Protein AF-A0A1Q9NP89-F1 (afdb_monomer)

Secondary structure (DSSP, 8-state):
-TTHHHHHHHHHHHHHHHHHHSSSS-----------------TT-EEE-SEEEEES-EEEE-S-EEE-TT-EEEEES-EEEE--SSTTSSEEEE-TT-EEEEESS-EEEESSS--BEEEE-TT-EEEEES-EE-SB---SSTTT--SEEE-STT-EEEEEEEE-----S-TTT---EEEEEES-BS-EEEEEEEE-SS--TT-EEEEEES-BS-EEES-EEES-SEEEEEES-BS-EEES-EEES-SEEEEEES-BS-EEES-EEES-SSEEEEEES-BS-EEES-EEE--SS-SEEEES--S-EEES-EEES-SSEEEEEES-BS-EEES-EEEEESSEEEEEESS-B--EEES-EEEEE---GGGSPPPEEEEEES--BSEEEES-EEE-SS-EEEEET--TTSEESS-SS---EETT-----TT-SSB-SS-EEEEE--SS-TTEEEEEESS-BS-STHHHHGGGS----EEEEEE-SSPPPTTS-EEEEEEEEESS---EEEEEEESSTTSSEEEEE------------------S---------EEEEEEEEE--SS--EEEEEEEEE-TT--EEEE------EE---------PPPP--------------------------------------------------

Sequence (653 aa):
MKNKNKIFFCISVIMIATSFMLSATGLINVKPSIRENILVGSADDWLIDNKTTIKDQTLLINKSIRVLSGGEFMIFNSTLIFDSGYDGEFYMLTESGGKLNITNNSLITSKLGFGYNITISQGGQFTFEDSSLNYAGFGKNSYISPGLIIVGDNAIIKNVSYIDISNSTDSLYSSGILIKLIGCEGVAINNIKISLPTHPSRWQSMVIEDANNITIQNSWFNNTSTGVEITNSNDIQLIGNLFTDSEFGAYFKGSTTTRLKDNVFADLGYGGVYYYQTNENFVENNTFLKARSSALYFESSDYNFVRNNSFILSLYDDLSFANSRTSLVFDNLFTQTGRGAINAVTSGQDFVITRNRFSEFRRTPENGFEPTNLLLISGVSNLLFYLNSIEVITNNFRIENFQSNFVIFNNGTHGNYWDSYTGTDDNNDGIGDSSYYGRVITPPDQNAIKKLDTRPLIDKNRVLDQIGLDEIRVAMAYIGLSTPKVGIPFTINAIIYGTSKITGAQLQYSEDNGNTWINKTMSQQTIEFNSSRPKVSITNSANLVQSWYTIAYVSEPMVIEYPLTIKIRIYINDSEGNTTLIPLMNIEVNISVLSSTGTQLPSTSTQSSRSTQDSKSTNNGSITTTTYNTETSIFALFLIAGVLSKIKNKRKS

Nearest PDB structures (foldseek):
  4ozz-assembly1_A  TM=6.008E-01  e=8.298E-06  Pseudomonas syringae pv. tomato str. DC3000
  4ozy-assembly1_A  TM=5.185E-01  e=7.916E-06  Pseudomonas syringae pv. tomato str. DC3000
  5lw3-assembly1_A  TM=5.220E-01  e=8.731E-05  Azotobacter vinelandii
  5zky-assembly1_A  TM=4.287E-01  e=4.753E-04  Pseudarthrobacter chlorophenolicus A6
  5i0f-assembly1_B  TM=6.128E-01  e=3.148E-01  Trueperella pyogenes

Radius of gyration: 31.31 Å; Cα contacts (8 Å, |Δi|>4): 1738; chains: 1; bounding box: 86×79×108 Å

Solvent-accessible surface area (backbone atoms only — not comparable to full-atom values): 34344 Å² total; per-residue (Å²): 123,86,65,60,64,57,52,55,53,52,54,54,53,52,56,54,52,57,58,62,67,69,72,74,69,94,69,80,89,67,79,76,77,76,72,71,81,73,76,76,76,62,99,67,51,47,74,32,64,42,82,44,79,45,62,77,41,78,45,83,35,85,50,28,38,36,25,32,57,66,5,30,42,36,37,33,40,20,35,42,30,35,60,44,93,46,66,60,71,34,41,38,39,26,31,47,52,4,32,42,36,38,24,60,62,16,35,42,34,36,70,75,40,36,12,27,33,37,38,31,33,58,61,11,42,46,38,42,31,42,22,37,40,38,19,24,10,40,59,59,54,27,87,77,33,28,14,33,35,36,30,18,47,57,28,40,37,31,47,25,75,39,42,33,58,28,75,64,83,64,81,84,57,57,14,40,24,38,35,34,39,39,64,20,39,52,33,40,38,34,37,36,32,38,53,53,95,61,89,35,92,48,24,31,46,27,39,37,34,55,23,33,46,32,39,41,27,52,26,37,32,31,31,23,22,27,29,36,37,38,31,53,27,33,46,36,36,42,34,46,27,40,25,32,57,11,32,21,29,32,40,38,31,58,22,36,48,33,36,41,31,50,26,38,31,33,54,16,65,39,28,22,33,38,33,34,47,29,32,47,31,40,41,32,48,28,38,34,33,36,10,51,25,34,25,33,33,34,28,52,21,35,47,32,40,40,29,49,26,38,36,34,47,12,54,26,26,32,34,35,34,30,49,20,33,48,29,42,38,29,52,26,41,36,28,36,27,20,40,11,36,38,31,43,31,46,62,18,34,47,32,39,41,30,47,29,39,39,39,54,69,40,90,58,69,88,78,74,58,75,50,23,58,42,29,38,40,39,55,54,34,54,33,38,39,23,37,27,34,40,52,48,99,68,66,38,37,36,37,37,62,74,64,89,84,20,69,36,32,37,76,89,79,48,10,27,21,45,71,84,64,79,66,55,46,93,84,68,81,49,41,21,79,44,60,38,68,41,45,34,32,22,84,88,53,63,67,44,75,39,83,58,22,74,30,22,30,72,43,64,65,48,55,60,56,60,53,76,45,71,59,61,75,46,65,53,72,47,68,52,99,59,83,68,44,71,73,38,71,40,43,47,41,35,49,38,47,26,64,42,62,73,71,45,47,34,43,29,38,10,76,61,78,67,79,48,77,47,79,43,77,52,73,88,57,84,80,82,79,86,74,89,69,83,87,77,88,80,84,86,76,96,75,88,85,84,85,75,72,51,72,50,64,41,75,52,82,44,69,40,90,61,72,36,40,42,39,57,42,48,32,36,25,40,82,87,64,53,73,46,72,49,90,53,72,79,48,75,46,79,36,79,79,81,75,77,78,76,80,78,76,83,82,85,80,88,80,89,82,81,88,82,86,88,83,90,84,89,83,91,79,88,80,83,88,83,89,82,87,86,84,88,85,90,88,86,90,85,89,85,88,85,89,87,86,91,82,88,82,92,85,89,134

pLDDT: mean 72.93, std 25.23, range [21.66, 98.69]

Mean predicted aligned error: 14.79 Å

Foldseek 3Di:
DVPPVVVVVVVVVVVVVVVVVVVPDDDDPDPPPPPPPPPPADPPEAEFQDEDEDECEEDEDAAAYEFDAHGEYEYENYEYEYADPAAARYEYEYDANGEYEHEHAYEYYYPVLHEYAYEYAANYEAEAELYEYGQAWDDLDAVPGARYEYAYEQHEAYQYEEQEHGPPVVPPRRAHEHYEYENYENYEAYNEEYEYDDQDLHYEPYEYYNYELYEHECYEAYREQEPYEYECYENYEYEHYEYYNYQEDYEYYNYEHYEYYNYEQEDHNHEDYEAANYEQYEAYLYEQYAAAEEPEEHAVYENYEAENYEQYNHQAEPEEYHVYEQYEHANYEYEQYHAEPYEYEYQYENYEHAHYEYAYHNPDPPPVHDHAHHAYYPNAAQYEAALYEYHDPQHAHEHEPDPPHGYAQYPVPGGYEDPPDDADDPVPPQWGCAFDWGFYCYPPCGGDTDRRGRTYGPDNCCSVVVLVPWDFADWDWDWPDDQADAQFWTKIWIWIKTQFDFPFKWKWKDFAPPPDIDIDTFDQDDDDPPPDDDDPDDDDDDDDPDDGIDTGTTIDIDHHNDFGFIFIWMWTQGPVRDTDIHPDDGPTRGHDDPPPPDDDDDDDDDDDDDDDDDDDDDDDDDDDDDDDDDDDDDDDDDDDDDDDDDDDDDDDD

Structure (mmCIF, N/CA/C/O backbone):
data_AF-A0A1Q9NP89-F1
#
_entry.id   AF-A0A1Q9NP89-F1
#
loop_
_atom_site.group_PDB
_atom_site.id
_atom_site.type_symbol
_atom_site.label_atom_id
_atom_site.label_alt_id
_atom_site.label_comp_id
_atom_site.label_asym_id
_atom_site.label_entity_id
_atom_site.label_seq_id
_atom_site.pdbx_PDB_ins_code
_atom_site.Cartn_x
_atom_site.Cartn_y
_atom_site.Cartn_z
_atom_site.occupancy
_atom_site.B_iso_or_equiv
_atom_site.auth_seq_id
_atom_site.auth_comp_id
_atom_site.auth_asym_id
_atom_site.auth_atom_id
_atom_site.pdbx_PDB_model_num
ATOM 1 N N . MET A 1 1 ? 0.203 35.350 -19.752 1.00 44.06 1 MET A N 1
ATOM 2 C CA . MET A 1 1 ? 0.431 33.917 -19.439 1.00 44.06 1 MET A CA 1
ATOM 3 C C . MET A 1 1 ? 1.893 33.537 -19.148 1.00 44.06 1 MET A C 1
ATOM 5 O O . MET A 1 1 ? 2.092 32.539 -18.478 1.00 44.06 1 MET A O 1
ATOM 9 N N . LYS A 1 2 ? 2.919 34.326 -19.520 1.00 36.81 2 LYS A N 1
ATOM 10 C CA . LYS A 1 2 ? 4.344 33.987 -19.271 1.00 36.81 2 LYS A CA 1
ATOM 11 C C . LYS A 1 2 ? 4.830 34.034 -17.801 1.00 36.81 2 LYS A C 1
ATOM 13 O O . LYS A 1 2 ? 5.917 33.542 -17.525 1.00 36.81 2 LYS A O 1
ATOM 18 N N . ASN A 1 3 ? 4.040 34.565 -16.860 1.00 42.47 3 ASN A N 1
ATOM 19 C CA . ASN A 1 3 ? 4.451 34.708 -15.450 1.00 42.47 3 ASN A CA 1
ATOM 20 C C . ASN A 1 3 ? 3.916 33.624 -14.495 1.00 42.47 3 ASN A C 1
ATOM 22 O O . ASN A 1 3 ? 4.444 33.502 -13.396 1.00 42.47 3 ASN A O 1
ATOM 26 N N . LYS A 1 4 ? 2.930 32.802 -14.890 1.00 41.59 4 LYS A N 1
ATOM 27 C CA . LYS A 1 4 ? 2.383 31.755 -13.999 1.00 41.59 4 LYS A CA 1
ATOM 28 C C . LYS A 1 4 ? 3.321 30.546 -13.844 1.00 41.59 4 LYS A C 1
ATOM 30 O O . LYS A 1 4 ? 3.440 30.017 -12.746 1.00 41.59 4 LYS A O 1
ATOM 35 N N . ASN A 1 5 ? 4.083 30.195 -14.883 1.00 43.53 5 ASN A N 1
ATOM 36 C CA . ASN A 1 5 ? 5.000 29.044 -14.834 1.00 43.53 5 ASN A CA 1
ATOM 37 C C . ASN A 1 5 ? 6.264 29.315 -13.999 1.00 43.53 5 ASN A C 1
ATOM 39 O O . ASN A 1 5 ? 6.825 28.391 -13.421 1.00 43.53 5 ASN A O 1
ATOM 43 N N . LYS A 1 6 ? 6.685 30.583 -13.866 1.00 40.59 6 LYS A N 1
ATOM 44 C CA . LYS A 1 6 ? 7.809 30.955 -12.988 1.00 40.59 6 LYS A CA 1
ATOM 45 C C . LYS A 1 6 ? 7.441 30.861 -11.505 1.00 40.59 6 LYS A C 1
ATOM 47 O O . LYS A 1 6 ? 8.278 30.478 -10.701 1.00 40.59 6 LYS A O 1
ATOM 52 N N . ILE A 1 7 ? 6.185 31.150 -11.157 1.00 50.31 7 ILE A N 1
ATOM 53 C CA . ILE A 1 7 ? 5.698 31.080 -9.772 1.00 50.31 7 ILE A CA 1
ATOM 54 C C . ILE A 1 7 ? 5.595 29.619 -9.307 1.00 50.31 7 ILE A C 1
ATOM 56 O O . ILE A 1 7 ? 6.023 29.312 -8.200 1.00 50.31 7 ILE A O 1
ATOM 60 N N . PHE A 1 8 ? 5.139 28.701 -10.168 1.00 47.03 8 PHE A N 1
ATOM 61 C CA . PHE A 1 8 ? 5.093 27.268 -9.840 1.00 47.03 8 PHE A CA 1
ATOM 62 C C . PHE A 1 8 ? 6.492 26.652 -9.669 1.00 47.03 8 PHE A C 1
ATOM 64 O O . PHE A 1 8 ? 6.724 25.891 -8.730 1.00 47.03 8 PHE A O 1
ATOM 71 N N . PHE A 1 9 ? 7.456 27.039 -10.513 1.00 52.03 9 PHE A N 1
ATOM 72 C CA . PHE A 1 9 ? 8.845 26.585 -10.383 1.00 52.03 9 PHE A CA 1
ATOM 73 C C . PHE A 1 9 ? 9.512 27.121 -9.103 1.00 52.03 9 PHE A C 1
ATOM 75 O O . PHE A 1 9 ? 10.173 26.369 -8.393 1.00 52.03 9 PHE A O 1
ATOM 82 N N . CYS A 1 10 ? 9.273 28.387 -8.736 1.00 42.16 10 CYS A N 1
ATOM 83 C CA . CYS A 1 10 ? 9.793 28.955 -7.487 1.00 42.16 10 CYS A CA 1
ATOM 84 C C . CYS A 1 10 ? 9.187 28.309 -6.229 1.00 42.16 10 CYS A C 1
ATOM 86 O O . CYS A 1 10 ? 9.919 28.084 -5.272 1.00 42.16 10 CYS A O 1
ATOM 88 N N . ILE A 1 11 ? 7.893 27.963 -6.224 1.00 48.16 11 ILE A N 1
ATOM 89 C CA . ILE A 1 11 ? 7.258 27.276 -5.082 1.00 48.16 11 ILE A CA 1
ATOM 90 C C . ILE A 1 11 ? 7.822 25.855 -4.913 1.00 48.16 11 ILE A C 1
ATOM 92 O O . ILE A 1 11 ? 8.094 25.434 -3.792 1.00 48.16 11 ILE A O 1
ATOM 96 N N . SER A 1 12 ? 8.096 25.159 -6.020 1.00 43.00 12 SER A N 1
ATOM 97 C CA . SER A 1 12 ? 8.700 23.817 -6.007 1.00 43.00 12 SER A CA 1
ATOM 98 C C . SER A 1 12 ? 10.125 23.840 -5.432 1.00 43.00 12 SER A C 1
ATOM 100 O O . SER A 1 12 ? 10.470 23.030 -4.578 1.00 43.00 12 SER A O 1
ATOM 102 N N . VAL A 1 13 ? 10.938 24.827 -5.826 1.00 50.03 13 VAL A N 1
ATOM 103 C CA . VAL A 1 13 ? 12.314 24.998 -5.324 1.00 50.03 13 VAL A CA 1
ATOM 104 C C . VAL A 1 13 ? 12.343 25.441 -3.852 1.00 50.03 13 VAL A C 1
ATOM 106 O O . VAL A 1 13 ? 13.220 25.013 -3.105 1.00 50.03 13 VAL A O 1
ATOM 109 N N . ILE A 1 14 ? 11.368 26.238 -3.397 1.00 47.31 14 ILE A N 1
ATOM 110 C CA . ILE A 1 14 ? 11.254 26.647 -1.985 1.00 47.31 14 ILE A CA 1
ATOM 111 C C . ILE A 1 14 ? 10.832 25.470 -1.089 1.00 47.31 14 ILE A C 1
ATOM 113 O O . ILE A 1 14 ? 11.352 25.359 0.023 1.00 47.31 14 ILE A O 1
ATOM 117 N N . MET A 1 15 ? 9.975 24.557 -1.566 1.00 46.62 15 MET A N 1
ATOM 118 C CA . MET A 1 15 ? 9.626 23.329 -0.829 1.00 46.62 15 MET A CA 1
ATOM 119 C C . MET A 1 15 ? 10.792 22.324 -0.758 1.00 46.62 15 MET A C 1
ATOM 121 O O . MET A 1 15 ? 10.999 21.685 0.273 1.00 46.62 15 MET A O 1
ATOM 125 N N . ILE A 1 16 ? 11.633 22.254 -1.796 1.00 48.31 16 ILE A N 1
ATOM 126 C CA . ILE A 1 16 ? 12.857 21.430 -1.789 1.00 48.31 16 ILE A CA 1
ATOM 127 C C . ILE A 1 16 ? 13.915 22.015 -0.832 1.00 48.31 16 ILE A C 1
ATOM 129 O O . ILE A 1 16 ? 14.546 21.281 -0.073 1.00 48.31 16 ILE A O 1
ATOM 133 N N . ALA A 1 17 ? 14.076 23.343 -0.793 1.00 36.75 17 ALA A N 1
ATOM 134 C CA . ALA A 1 17 ? 15.050 24.003 0.082 1.00 36.75 17 ALA A CA 1
ATOM 135 C C . ALA A 1 17 ? 14.656 23.985 1.573 1.00 36.75 17 ALA A C 1
ATOM 137 O O . ALA A 1 17 ? 15.526 23.892 2.438 1.00 36.75 17 ALA A O 1
ATOM 138 N N . THR A 1 18 ? 13.357 24.035 1.893 1.00 41.66 18 THR A N 1
ATOM 139 C CA . THR A 1 18 ? 12.876 23.895 3.284 1.00 41.66 18 THR A CA 1
ATOM 140 C C . THR A 1 18 ? 13.016 22.465 3.804 1.00 41.66 18 THR A C 1
ATOM 142 O O . THR A 1 18 ? 13.306 22.279 4.983 1.00 41.66 18 THR A O 1
ATOM 145 N N . SER A 1 19 ? 12.936 21.468 2.920 1.00 40.84 19 SER A N 1
ATOM 146 C CA . SER A 1 19 ? 13.187 20.060 3.257 1.00 40.84 19 SER A CA 1
ATOM 147 C C . SER A 1 19 ? 14.675 19.780 3.531 1.00 40.84 19 SER A C 1
ATOM 149 O O . SER A 1 19 ? 15.002 19.017 4.435 1.00 40.84 19 SER A O 1
ATOM 151 N N . PHE A 1 20 ? 15.586 20.470 2.832 1.00 35.97 20 PHE A N 1
ATOM 152 C CA . PHE A 1 20 ? 17.040 20.355 3.037 1.00 35.97 20 PHE A CA 1
ATOM 153 C C . PHE A 1 20 ? 17.565 21.062 4.300 1.00 35.97 20 PHE A C 1
ATOM 155 O O . PHE A 1 20 ? 18.623 20.706 4.814 1.00 35.97 20 PHE A O 1
ATOM 162 N N . MET A 1 21 ? 16.847 22.062 4.822 1.00 38.97 21 MET A N 1
ATOM 163 C CA . MET A 1 21 ? 17.246 22.786 6.040 1.00 38.97 21 MET A CA 1
ATOM 164 C C . MET A 1 21 ? 16.837 22.069 7.338 1.00 38.97 21 MET A C 1
ATOM 166 O O . MET A 1 21 ? 17.404 22.368 8.387 1.00 38.97 21 MET A O 1
ATOM 170 N N . LEU A 1 22 ? 15.912 21.100 7.290 1.00 36.91 22 LEU A N 1
ATOM 171 C CA . LEU A 1 22 ? 15.531 20.302 8.466 1.00 36.91 22 LEU A CA 1
ATOM 172 C C . LEU A 1 22 ? 16.400 19.051 8.692 1.00 36.91 22 LEU A C 1
ATOM 174 O O . LEU A 1 22 ? 16.319 18.455 9.762 1.00 36.91 22 LEU A O 1
ATOM 178 N N . SER A 1 23 ? 17.255 18.655 7.745 1.00 39.97 23 SER A N 1
ATOM 179 C CA . SER A 1 23 ? 18.065 17.430 7.854 1.00 39.97 23 SER A CA 1
ATOM 180 C C . SER A 1 23 ? 19.487 17.645 8.395 1.00 39.97 23 SER A C 1
ATOM 182 O O . SER A 1 23 ? 20.276 16.704 8.419 1.00 39.97 23 SER A O 1
ATOM 184 N N . ALA A 1 24 ? 19.841 18.862 8.826 1.00 34.94 24 ALA A N 1
ATOM 185 C CA . ALA A 1 24 ? 21.211 19.221 9.216 1.00 34.94 24 ALA A CA 1
ATOM 186 C C . ALA A 1 24 ? 21.462 19.323 10.734 1.00 34.94 24 ALA A C 1
ATOM 188 O O . ALA A 1 24 ? 22.544 19.740 11.146 1.00 34.94 24 ALA A O 1
ATOM 189 N N . THR A 1 25 ? 20.523 18.913 11.589 1.00 34.41 25 THR A N 1
ATOM 190 C CA . THR A 1 25 ? 20.783 18.780 13.031 1.00 34.41 25 THR A CA 1
ATOM 191 C C . THR A 1 25 ? 20.718 17.318 13.434 1.00 34.41 25 THR A C 1
ATOM 193 O O . THR A 1 25 ? 19.641 16.756 13.607 1.00 34.41 25 THR A O 1
ATOM 196 N N . GLY A 1 26 ? 21.895 16.702 13.584 1.00 42.47 26 GLY A N 1
ATOM 197 C CA . GLY A 1 26 ? 22.040 15.388 14.198 1.00 42.47 26 GLY A CA 1
ATOM 198 C C . GLY A 1 26 ? 21.403 15.393 15.584 1.00 42.47 26 GLY A C 1
ATOM 199 O O . GLY A 1 26 ? 21.950 15.967 16.524 1.00 42.47 26 GLY A O 1
ATOM 200 N N . LEU A 1 27 ? 20.232 14.772 15.690 1.00 30.67 27 LEU A N 1
ATOM 201 C CA . LEU A 1 27 ? 19.556 14.515 16.948 1.00 30.67 27 LEU A CA 1
ATOM 202 C C . LEU A 1 27 ? 19.687 13.033 17.268 1.00 30.67 27 LEU A C 1
ATOM 204 O O . LEU A 1 27 ? 19.344 12.149 16.488 1.00 30.67 27 LEU A O 1
ATOM 208 N N . ILE A 1 28 ? 20.262 12.815 18.441 1.00 32.22 28 ILE A N 1
ATOM 209 C CA . ILE A 1 28 ? 20.452 11.542 19.112 1.00 32.22 28 ILE A CA 1
ATOM 210 C C . ILE A 1 28 ? 19.111 10.806 19.144 1.00 32.22 28 ILE A C 1
ATOM 212 O O . ILE A 1 28 ? 18.108 11.346 19.608 1.00 32.22 28 ILE A O 1
ATOM 216 N N . ASN A 1 29 ? 19.127 9.568 18.654 1.00 31.52 29 ASN A N 1
ATOM 217 C CA . ASN A 1 29 ? 18.005 8.641 18.631 1.00 31.52 29 ASN A CA 1
ATOM 218 C C . ASN A 1 29 ? 17.690 8.193 20.073 1.00 31.52 29 ASN A C 1
ATOM 220 O O . ASN A 1 29 ? 18.105 7.129 20.529 1.00 31.52 29 ASN A O 1
ATOM 224 N N . VAL A 1 30 ? 17.038 9.065 20.841 1.00 27.61 30 VAL A N 1
ATOM 225 C CA . VAL A 1 30 ? 16.414 8.703 22.112 1.00 27.61 30 VAL A CA 1
ATOM 226 C C . VAL A 1 30 ? 15.027 8.197 21.748 1.00 27.61 30 VAL A C 1
ATOM 228 O O . VAL A 1 30 ? 14.203 8.991 21.299 1.00 27.61 30 VAL A O 1
ATOM 231 N N . LYS A 1 31 ? 14.773 6.890 21.923 1.00 33.09 31 LYS A N 1
ATOM 232 C CA . LYS A 1 31 ? 13.410 6.329 21.907 1.00 33.09 31 LYS A CA 1
ATOM 233 C C . LYS A 1 31 ? 12.509 7.290 22.694 1.00 33.09 31 LYS A C 1
ATOM 235 O O . LYS A 1 31 ? 12.775 7.469 23.888 1.00 33.09 31 LYS A O 1
ATOM 240 N N . PRO A 1 32 ? 11.491 7.923 22.086 1.00 30.78 32 PRO A N 1
ATOM 241 C CA . PRO A 1 32 ? 10.544 8.697 22.859 1.00 30.78 32 PRO A CA 1
ATOM 242 C C . PRO A 1 32 ? 9.914 7.721 23.847 1.00 30.78 32 PRO A C 1
ATOM 244 O O . PRO A 1 32 ? 9.330 6.717 23.442 1.00 30.78 32 PRO A O 1
ATOM 247 N N . SER A 1 33 ? 10.047 7.974 25.148 1.00 32.50 33 SER A N 1
ATOM 248 C CA . SER A 1 33 ? 9.067 7.411 26.061 1.00 32.50 33 SER A CA 1
ATOM 249 C C . SER A 1 33 ? 7.755 8.068 25.663 1.00 32.50 33 SER A C 1
ATOM 251 O O . SER A 1 33 ? 7.551 9.263 25.886 1.00 32.50 33 SER A O 1
ATOM 253 N N . ILE A 1 34 ? 6.905 7.314 24.964 1.00 38.00 34 ILE A N 1
ATOM 254 C CA . ILE A 1 34 ? 5.519 7.696 24.748 1.00 38.00 34 ILE A CA 1
ATOM 255 C C . ILE A 1 34 ? 4.974 7.882 26.159 1.00 38.00 34 ILE A C 1
ATOM 257 O O . ILE A 1 34 ? 4.754 6.920 26.892 1.00 38.00 34 ILE A O 1
ATOM 261 N N . ARG A 1 35 ? 4.867 9.139 26.595 1.00 32.66 35 ARG A N 1
ATOM 262 C CA . ARG A 1 35 ? 4.068 9.468 27.762 1.00 32.66 35 ARG A CA 1
ATOM 263 C C . ARG A 1 35 ? 2.659 9.121 27.335 1.00 32.66 35 ARG A C 1
ATOM 265 O O . ARG A 1 35 ? 2.031 9.895 26.617 1.00 32.66 35 ARG A O 1
ATOM 272 N N . GLU A 1 36 ? 2.202 7.935 27.724 1.00 45.31 36 GLU A N 1
ATOM 273 C CA . GLU A 1 36 ? 0.782 7.663 27.833 1.00 45.31 36 GLU A CA 1
ATOM 274 C C . GLU A 1 36 ? 0.198 8.895 28.527 1.00 45.31 36 GLU A C 1
ATOM 276 O O . GLU A 1 36 ? 0.575 9.225 29.656 1.00 45.31 36 GLU A O 1
ATOM 281 N N . ASN A 1 37 ? -0.642 9.657 27.828 1.00 39.50 37 ASN A N 1
ATOM 282 C CA . ASN A 1 37 ? -1.545 10.559 28.515 1.00 39.50 37 ASN A CA 1
ATOM 283 C C . ASN A 1 37 ? -2.465 9.628 29.295 1.00 39.50 37 ASN A C 1
ATOM 285 O O . ASN A 1 37 ? -3.480 9.175 28.775 1.00 39.50 37 ASN A O 1
ATOM 289 N N . ILE A 1 38 ? -2.024 9.255 30.498 1.00 41.38 38 ILE A N 1
ATOM 290 C CA . ILE A 1 38 ? -2.776 8.453 31.444 1.00 41.38 38 ILE A CA 1
ATOM 291 C C . ILE A 1 38 ? -4.033 9.269 31.708 1.00 41.38 38 ILE A C 1
ATOM 293 O O . ILE A 1 38 ? -4.008 10.264 32.434 1.00 41.38 38 ILE A O 1
ATOM 297 N N . LEU A 1 39 ? -5.114 8.889 31.032 1.00 49.75 39 LEU A N 1
ATOM 298 C CA . LEU A 1 39 ? -6.451 9.373 31.310 1.00 49.75 39 LEU A CA 1
ATOM 299 C C . LEU A 1 39 ? -6.736 8.944 32.748 1.00 49.75 39 LEU A C 1
ATOM 301 O O . LEU A 1 39 ? -6.964 7.769 33.034 1.00 49.75 39 LEU A O 1
ATOM 305 N N . VAL A 1 40 ? -6.603 9.886 33.680 1.00 44.09 40 VAL A N 1
ATOM 306 C CA . VAL A 1 40 ? -6.947 9.661 35.081 1.00 44.09 40 VAL A CA 1
ATOM 307 C C . VAL A 1 40 ? -8.453 9.432 35.101 1.00 44.09 40 VAL A C 1
ATOM 309 O O . VAL A 1 40 ? -9.217 10.359 34.841 1.00 44.09 40 VAL A O 1
ATOM 312 N N . GLY A 1 41 ? -8.855 8.176 35.309 1.00 43.84 41 GLY A N 1
ATOM 313 C CA . GLY A 1 41 ? -10.257 7.763 35.278 1.00 43.84 41 GLY A CA 1
ATOM 314 C C . GLY A 1 41 ? -11.133 8.641 36.163 1.00 43.84 41 GLY A C 1
ATOM 315 O O . GLY A 1 41 ? -10.728 9.049 37.256 1.00 43.84 41 GLY A O 1
ATOM 316 N N . SER A 1 42 ? -12.336 8.929 35.676 1.00 57.69 42 SER A N 1
ATOM 317 C CA . SER A 1 42 ? -13.373 9.544 36.494 1.00 57.69 42 SER A CA 1
ATOM 318 C C . SER A 1 42 ? -13.910 8.502 37.483 1.00 57.69 42 SER A C 1
ATOM 320 O O . SER A 1 42 ? -13.795 7.299 37.245 1.00 57.69 42 SER A O 1
ATOM 322 N N . ALA A 1 43 ? -14.509 8.926 38.597 1.00 59.97 43 ALA A N 1
ATOM 323 C CA . ALA A 1 43 ? -15.090 8.000 39.578 1.00 59.97 43 ALA A CA 1
ATOM 324 C C . ALA A 1 43 ? -16.261 7.151 39.023 1.00 59.97 43 ALA A C 1
ATOM 326 O O . ALA A 1 43 ? -16.743 6.264 39.725 1.00 59.97 43 ALA A O 1
ATOM 327 N N . ASP A 1 44 ? -16.685 7.394 37.778 1.00 88.19 44 ASP A N 1
ATOM 328 C CA . ASP A 1 44 ? -17.863 6.795 37.154 1.00 88.19 44 ASP A CA 1
ATOM 329 C C . ASP A 1 44 ? -17.544 5.755 36.064 1.00 88.19 44 ASP A C 1
ATOM 331 O O . ASP A 1 44 ? -18.468 5.235 35.440 1.00 88.19 44 ASP A O 1
ATOM 335 N N . ASP A 1 45 ? -16.276 5.398 35.831 1.00 95.88 45 ASP A N 1
ATOM 336 C CA . ASP A 1 45 ? -15.909 4.402 34.814 1.00 95.88 45 ASP A CA 1
ATOM 337 C C . ASP A 1 45 ? -16.477 3.000 35.150 1.00 95.88 45 ASP A C 1
ATOM 339 O O . ASP A 1 45 ? -16.515 2.560 36.303 1.00 95.88 45 ASP A O 1
ATOM 343 N N . TRP A 1 46 ? -16.894 2.237 34.136 1.00 97.25 46 TRP A N 1
ATOM 344 C CA . TRP A 1 46 ? -17.211 0.817 34.292 1.00 97.25 46 TRP A CA 1
ATOM 345 C C . TRP A 1 46 ? -15.923 -0.006 34.267 1.00 97.25 46 TRP A C 1
ATOM 347 O O . TRP A 1 46 ? -15.352 -0.276 33.209 1.00 97.25 46 TRP A O 1
ATOM 357 N N . LEU A 1 47 ? -15.474 -0.396 35.458 1.00 97.50 47 LEU A N 1
ATOM 358 C CA . LEU A 1 47 ? -14.271 -1.197 35.654 1.00 97.50 47 LEU A CA 1
ATOM 359 C C . LEU A 1 47 ? -14.576 -2.689 35.453 1.00 97.50 47 LEU A C 1
ATOM 361 O O . LEU A 1 47 ? -15.450 -3.242 36.121 1.00 97.50 47 LEU A O 1
ATOM 365 N N . ILE A 1 48 ? -13.846 -3.330 34.543 1.00 98.12 48 ILE A N 1
ATOM 366 C CA . ILE A 1 48 ? -13.877 -4.772 34.290 1.00 98.12 48 ILE A CA 1
ATOM 367 C C . ILE A 1 48 ? -12.570 -5.365 34.826 1.00 98.12 48 ILE A C 1
ATOM 369 O O . ILE A 1 48 ? -11.544 -5.332 34.148 1.00 98.12 48 ILE A O 1
ATOM 373 N N . ASP A 1 49 ? -12.601 -5.877 36.055 1.00 97.88 49 ASP A N 1
ATOM 374 C CA . ASP A 1 49 ? -11.462 -6.498 36.754 1.00 97.88 49 ASP A CA 1
ATOM 375 C C . ASP A 1 49 ? -11.490 -8.037 36.718 1.00 97.88 49 ASP A C 1
ATOM 377 O O . ASP A 1 49 ? -10.554 -8.710 37.147 1.00 97.88 49 ASP A O 1
ATOM 381 N N . ASN A 1 50 ? -12.565 -8.604 36.177 1.00 97.94 50 ASN A N 1
ATOM 382 C CA . ASN A 1 50 ? -12.785 -10.029 36.018 1.00 97.94 50 ASN A CA 1
ATOM 383 C C . ASN A 1 50 ? -13.399 -10.330 34.642 1.00 97.94 50 ASN A C 1
ATOM 385 O O . ASN A 1 50 ? -13.529 -9.465 33.773 1.00 97.94 50 ASN A O 1
ATOM 389 N N . LYS A 1 51 ? -13.778 -11.588 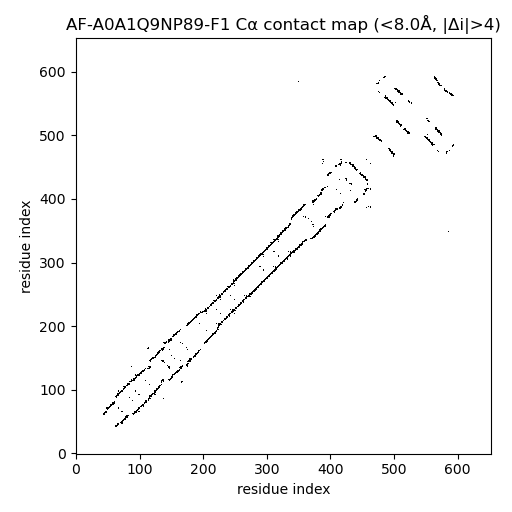34.418 1.00 98.44 51 LYS A N 1
ATOM 390 C CA . LYS A 1 51 ? -14.452 -11.993 33.187 1.00 98.44 51 LYS A CA 1
ATOM 391 C C . LYS A 1 51 ? -15.890 -11.471 33.153 1.00 98.44 51 LYS A C 1
ATOM 393 O O . LYS A 1 51 ? -16.745 -11.966 33.883 1.00 98.44 51 LYS A O 1
ATOM 398 N N . THR A 1 52 ? -16.176 -10.557 32.233 1.00 98.44 52 THR A N 1
ATOM 399 C CA . THR A 1 52 ? -17.509 -10.004 31.968 1.00 98.44 52 THR A CA 1
ATOM 400 C C . THR A 1 52 ? -17.938 -10.309 30.536 1.00 98.44 52 THR A C 1
ATOM 402 O O . THR A 1 52 ? -17.172 -10.146 29.590 1.00 98.44 52 THR A O 1
ATOM 405 N N . THR A 1 53 ? -19.178 -10.777 30.365 1.00 98.38 53 THR A N 1
ATOM 406 C CA . THR A 1 53 ? -19.730 -11.173 29.058 1.00 98.38 53 THR A CA 1
ATOM 407 C C . THR A 1 53 ? -21.034 -10.445 28.774 1.00 98.38 53 THR A C 1
ATOM 409 O O . THR A 1 53 ? -21.968 -10.548 29.565 1.00 98.38 53 THR A O 1
ATOM 412 N N . ILE A 1 54 ? -21.118 -9.792 27.617 1.00 98.31 54 ILE A N 1
ATOM 413 C CA . ILE A 1 54 ? -22.356 -9.265 27.039 1.00 98.31 54 ILE A CA 1
ATOM 414 C C . ILE A 1 54 ? -22.693 -10.115 25.822 1.00 98.31 54 ILE A C 1
ATOM 416 O O . ILE A 1 54 ? -21.860 -10.298 24.932 1.00 98.31 54 ILE A O 1
ATOM 420 N N . LYS A 1 55 ? -23.894 -10.693 25.816 1.00 98.25 55 LYS A N 1
ATOM 421 C CA . LYS A 1 55 ? -24.326 -11.623 24.777 1.00 98.25 55 LYS A CA 1
ATOM 422 C C . LYS A 1 55 ? -25.790 -11.406 24.419 1.00 98.25 55 LYS A C 1
ATOM 424 O O . LYS A 1 55 ? -26.615 -11.367 25.327 1.00 98.25 55 LYS A O 1
ATOM 429 N N . ASP A 1 56 ? -26.090 -11.343 23.121 1.00 97.88 56 ASP A N 1
ATOM 430 C CA . ASP A 1 56 ? -27.445 -11.205 22.567 1.00 97.88 56 ASP A CA 1
ATOM 431 C C . ASP A 1 56 ? -28.214 -10.002 23.154 1.00 97.88 56 ASP A C 1
ATOM 433 O O . ASP A 1 56 ? -29.411 -10.080 23.438 1.00 97.88 56 ASP A O 1
ATOM 437 N N . GLN A 1 57 ? -27.510 -8.892 23.402 1.00 97.75 57 GLN A N 1
ATOM 438 C CA . GLN A 1 57 ? -28.046 -7.731 24.114 1.00 97.75 57 GLN A CA 1
ATOM 439 C C . GLN A 1 57 ? -27.757 -6.415 23.397 1.00 97.75 57 GLN A C 1
ATOM 441 O O . GLN A 1 57 ? -26.743 -6.256 22.724 1.00 97.75 57 GLN A O 1
ATOM 446 N N . THR A 1 58 ? -28.628 -5.434 23.621 1.00 98.06 58 THR A N 1
ATOM 447 C CA . THR A 1 58 ? -28.364 -4.025 23.322 1.00 98.06 58 THR A CA 1
ATOM 448 C C . THR A 1 58 ? -28.193 -3.281 24.638 1.00 98.06 58 THR A C 1
ATOM 450 O O . THR A 1 58 ? -29.103 -3.282 25.466 1.00 98.06 58 THR A O 1
ATOM 453 N N . LEU A 1 59 ? -27.038 -2.650 24.833 1.00 98.00 59 LEU A N 1
ATOM 454 C CA . LEU A 1 59 ? -26.700 -1.940 26.059 1.00 98.00 59 LEU A CA 1
ATOM 455 C C . LEU A 1 59 ? -26.417 -0.468 25.758 1.00 98.00 59 LEU A C 1
ATOM 457 O O . LEU A 1 59 ? -25.600 -0.142 24.898 1.00 98.00 59 LEU A O 1
ATOM 461 N N . LEU A 1 60 ? -27.097 0.411 26.490 1.00 97.50 60 LEU A N 1
ATOM 462 C CA . LEU A 1 60 ? -26.832 1.844 26.487 1.00 97.50 60 LEU A CA 1
ATOM 463 C C . LEU A 1 60 ? -25.699 2.141 27.477 1.00 97.50 60 LEU A C 1
ATOM 465 O O . LEU A 1 60 ? -25.804 1.808 28.657 1.00 97.50 60 LEU A O 1
ATOM 469 N N . ILE A 1 61 ? -24.623 2.747 26.988 1.00 97.88 61 ILE A N 1
ATOM 470 C CA . ILE A 1 61 ? -23.402 3.049 27.729 1.00 97.88 61 ILE A CA 1
ATOM 471 C C . ILE A 1 61 ? -23.342 4.554 27.985 1.00 97.88 61 ILE A C 1
ATOM 473 O O . ILE A 1 61 ? -23.239 5.341 27.051 1.00 97.88 61 ILE A O 1
ATOM 477 N N . ASN A 1 62 ? -23.398 4.953 29.252 1.00 96.75 62 ASN A N 1
ATOM 478 C CA . ASN A 1 62 ? -23.366 6.350 29.701 1.00 96.75 62 ASN A CA 1
ATOM 479 C C . ASN A 1 62 ? -22.126 6.664 30.558 1.00 96.75 62 ASN A C 1
ATOM 481 O O . ASN A 1 62 ? -22.180 7.512 31.446 1.00 96.75 62 ASN A O 1
ATOM 485 N N . LYS A 1 63 ? -21.050 5.899 30.350 1.00 96.94 63 LYS A N 1
ATOM 486 C CA . LYS A 1 63 ? -19.761 6.008 31.040 1.00 96.94 63 LYS A CA 1
ATOM 487 C C . LYS A 1 63 ? -18.666 5.313 30.244 1.00 96.94 63 LYS A C 1
ATOM 489 O O . LYS A 1 63 ? -18.952 4.441 29.426 1.00 96.94 63 LYS A O 1
ATOM 494 N N . SER A 1 64 ? -17.415 5.655 30.514 1.00 97.38 64 SER A N 1
ATOM 495 C CA . SER A 1 64 ? -16.268 4.967 29.921 1.00 97.38 64 SER A CA 1
ATOM 496 C C . SER A 1 64 ? -16.136 3.534 30.438 1.00 97.38 64 SER A C 1
ATOM 498 O O . SER A 1 64 ? -16.569 3.219 31.545 1.00 97.38 64 SER A O 1
ATOM 500 N N . ILE A 1 65 ? -15.533 2.657 29.637 1.00 98.19 65 ILE A N 1
ATOM 501 C CA . ILE A 1 65 ? -15.286 1.252 29.980 1.00 98.19 65 ILE A CA 1
ATOM 502 C C . ILE A 1 65 ? -13.780 1.039 30.102 1.00 98.19 65 ILE A C 1
ATOM 504 O O . ILE A 1 65 ? -13.029 1.377 29.186 1.00 98.19 65 ILE A O 1
ATOM 508 N N . ARG A 1 66 ? -13.333 0.442 31.209 1.00 98.00 66 ARG A N 1
ATOM 509 C CA . ARG A 1 66 ? -11.923 0.103 31.432 1.00 98.00 66 ARG A CA 1
ATOM 510 C C . ARG A 1 66 ? -11.776 -1.379 31.726 1.00 98.00 66 ARG A C 1
ATOM 512 O O . ARG A 1 66 ? -12.278 -1.864 32.735 1.00 98.00 66 ARG A O 1
ATOM 519 N N . VAL A 1 67 ? -11.073 -2.089 30.852 1.00 98.31 67 VAL A N 1
ATOM 520 C CA . VAL A 1 67 ? -10.680 -3.483 31.058 1.00 98.31 67 VAL A CA 1
ATOM 521 C C . VAL A 1 67 ? -9.327 -3.480 31.747 1.00 98.31 67 VAL A C 1
ATOM 523 O O . VAL A 1 67 ? -8.307 -3.191 31.122 1.00 98.31 67 VAL A O 1
ATOM 526 N N . LEU A 1 68 ? -9.344 -3.734 33.053 1.00 98.12 68 LEU A N 1
ATOM 527 C CA . LEU A 1 68 ? -8.156 -3.693 33.896 1.00 98.12 68 LEU A CA 1
ATOM 528 C C . LEU A 1 68 ? -7.274 -4.923 33.652 1.00 98.12 68 LEU A C 1
ATOM 530 O O . LEU A 1 68 ? -7.684 -5.897 33.015 1.00 98.12 68 LEU A O 1
ATOM 534 N N . SER A 1 69 ? -6.061 -4.899 34.202 1.00 97.75 69 SER A N 1
ATOM 535 C CA . SER A 1 69 ? -5.161 -6.055 34.175 1.00 97.75 69 SER A CA 1
ATOM 536 C C . SER A 1 69 ? -5.828 -7.309 34.760 1.00 97.75 69 SER A C 1
ATOM 538 O O . SER A 1 69 ? -6.357 -7.274 35.869 1.00 97.75 69 SER A O 1
ATOM 540 N N . GLY A 1 70 ? -5.824 -8.418 34.011 1.00 97.75 70 GLY A N 1
ATOM 541 C CA . GLY A 1 70 ? -6.502 -9.667 34.384 1.00 97.75 70 GLY A CA 1
ATOM 542 C C . GLY A 1 70 ? -8.009 -9.699 34.090 1.00 97.75 70 GLY A C 1
ATOM 543 O O . GLY A 1 70 ? -8.607 -10.777 34.116 1.00 97.75 70 GLY A O 1
ATOM 544 N N . GLY A 1 71 ? -8.614 -8.555 33.761 1.00 98.56 71 GLY A N 1
ATOM 545 C CA . GLY A 1 71 ? -9.991 -8.462 33.290 1.00 98.56 71 GLY A CA 1
ATOM 546 C C . GLY A 1 71 ? -10.152 -9.024 31.876 1.00 98.56 71 GLY A C 1
ATOM 547 O O . GLY A 1 71 ? -9.275 -8.886 31.021 1.00 98.56 71 GLY A O 1
ATOM 548 N N . GLU A 1 72 ? -11.300 -9.645 31.607 1.00 98.69 72 GLU A N 1
ATOM 549 C CA . GLU A 1 72 ? -11.662 -10.121 30.268 1.00 98.69 72 GLU A CA 1
ATOM 550 C C . GLU A 1 72 ? -13.059 -9.610 29.927 1.00 98.69 72 GLU A C 1
ATOM 552 O O . GLU A 1 72 ? -14.046 -10.061 30.505 1.00 98.69 72 GLU A O 1
ATOM 557 N N . PHE A 1 73 ? -13.159 -8.690 28.970 1.00 98.62 73 PHE A N 1
ATOM 558 C CA . PHE A 1 73 ? -14.433 -8.179 28.486 1.00 98.62 73 PHE A CA 1
ATOM 559 C C . PHE A 1 73 ? -14.772 -8.798 27.136 1.00 98.62 73 PHE A C 1
ATOM 561 O O . PHE A 1 73 ? -14.005 -8.701 26.176 1.00 98.62 73 PHE A O 1
ATOM 568 N N . MET A 1 74 ? -15.916 -9.471 27.061 1.00 98.62 74 MET A N 1
ATOM 569 C CA . MET A 1 74 ? -16.346 -10.155 25.849 1.00 98.62 74 MET A CA 1
ATOM 570 C C . MET A 1 74 ? -17.729 -9.686 25.413 1.00 98.62 74 MET A C 1
ATOM 572 O O . MET A 1 74 ? -18.677 -9.716 26.197 1.00 98.62 74 MET A O 1
ATOM 576 N N . ILE A 1 75 ? -17.847 -9.305 24.147 1.00 98.56 75 ILE A N 1
ATOM 577 C CA . ILE A 1 75 ? -19.066 -8.805 23.520 1.00 98.56 75 ILE A CA 1
ATOM 578 C C . ILE A 1 75 ? -19.378 -9.732 22.339 1.00 98.56 75 ILE A C 1
ATOM 580 O O . ILE A 1 75 ? -18.576 -9.863 21.413 1.00 98.56 75 ILE A O 1
ATOM 584 N N . PHE A 1 76 ? -20.519 -10.417 22.399 1.00 98.31 76 PHE A N 1
ATOM 585 C CA . PHE A 1 76 ? -20.934 -11.431 21.427 1.00 98.31 76 PHE A CA 1
ATOM 586 C C . PHE A 1 76 ? -22.334 -11.129 20.904 1.00 98.31 76 PHE A C 1
ATOM 588 O O . PHE A 1 76 ? -23.273 -11.083 21.701 1.00 98.31 76 PHE A O 1
ATOM 595 N N . ASN A 1 77 ? -22.507 -10.976 19.588 1.00 98.12 77 ASN A N 1
ATOM 596 C CA . ASN A 1 77 ? -23.818 -10.715 18.976 1.00 98.12 77 ASN A CA 1
ATOM 597 C C . ASN A 1 77 ? -24.615 -9.636 19.718 1.00 98.12 77 ASN A C 1
ATOM 599 O O . ASN A 1 77 ? -25.777 -9.815 20.077 1.00 98.12 77 ASN A O 1
ATOM 603 N N . SER A 1 78 ? -23.928 -8.555 20.076 1.00 98.44 78 SER A N 1
ATOM 604 C CA . SER A 1 78 ? -24.464 -7.526 20.958 1.00 98.44 78 SER A CA 1
ATOM 605 C C . SER A 1 78 ? -24.193 -6.142 20.403 1.00 98.44 78 SER A C 1
ATOM 607 O O . SER A 1 78 ? -23.244 -5.926 19.655 1.00 98.44 78 SER A O 1
ATOM 609 N N . THR A 1 79 ? -25.033 -5.186 20.780 1.00 98.38 79 THR A N 1
ATOM 610 C CA . THR A 1 79 ? -24.873 -3.780 20.418 1.00 98.38 79 THR A CA 1
ATOM 611 C C . THR A 1 79 ? -24.525 -2.964 21.655 1.00 98.38 79 THR A C 1
ATOM 613 O O . THR A 1 79 ? -25.309 -2.935 22.601 1.00 98.38 79 THR A O 1
ATOM 616 N N . LEU A 1 80 ? -23.387 -2.273 21.647 1.00 98.31 80 LEU A N 1
ATOM 617 C CA . LEU A 1 80 ? -23.078 -1.232 22.628 1.00 98.31 80 LEU A CA 1
ATOM 618 C C . LEU A 1 80 ? -23.342 0.139 22.005 1.00 98.31 80 LEU A C 1
ATOM 620 O O . LEU A 1 80 ? -22.818 0.447 20.935 1.00 98.31 80 LEU A O 1
ATOM 624 N N . ILE A 1 81 ? -24.160 0.951 22.673 1.00 98.00 81 ILE A N 1
ATOM 625 C CA . ILE A 1 81 ? -24.557 2.285 22.214 1.00 98.00 81 ILE A CA 1
ATOM 626 C C . ILE A 1 81 ? -24.051 3.318 23.218 1.00 98.00 81 ILE A C 1
ATOM 628 O O . ILE A 1 81 ? -24.610 3.427 24.305 1.00 98.00 81 ILE A O 1
ATOM 632 N N . PHE A 1 82 ? -23.040 4.101 22.857 1.00 96.81 82 PHE A N 1
ATOM 633 C CA . PHE A 1 82 ? -22.589 5.232 23.668 1.00 96.81 82 PHE A CA 1
ATOM 634 C C . PHE A 1 82 ? -23.615 6.377 23.628 1.00 96.81 82 PHE A C 1
ATOM 636 O O . PHE A 1 82 ? -23.949 6.886 22.557 1.00 96.81 82 PHE A O 1
ATOM 643 N N . ASP A 1 83 ? -24.126 6.775 24.795 1.00 96.56 83 ASP A N 1
ATOM 644 C CA . ASP A 1 83 ? -25.041 7.911 25.001 1.00 96.56 83 ASP A CA 1
ATOM 645 C C . ASP A 1 83 ? -24.259 9.184 25.338 1.00 96.56 83 ASP A C 1
ATOM 647 O O . ASP A 1 83 ? -24.521 9.843 26.342 1.00 96.56 83 ASP A O 1
ATOM 651 N N . SER A 1 84 ? -23.243 9.486 24.529 1.00 94.38 84 SER A N 1
ATOM 652 C CA . SER A 1 84 ? -22.459 10.709 24.673 1.00 94.38 84 SER A CA 1
ATOM 653 C C . SER A 1 84 ? -23.310 11.930 24.298 1.00 94.38 84 SER A C 1
ATOM 655 O O . SER A 1 84 ? -24.100 11.881 23.355 1.00 94.38 84 SER A O 1
ATOM 657 N N . GLY A 1 85 ? -23.135 13.036 25.008 1.00 94.12 85 GLY A N 1
ATOM 658 C CA . GLY A 1 85 ? -23.591 14.381 24.671 1.00 94.12 85 GLY A CA 1
ATOM 659 C C . GLY A 1 85 ? -22.559 15.215 23.902 1.00 94.12 85 GLY A C 1
ATOM 660 O O . GLY A 1 85 ? -22.920 16.271 23.383 1.00 94.12 85 GLY A O 1
ATOM 661 N N . TYR A 1 86 ? -21.300 14.769 23.811 1.00 91.88 86 TYR A N 1
ATOM 662 C CA . TYR A 1 86 ? -20.262 15.374 22.965 1.00 91.88 86 TYR A CA 1
ATOM 663 C C . TYR A 1 86 ? -19.173 14.365 22.545 1.00 91.88 86 TYR A C 1
ATOM 665 O O . TYR A 1 86 ? -19.048 13.279 23.110 1.00 91.88 86 TYR A O 1
ATOM 673 N N . ASP A 1 87 ? -18.376 14.728 21.534 1.00 90.38 87 ASP A N 1
ATOM 674 C CA . ASP A 1 87 ? -17.258 13.917 21.030 1.00 90.38 87 ASP A CA 1
ATOM 675 C C . ASP A 1 87 ? -16.210 13.640 22.119 1.00 90.38 87 ASP A C 1
ATOM 677 O O . ASP A 1 87 ? -15.652 14.566 22.711 1.00 90.38 87 ASP A O 1
ATOM 681 N N . GLY A 1 88 ? -15.893 12.365 22.339 1.00 91.06 88 GLY A N 1
ATOM 682 C CA . GLY A 1 88 ? -14.864 11.939 23.286 1.00 91.06 88 GLY A CA 1
ATOM 683 C C . GLY A 1 88 ? -15.284 11.919 24.750 1.00 91.06 88 GLY A C 1
ATOM 684 O O . GLY A 1 88 ? -14.426 11.730 25.608 1.00 91.06 88 GLY A O 1
ATOM 685 N N . GLU A 1 89 ? -16.571 12.105 25.053 1.00 93.62 89 GLU A N 1
ATOM 686 C CA . GLU A 1 89 ? -17.076 11.999 26.427 1.00 93.62 89 GLU A CA 1
ATOM 687 C C . GLU A 1 89 ? -16.825 10.611 27.028 1.00 93.62 89 GLU A C 1
ATOM 689 O O . GLU A 1 89 ? -16.382 10.499 28.171 1.00 93.62 89 GLU A O 1
ATOM 694 N N . PHE A 1 90 ? -17.051 9.558 26.237 1.00 95.56 90 PHE A N 1
ATOM 695 C CA . PHE A 1 90 ? -16.864 8.172 26.650 1.00 95.56 90 PHE A CA 1
ATOM 696 C C . PHE A 1 90 ? -15.907 7.428 25.724 1.00 95.56 90 PHE A C 1
ATOM 698 O O . PHE A 1 90 ? -15.806 7.715 24.529 1.00 95.56 90 PHE A O 1
ATOM 705 N N . TYR A 1 91 ? -15.217 6.443 26.293 1.00 96.19 91 TYR A N 1
ATOM 706 C CA . TYR A 1 91 ? -14.204 5.650 25.607 1.00 96.19 91 TYR A CA 1
ATOM 707 C C . TYR A 1 91 ? -14.154 4.212 26.132 1.00 96.19 91 TYR A C 1
ATOM 709 O O . TYR A 1 91 ? -14.717 3.895 27.184 1.00 96.19 91 TYR A O 1
ATOM 717 N N . MET A 1 92 ? -13.448 3.340 25.411 1.00 97.69 92 MET A N 1
ATOM 718 C CA . MET A 1 92 ? -13.042 2.021 25.899 1.00 97.69 92 MET A CA 1
ATOM 719 C C . MET A 1 92 ? -11.522 1.951 25.999 1.00 97.69 92 MET A C 1
ATOM 721 O O . MET A 1 92 ? -10.826 2.250 25.034 1.00 97.69 92 MET A O 1
ATOM 725 N N . LEU A 1 93 ? -11.002 1.529 27.147 1.00 97.69 93 LEU A N 1
ATOM 726 C CA . LEU A 1 93 ? -9.572 1.337 27.375 1.00 97.69 93 LEU A CA 1
ATOM 727 C C . LEU A 1 93 ? -9.317 -0.089 27.860 1.00 97.69 93 LEU A C 1
ATOM 729 O O . LEU A 1 93 ? -9.896 -0.518 28.853 1.00 97.69 93 LEU A O 1
ATOM 733 N N . THR A 1 94 ? -8.440 -0.814 27.174 1.00 98.06 94 THR A N 1
ATOM 734 C CA . THR A 1 94 ? -7.921 -2.111 27.624 1.00 98.06 94 THR A CA 1
ATOM 735 C C . THR A 1 94 ? -6.497 -1.917 28.108 1.00 98.06 94 THR A C 1
ATOM 737 O O . THR A 1 94 ? -5.612 -1.616 27.311 1.00 98.06 94 THR A O 1
ATOM 740 N N . GLU A 1 95 ? -6.289 -2.059 29.411 1.00 98.00 95 GLU A N 1
ATOM 741 C CA . GLU A 1 95 ? -4.989 -1.882 30.052 1.00 98.00 95 GLU A CA 1
ATOM 742 C C . GLU A 1 95 ? -4.071 -3.089 29.821 1.00 98.00 95 GLU A C 1
ATOM 744 O O . GLU A 1 95 ? -4.478 -4.135 29.308 1.00 98.00 95 GLU A O 1
ATOM 749 N N . SER A 1 96 ? -2.809 -2.954 30.230 1.00 97.31 96 SER A N 1
ATOM 750 C CA . SER A 1 96 ? -1.830 -4.036 30.144 1.00 97.31 96 SER A CA 1
ATOM 751 C C . SER A 1 96 ? -2.300 -5.289 30.896 1.00 97.31 96 SER A C 1
ATOM 753 O O . SER A 1 96 ? -2.646 -5.231 32.079 1.00 97.31 96 SER A O 1
ATOM 755 N N . GLY A 1 97 ? -2.325 -6.438 30.217 1.00 97.69 97 GLY A N 1
ATOM 756 C CA . GLY A 1 97 ? -2.838 -7.701 30.755 1.00 97.69 97 GLY A CA 1
ATOM 757 C C . GLY A 1 97 ? -4.366 -7.833 30.757 1.00 97.69 97 GLY A C 1
ATOM 758 O O . GLY A 1 97 ? -4.871 -8.881 31.158 1.00 97.69 97 GLY A O 1
ATOM 759 N N . GLY A 1 98 ? -5.106 -6.806 30.329 1.00 98.56 98 GLY A N 1
ATOM 760 C CA . GLY A 1 98 ? -6.539 -6.894 30.056 1.00 98.56 98 GLY A CA 1
ATOM 761 C C . GLY A 1 98 ? -6.813 -7.525 28.689 1.00 98.56 98 GLY A C 1
ATOM 762 O O . GLY A 1 98 ? -5.953 -7.529 27.802 1.00 98.56 98 GLY A O 1
ATOM 763 N N . LYS A 1 99 ? -8.021 -8.059 28.497 1.00 98.69 99 LYS A N 1
ATOM 764 C CA . LYS A 1 99 ? -8.431 -8.694 27.238 1.00 98.69 99 LYS A CA 1
ATOM 765 C C . LYS A 1 99 ? -9.801 -8.214 26.775 1.00 98.69 99 LYS A C 1
ATOM 767 O O . LYS A 1 99 ? -10.786 -8.381 27.490 1.00 98.69 99 LYS A O 1
ATOM 772 N N . LEU A 1 100 ? -9.875 -7.697 25.551 1.00 98.56 100 LEU A N 1
ATOM 773 C CA . LEU A 1 100 ? -11.116 -7.266 24.910 1.00 98.56 100 LEU A CA 1
ATOM 774 C C . LEU A 1 100 ? -11.414 -8.126 23.676 1.00 98.56 100 LEU A C 1
ATOM 776 O O . LEU A 1 100 ? -10.616 -8.182 22.742 1.00 98.56 100 LEU A O 1
ATOM 780 N N . ASN A 1 101 ? -12.583 -8.770 23.662 1.00 98.50 101 ASN A N 1
ATOM 781 C CA . ASN A 1 101 ? -13.065 -9.564 22.531 1.00 98.50 101 ASN A CA 1
ATOM 782 C C . ASN A 1 101 ? -14.420 -9.031 22.057 1.00 98.50 101 ASN A C 1
ATOM 784 O O . ASN A 1 101 ? -15.377 -9.024 22.830 1.00 98.50 101 ASN A O 1
ATOM 788 N N . ILE A 1 102 ? -14.528 -8.640 20.791 1.00 98.25 102 ILE A N 1
ATOM 789 C CA . ILE A 1 102 ? -15.779 -8.194 20.166 1.00 98.25 102 ILE A CA 1
ATOM 790 C C . ILE A 1 102 ? -16.013 -9.064 18.937 1.00 98.25 102 ILE A C 1
ATOM 792 O O . ILE A 1 102 ? -15.216 -9.040 18.002 1.00 98.25 102 ILE A O 1
ATOM 796 N N . THR A 1 103 ? -17.062 -9.885 18.966 1.00 98.19 103 THR A N 1
ATOM 797 C CA . THR A 1 103 ? -17.255 -10.935 17.956 1.00 98.19 103 THR A CA 1
ATOM 798 C C . THR A 1 103 ? -18.725 -11.188 17.600 1.00 98.19 103 THR A C 1
ATOM 800 O O . THR A 1 103 ? -19.637 -10.718 18.290 1.00 98.19 103 THR A O 1
ATOM 803 N N . ASN A 1 104 ? -18.961 -11.991 16.555 1.00 96.56 104 ASN A N 1
ATOM 804 C CA . ASN A 1 104 ? -20.265 -12.547 16.168 1.00 96.56 104 ASN A CA 1
ATOM 805 C C . ASN A 1 104 ? -21.345 -11.497 15.869 1.00 96.56 104 ASN A C 1
ATOM 807 O O . ASN A 1 104 ? -22.371 -11.485 16.533 1.00 96.56 104 ASN A O 1
ATOM 811 N N . ASN A 1 105 ? -21.151 -10.643 14.870 1.00 96.50 105 ASN A N 1
ATOM 812 C CA . ASN A 1 105 ? -22.059 -9.553 14.484 1.00 96.50 105 ASN A CA 1
ATOM 813 C C . ASN A 1 105 ? -22.298 -8.526 15.596 1.00 96.50 105 ASN A C 1
ATOM 815 O O . ASN A 1 105 ? -23.386 -7.958 15.706 1.00 96.50 105 ASN A O 1
ATOM 819 N N . SER A 1 106 ? -21.295 -8.279 16.440 1.00 97.62 106 SER A N 1
ATOM 820 C CA . SER A 1 106 ? -21.406 -7.212 17.431 1.00 97.62 106 SER A CA 1
ATOM 821 C C . SER A 1 106 ? -21.270 -5.839 16.773 1.00 97.62 106 SER A C 1
ATOM 823 O O . SER A 1 106 ? -20.535 -5.666 15.800 1.00 97.62 106 SER A O 1
ATOM 825 N N . LEU A 1 107 ? -21.969 -4.851 17.322 1.00 97.62 107 LEU A N 1
ATOM 826 C CA . LEU A 1 107 ? -21.940 -3.466 16.865 1.00 97.62 107 LEU A CA 1
ATOM 827 C C . LEU A 1 107 ? -21.567 -2.551 18.026 1.00 97.62 107 LEU A C 1
ATOM 829 O O . LEU A 1 107 ? -22.246 -2.535 19.050 1.00 97.62 107 LEU A O 1
ATOM 833 N N . ILE A 1 108 ? -20.531 -1.743 17.848 1.00 97.69 108 ILE A N 1
ATOM 834 C CA . ILE A 1 108 ? -20.241 -0.625 18.747 1.00 97.69 108 ILE A CA 1
ATOM 835 C C . ILE A 1 108 ? -20.596 0.661 18.000 1.00 97.69 108 ILE A C 1
ATOM 837 O O . ILE A 1 108 ? -20.202 0.842 16.847 1.00 97.69 108 ILE A O 1
ATOM 841 N N . THR A 1 109 ? -21.410 1.520 18.609 1.00 96.38 109 THR A N 1
ATOM 842 C CA . THR A 1 109 ? -21.937 2.728 17.962 1.00 96.38 109 THR A CA 1
ATOM 843 C C . THR A 1 109 ? -22.198 3.846 18.969 1.00 96.38 109 THR A C 1
ATOM 845 O O . THR A 1 109 ? -22.168 3.639 20.179 1.00 96.38 109 THR A O 1
ATOM 848 N N . SER A 1 110 ? -22.505 5.035 18.457 1.00 95.19 110 SER A N 1
ATOM 849 C CA . SER A 1 110 ? -22.977 6.190 19.220 1.00 95.19 110 SER A CA 1
ATOM 850 C C . SER A 1 110 ? -24.464 6.446 18.967 1.00 95.19 110 SER A C 1
ATOM 852 O O . SER A 1 110 ? -24.950 6.224 17.857 1.00 95.19 110 SER A O 1
ATOM 854 N N . LYS A 1 111 ? -25.196 6.910 19.987 1.00 95.00 111 LYS A N 1
ATOM 855 C CA . LYS A 1 111 ? -26.637 7.214 19.912 1.00 95.00 111 LYS A CA 1
ATOM 856 C C . LYS A 1 111 ? -26.925 8.481 19.111 1.00 95.00 111 LYS A C 1
ATOM 858 O O . LYS A 1 111 ? -27.865 8.511 18.324 1.00 95.00 111 LYS A O 1
ATOM 863 N N . LEU A 1 112 ? -26.136 9.528 19.351 1.00 92.62 112 LEU A N 1
ATOM 864 C CA . LEU A 1 112 ? -26.298 10.853 18.740 1.00 92.62 112 LEU A CA 1
ATOM 865 C C . LEU A 1 112 ? -25.242 11.131 17.660 1.00 92.62 112 LEU A C 1
ATOM 867 O O . LEU A 1 112 ? -25.194 12.228 17.114 1.00 92.62 112 LEU A O 1
ATOM 871 N N . GLY A 1 113 ? -24.404 10.139 17.343 1.00 90.94 113 GLY A N 1
ATOM 872 C CA . GLY A 1 113 ? -23.350 10.249 16.335 1.00 90.94 113 GLY A CA 1
ATOM 873 C C . GLY A 1 113 ? -22.065 10.919 16.824 1.00 90.94 113 GLY A C 1
ATOM 874 O O . GLY A 1 113 ? -21.154 11.094 16.021 1.00 90.94 113 GLY A O 1
ATOM 875 N N . PHE A 1 114 ? -21.972 11.258 18.114 1.00 90.81 114 PHE A N 1
ATOM 876 C CA . PHE A 1 114 ? -20.736 11.748 18.723 1.00 90.81 114 PHE A CA 1
ATOM 877 C C . PHE A 1 114 ? -19.675 10.653 18.788 1.00 90.81 114 PHE A C 1
ATOM 879 O O . PHE A 1 114 ? -19.981 9.507 19.132 1.00 90.81 114 PHE A O 1
ATOM 886 N N . GLY A 1 115 ? -18.438 11.020 18.474 1.00 91.56 115 GLY A N 1
ATOM 887 C CA . GLY A 1 115 ? -17.314 10.103 18.418 1.00 91.56 115 GLY A CA 1
ATOM 888 C C . GLY A 1 115 ? -16.893 9.558 19.779 1.00 91.56 115 GLY A C 1
ATOM 889 O O . GLY A 1 115 ? -16.960 10.247 20.794 1.00 91.56 115 GLY A O 1
ATOM 890 N N . TYR A 1 116 ? -16.407 8.322 19.784 1.00 93.69 116 TYR A N 1
ATOM 891 C CA . TYR A 1 116 ? -15.738 7.664 20.913 1.00 93.69 116 TYR A CA 1
ATOM 892 C C . TYR A 1 116 ? -14.447 7.012 20.417 1.00 93.69 116 TYR A C 1
ATOM 894 O O . TYR A 1 116 ? -14.272 6.825 19.215 1.00 93.69 116 TYR A O 1
ATOM 902 N N . ASN A 1 117 ? -13.543 6.639 21.316 1.00 94.69 117 ASN A N 1
ATOM 903 C CA . ASN A 1 117 ? -12.326 5.914 20.957 1.00 94.69 117 ASN A CA 1
ATOM 904 C C . ASN A 1 117 ? -12.198 4.599 21.729 1.00 94.69 117 ASN A C 1
ATOM 906 O O . ASN A 1 117 ? -12.667 4.459 22.860 1.00 94.69 117 ASN A O 1
ATOM 910 N N . ILE A 1 118 ? -11.538 3.635 21.095 1.00 96.88 118 ILE A N 1
ATOM 911 C CA . ILE A 1 118 ? -11.136 2.362 21.685 1.00 96.88 118 ILE A CA 1
ATOM 912 C C . ILE A 1 118 ? -9.613 2.340 21.718 1.00 96.88 118 ILE A C 1
ATOM 914 O O . ILE A 1 118 ? -8.981 2.483 20.676 1.00 96.88 118 ILE A O 1
ATOM 918 N N . THR A 1 119 ? -9.022 2.131 22.887 1.00 97.31 119 THR A N 1
ATOM 919 C CA . THR A 1 119 ? -7.570 2.059 23.060 1.00 97.31 119 THR A CA 1
ATOM 920 C C . THR A 1 119 ? -7.178 0.717 23.660 1.00 97.31 119 THR A C 1
ATOM 922 O O . THR A 1 119 ? -7.696 0.320 24.703 1.00 97.31 119 THR A O 1
ATOM 925 N N . ILE A 1 120 ? -6.230 0.038 23.021 1.00 98.12 120 ILE A N 1
ATOM 926 C CA . ILE A 1 120 ? -5.581 -1.173 23.523 1.00 98.12 120 ILE A CA 1
ATOM 927 C C . ILE A 1 120 ? -4.152 -0.801 23.914 1.00 98.12 120 ILE A C 1
ATOM 929 O O . ILE A 1 120 ? -3.314 -0.576 23.041 1.00 98.12 120 ILE A O 1
ATOM 933 N N . SER A 1 121 ? -3.884 -0.701 25.215 1.00 97.69 121 SER A N 1
ATOM 934 C CA . SER A 1 121 ? -2.558 -0.382 25.752 1.00 97.69 121 SER A CA 1
ATOM 935 C C . SER A 1 121 ? -1.543 -1.495 25.481 1.00 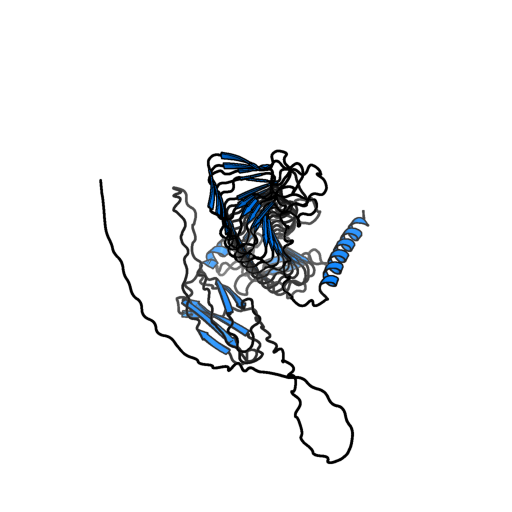97.69 121 SER A C 1
ATOM 937 O O . SER A 1 121 ? -1.906 -2.634 25.174 1.00 97.69 121 SER A O 1
ATOM 939 N N . GLN A 1 122 ? -0.254 -1.183 25.650 1.00 97.12 122 GLN A N 1
ATOM 940 C CA . GLN A 1 122 ? 0.821 -2.171 25.549 1.00 97.12 122 GLN A CA 1
ATOM 941 C C . GLN A 1 122 ? 0.551 -3.372 26.470 1.00 97.12 122 GLN A C 1
ATOM 943 O O . GLN A 1 122 ? 0.285 -3.222 27.665 1.00 97.12 122 GLN A O 1
ATOM 948 N N . GLY A 1 123 ? 0.642 -4.584 25.920 1.00 96.81 123 GLY A N 1
ATOM 949 C CA . GLY A 1 123 ? 0.365 -5.832 26.642 1.00 96.81 123 GLY A CA 1
ATOM 950 C C . GLY A 1 123 ? -1.122 -6.139 26.861 1.00 96.81 123 GLY A C 1
ATOM 951 O O . GLY A 1 123 ? -1.439 -7.171 27.452 1.00 96.81 123 GLY A O 1
ATOM 952 N N . GLY A 1 124 ? -2.037 -5.277 26.408 1.00 98.00 124 GLY A N 1
ATOM 953 C CA . GLY A 1 124 ? -3.456 -5.605 26.285 1.00 98.00 124 GLY A CA 1
ATOM 954 C C . GLY A 1 124 ? -3.698 -6.543 25.099 1.00 98.00 124 GLY A C 1
ATOM 955 O O . GLY A 1 124 ? -3.017 -6.457 24.079 1.00 98.00 124 GLY A O 1
ATOM 956 N N . GLN A 1 125 ? -4.668 -7.448 25.226 1.00 98.31 125 GLN A N 1
ATOM 957 C CA . GLN A 1 125 ? -5.059 -8.379 24.165 1.00 98.31 125 GLN A CA 1
ATOM 958 C C . GLN A 1 125 ? -6.343 -7.915 23.486 1.00 98.31 125 GLN A C 1
ATOM 960 O O . GLN A 1 125 ? -7.304 -7.529 24.158 1.00 98.31 125 GLN A O 1
ATOM 965 N N . PHE A 1 126 ? -6.384 -8.012 22.157 1.00 98.38 126 PHE A N 1
ATOM 966 C CA . PHE A 1 126 ? -7.523 -7.544 21.381 1.00 98.38 126 PHE A CA 1
ATOM 967 C C . PHE A 1 126 ? -7.907 -8.494 20.251 1.00 98.38 126 PHE A C 1
ATOM 969 O O . PHE A 1 126 ? -7.073 -8.944 19.463 1.00 98.38 126 PHE A O 1
ATOM 976 N N . THR A 1 127 ? -9.203 -8.773 20.165 1.00 98.44 127 THR A N 1
ATOM 977 C CA . THR A 1 127 ? -9.812 -9.535 19.077 1.00 98.44 127 THR A CA 1
ATOM 978 C C . THR A 1 127 ? -11.095 -8.840 18.639 1.00 98.44 127 THR A C 1
ATOM 980 O O . THR A 1 127 ? -12.001 -8.636 19.448 1.00 98.44 127 THR A O 1
ATOM 983 N N . PHE A 1 128 ? -11.170 -8.484 17.358 1.00 97.94 128 PHE A N 1
ATOM 984 C CA . PHE A 1 128 ? -12.324 -7.836 16.742 1.00 97.94 128 PHE A CA 1
ATOM 985 C C . PHE A 1 128 ? -12.699 -8.567 15.455 1.00 97.94 128 PHE A C 1
ATOM 987 O O . PHE A 1 128 ? -12.056 -8.391 14.420 1.00 97.94 128 PHE A O 1
ATOM 994 N N . GLU A 1 129 ? -13.714 -9.425 15.528 1.00 98.12 129 GLU A N 1
ATOM 995 C CA . GLU A 1 129 ? -14.048 -10.353 14.446 1.00 98.12 129 GLU A CA 1
ATOM 996 C C . GLU A 1 129 ? -15.523 -10.294 14.064 1.00 98.12 129 GLU A C 1
ATOM 998 O O . GLU A 1 129 ? -16.388 -10.184 14.931 1.00 98.12 129 GLU A O 1
ATOM 1003 N N . ASP A 1 130 ? -15.828 -10.385 12.769 1.00 97.56 130 ASP A N 1
ATOM 1004 C CA . ASP A 1 130 ? -17.203 -10.476 12.258 1.00 97.56 130 ASP A CA 1
ATOM 1005 C C . ASP A 1 130 ? -18.123 -9.394 12.861 1.00 97.56 130 ASP A C 1
ATOM 1007 O O . ASP A 1 130 ? -19.248 -9.674 13.248 1.00 97.56 130 ASP A O 1
ATOM 1011 N N . SER A 1 131 ? -17.622 -8.174 13.063 1.00 97.44 131 SER A N 1
ATOM 1012 C CA . SER A 1 131 ? -18.288 -7.118 13.845 1.00 97.44 131 SER A CA 1
ATOM 1013 C C . SER A 1 131 ? -18.221 -5.770 13.121 1.00 97.44 131 SER A C 1
ATOM 1015 O O . SER A 1 131 ? -17.653 -5.670 12.035 1.00 97.44 131 SER A O 1
ATOM 1017 N N . SER A 1 132 ? -18.844 -4.728 13.677 1.00 96.88 132 SER A N 1
ATOM 1018 C CA . SER A 1 132 ? -18.872 -3.375 13.099 1.00 96.88 132 SER A CA 1
ATOM 1019 C C . SER A 1 132 ? -18.602 -2.291 14.136 1.00 96.88 132 SER A C 1
ATOM 1021 O O . SER A 1 132 ? -18.942 -2.434 15.314 1.00 96.88 132 SER A O 1
ATOM 1023 N N . LEU A 1 133 ? -18.011 -1.194 13.670 1.00 94.81 133 LEU A N 1
ATOM 1024 C CA . LEU A 1 133 ? -17.661 -0.032 14.474 1.00 94.81 133 LEU A CA 1
ATOM 1025 C C . LEU A 1 133 ? -18.189 1.224 13.774 1.00 94.81 133 LEU A C 1
ATOM 1027 O O . LEU A 1 133 ? -17.709 1.585 12.703 1.00 94.81 133 LEU A O 1
ATOM 1031 N N . ASN A 1 134 ? -19.167 1.896 14.371 1.00 94.12 134 ASN A N 1
ATOM 1032 C CA . ASN A 1 134 ? -19.766 3.100 13.797 1.00 94.12 134 ASN A CA 1
ATOM 1033 C C . ASN A 1 134 ? -19.459 4.313 14.663 1.00 94.12 134 ASN A C 1
ATOM 1035 O O . ASN A 1 134 ? -19.506 4.214 15.888 1.00 94.12 134 ASN A O 1
ATOM 1039 N N . TYR A 1 135 ? -19.246 5.465 14.028 1.00 91.50 135 TYR A N 1
ATOM 1040 C CA . TYR A 1 135 ? -18.966 6.735 14.698 1.00 91.50 135 TYR A CA 1
ATOM 1041 C C . TYR A 1 135 ? -17.723 6.687 15.604 1.00 91.50 135 TYR A C 1
ATOM 1043 O O . TYR A 1 135 ? -17.707 7.321 16.654 1.00 91.50 135 TYR A O 1
ATOM 1051 N N . ALA A 1 136 ? -16.689 5.926 15.243 1.00 91.69 136 ALA A N 1
ATOM 1052 C CA . ALA A 1 136 ? -15.470 5.849 16.045 1.00 91.69 136 ALA A CA 1
ATOM 1053 C C . ALA A 1 136 ? -14.446 6.906 15.625 1.00 91.69 136 ALA A C 1
ATOM 1055 O O . ALA A 1 136 ? -14.156 7.091 14.451 1.00 91.69 136 ALA A O 1
ATOM 1056 N N . GLY A 1 137 ? -13.847 7.568 16.602 1.00 89.69 137 GLY A N 1
ATOM 1057 C CA . GLY A 1 137 ? -12.871 8.631 16.409 1.00 89.69 137 GLY A CA 1
ATOM 1058 C C . GLY A 1 137 ? -13.536 9.998 16.341 1.00 89.69 137 GLY A C 1
ATOM 1059 O O . GLY A 1 137 ? -14.721 10.130 16.022 1.00 89.69 137 GLY A O 1
ATOM 1060 N N . PHE A 1 138 ? -12.767 11.022 16.696 1.00 87.25 138 PHE A N 1
ATOM 1061 C CA . PHE A 1 138 ? -13.221 12.410 16.739 1.00 87.25 138 PHE A CA 1
ATOM 1062 C C . PHE A 1 138 ? -12.045 13.389 16.632 1.00 87.25 138 PHE A C 1
ATOM 1064 O O . PHE A 1 138 ? -10.879 13.004 16.609 1.00 87.25 138 PHE A O 1
ATOM 1071 N N . GLY A 1 139 ? -12.352 14.685 16.599 1.00 74.50 139 GLY A N 1
ATOM 1072 C CA . GLY A 1 139 ? -11.360 15.751 16.711 1.00 74.50 139 GLY A CA 1
ATOM 1073 C C . GLY A 1 139 ? -11.029 16.467 15.400 1.00 74.50 139 GLY A C 1
ATOM 1074 O O . GLY A 1 139 ? -11.239 15.980 14.293 1.00 74.50 139 GLY A O 1
ATOM 1075 N N . LYS A 1 140 ? -10.513 17.693 15.550 1.00 68.69 140 LYS A N 1
ATOM 1076 C CA . LYS A 1 140 ? -10.080 18.549 14.429 1.00 68.69 140 LYS A CA 1
ATOM 1077 C C . LYS A 1 140 ? -8.670 18.180 13.938 1.00 68.69 140 LYS A C 1
ATOM 1079 O O . LYS A 1 140 ? -8.349 18.378 12.770 1.00 68.69 140 LYS A O 1
ATOM 1084 N N . ASN A 1 141 ? -7.864 17.566 14.809 1.00 64.81 141 ASN A N 1
ATOM 1085 C CA . ASN A 1 141 ? -6.512 17.100 14.510 1.00 64.81 141 ASN A CA 1
ATOM 1086 C C . ASN A 1 141 ? -6.455 15.567 14.622 1.00 64.81 141 ASN A C 1
ATOM 1088 O O . ASN A 1 141 ? -6.448 15.023 15.726 1.00 64.81 141 ASN A O 1
ATOM 1092 N N . SER A 1 142 ? -6.381 14.916 13.463 1.00 55.38 142 SER A N 1
ATOM 1093 C CA . SER A 1 142 ? -6.329 13.465 13.180 1.00 55.38 142 SER A CA 1
ATOM 1094 C C . SER A 1 142 ? -5.505 12.633 14.146 1.00 55.38 142 SER A C 1
ATOM 1096 O O . SER A 1 142 ? -5.867 11.502 14.452 1.00 55.38 142 SER A O 1
ATOM 1098 N N . TYR A 1 143 ? -4.413 13.194 14.650 1.00 66.00 143 TYR A N 1
ATOM 1099 C CA . TYR A 1 143 ? -3.465 12.479 15.492 1.00 66.00 143 TYR A CA 1
ATOM 1100 C C . TYR A 1 143 ? -3.930 12.248 16.932 1.00 66.00 143 TYR A C 1
ATOM 1102 O O . TYR A 1 143 ? -3.335 11.416 17.612 1.00 66.00 143 TYR A O 1
ATOM 1110 N N . ILE A 1 144 ? -4.933 12.986 17.420 1.00 74.25 144 ILE A N 1
ATOM 1111 C CA . ILE A 1 144 ? -5.225 13.029 18.862 1.00 74.25 144 ILE A CA 1
ATOM 1112 C C . ILE A 1 144 ? -6.263 11.982 19.273 1.00 74.25 144 ILE A C 1
ATOM 1114 O O . ILE A 1 144 ? -6.110 11.388 20.339 1.00 74.25 144 ILE A O 1
ATOM 1118 N N . SER A 1 145 ? -7.272 11.715 18.437 1.00 88.00 145 SER A N 1
ATOM 1119 C CA . SER A 1 145 ? -8.362 10.805 18.816 1.00 88.00 145 SER A CA 1
ATOM 1120 C C . SER A 1 145 ? -8.786 9.838 17.702 1.00 88.00 145 SER A C 1
ATOM 1122 O O . SER A 1 145 ? -9.920 9.923 17.215 1.00 88.00 145 SER A O 1
ATOM 1124 N N . PRO A 1 146 ? -7.904 8.901 17.291 1.00 91.12 146 PRO A N 1
ATOM 1125 C CA . PRO A 1 146 ? -8.298 7.821 16.398 1.00 91.12 146 PRO A CA 1
ATOM 1126 C C . PRO A 1 146 ? -9.464 6.989 16.945 1.00 91.12 146 PRO A C 1
ATOM 1128 O O . PRO A 1 146 ? -9.628 6.866 18.160 1.00 91.12 146 PRO A O 1
ATOM 1131 N N . GLY A 1 147 ? -10.252 6.383 16.055 1.00 92.75 147 GLY A N 1
ATOM 1132 C CA . GLY A 1 147 ? -11.375 5.533 16.466 1.00 92.75 147 GLY A CA 1
ATOM 1133 C C . GLY A 1 147 ? -10.946 4.265 17.197 1.00 92.75 147 GLY A C 1
ATOM 1134 O O . GLY A 1 147 ? -11.527 3.908 18.222 1.00 92.75 147 GLY A O 1
ATOM 1135 N N . LEU A 1 148 ? -9.888 3.628 16.708 1.00 95.62 148 LEU A N 1
ATOM 1136 C CA . LEU A 1 148 ? -9.255 2.468 17.311 1.00 95.62 148 LEU A CA 1
ATOM 1137 C C . LEU A 1 148 ? -7.743 2.687 17.367 1.00 95.62 148 LEU A C 1
ATOM 1139 O O . LEU A 1 148 ? -7.102 2.870 16.336 1.00 95.62 148 LEU A O 1
ATOM 1143 N N . ILE A 1 149 ? -7.174 2.642 18.566 1.00 96.88 149 ILE A N 1
ATOM 1144 C CA . ILE A 1 149 ? -5.740 2.743 18.827 1.00 96.88 149 ILE A CA 1
ATOM 1145 C C . ILE A 1 149 ? -5.262 1.400 19.367 1.00 96.88 149 ILE A C 1
ATOM 1147 O O . ILE A 1 149 ? -5.768 0.925 20.384 1.00 96.88 149 ILE A O 1
ATOM 1151 N N . ILE A 1 150 ? -4.272 0.801 18.715 1.00 97.19 150 ILE A N 1
ATOM 1152 C CA . ILE A 1 150 ? -3.652 -0.449 19.148 1.00 97.19 150 ILE A CA 1
ATOM 1153 C C . ILE A 1 150 ? -2.171 -0.195 19.391 1.00 97.19 150 ILE A C 1
ATOM 1155 O O . ILE A 1 150 ? -1.419 0.121 18.472 1.00 97.19 150 ILE A O 1
ATOM 1159 N N . VAL A 1 151 ? -1.783 -0.346 20.653 1.00 97.19 151 VAL A N 1
ATOM 1160 C CA . VAL A 1 151 ? -0.393 -0.361 21.118 1.00 97.19 151 VAL A CA 1
ATOM 1161 C C . VAL A 1 151 ? 0.025 -1.789 21.496 1.00 97.19 151 VAL A C 1
ATOM 1163 O O . VAL A 1 151 ? 1.198 -2.129 21.459 1.00 97.19 151 VAL A O 1
ATOM 1166 N N . GLY A 1 152 ? -0.935 -2.654 21.842 1.00 90.81 152 GLY A N 1
ATOM 1167 C CA . GLY A 1 152 ? -0.686 -4.066 22.142 1.00 90.81 152 GLY A CA 1
ATOM 1168 C C . GLY A 1 152 ? -0.304 -4.910 20.918 1.00 90.81 152 GLY A C 1
ATOM 1169 O O . GLY A 1 152 ? -0.798 -4.694 19.812 1.00 90.81 152 GLY A O 1
ATOM 1170 N N . ASP A 1 153 ? 0.546 -5.911 21.144 1.00 94.69 153 ASP A N 1
ATOM 1171 C CA . ASP A 1 153 ? 1.017 -6.849 20.120 1.00 94.69 153 ASP A CA 1
ATOM 1172 C C . ASP A 1 153 ? -0.031 -7.918 19.780 1.00 94.69 153 ASP A C 1
ATOM 1174 O O . ASP A 1 153 ? -0.910 -8.240 20.584 1.00 94.69 153 ASP A O 1
ATOM 1178 N N . ASN A 1 154 ? 0.112 -8.540 18.609 1.00 95.06 154 ASN A N 1
ATOM 1179 C CA . ASN A 1 154 ? -0.678 -9.690 18.158 1.00 95.06 154 ASN A CA 1
ATOM 1180 C C . ASN A 1 154 ? -2.200 -9.456 18.152 1.00 95.06 154 ASN A C 1
ATOM 1182 O O . ASN A 1 154 ? -2.984 -10.398 18.297 1.00 95.06 154 ASN A O 1
ATOM 1186 N N . ALA A 1 155 ? -2.635 -8.204 17.998 1.00 96.50 155 ALA A N 1
ATOM 1187 C CA . ALA A 1 155 ? -4.045 -7.889 17.832 1.00 96.50 155 ALA A CA 1
ATOM 1188 C C . ALA A 1 155 ? -4.594 -8.510 16.535 1.00 96.50 155 ALA A C 1
ATOM 1190 O O . ALA A 1 155 ? -3.922 -8.532 15.499 1.00 96.50 155 ALA A O 1
ATOM 1191 N N . ILE A 1 156 ? -5.838 -8.988 16.592 1.00 97.31 156 ILE A N 1
ATOM 1192 C CA . ILE A 1 156 ? -6.525 -9.606 15.452 1.00 97.31 156 ILE A CA 1
ATOM 1193 C C . ILE A 1 156 ? -7.762 -8.781 15.110 1.00 97.31 156 ILE A C 1
ATOM 1195 O O . ILE A 1 156 ? -8.661 -8.626 15.939 1.00 97.31 156 ILE A O 1
ATOM 1199 N N . ILE A 1 157 ? -7.821 -8.287 13.872 1.00 96.62 157 ILE A N 1
ATOM 1200 C CA . ILE A 1 157 ? -8.995 -7.617 13.305 1.00 96.62 157 ILE A CA 1
ATOM 1201 C C . ILE A 1 157 ? -9.400 -8.365 12.039 1.00 96.62 157 ILE A C 1
ATOM 1203 O O . ILE A 1 157 ? -8.630 -8.433 11.080 1.00 96.62 157 ILE A O 1
ATOM 1207 N N . LYS A 1 158 ? -10.604 -8.937 12.004 1.00 96.06 158 LYS A N 1
ATOM 1208 C CA . LYS A 1 158 ? -11.006 -9.804 10.895 1.00 96.06 158 LYS A CA 1
ATOM 1209 C C . LYS A 1 158 ? -12.473 -9.661 10.515 1.00 96.06 158 LYS A C 1
ATOM 1211 O O . LYS A 1 158 ? -13.332 -9.579 11.382 1.00 96.06 158 LYS A O 1
ATOM 1216 N N . ASN A 1 159 ? -12.767 -9.729 9.215 1.00 92.00 159 ASN A N 1
ATOM 1217 C CA . ASN A 1 159 ? -14.136 -9.781 8.687 1.00 92.00 159 ASN A CA 1
ATOM 1218 C C . ASN A 1 159 ? -15.006 -8.625 9.201 1.00 92.00 159 ASN A C 1
ATOM 1220 O O . ASN A 1 159 ? -16.145 -8.808 9.630 1.00 92.00 159 ASN A O 1
ATOM 1224 N N . VAL A 1 160 ? -14.445 -7.423 9.198 1.00 90.75 160 VAL A N 1
ATOM 1225 C CA . VAL A 1 160 ? -15.137 -6.244 9.705 1.00 90.75 160 VAL A CA 1
ATOM 1226 C C . VAL A 1 160 ? -15.920 -5.620 8.569 1.00 90.75 160 VAL A C 1
ATOM 1228 O O . VAL A 1 160 ? -15.340 -5.067 7.633 1.00 90.75 160 VAL A O 1
ATOM 1231 N N . SER A 1 161 ? -17.246 -5.716 8.646 1.00 84.12 161 SER A N 1
ATOM 1232 C CA . SER A 1 161 ? -18.131 -5.301 7.555 1.00 84.12 161 SER A CA 1
ATOM 1233 C C . SER A 1 161 ? -18.095 -3.803 7.291 1.00 84.12 161 SER A C 1
ATOM 1235 O O . SER A 1 161 ?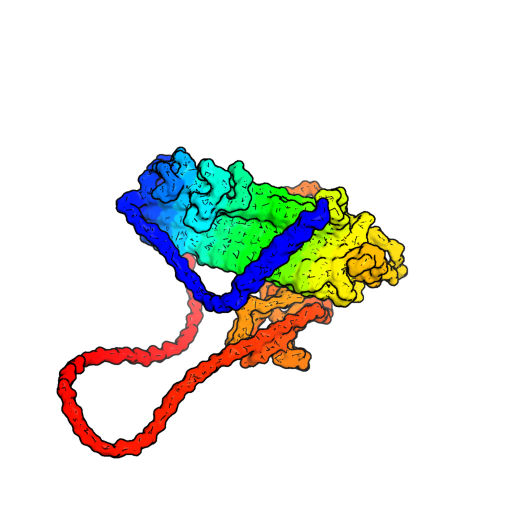 -18.274 -3.383 6.145 1.00 84.12 161 SER A O 1
ATOM 1237 N N . TYR A 1 162 ? -17.907 -3.002 8.337 1.00 83.62 162 TYR A N 1
ATOM 1238 C CA . TYR A 1 162 ? -17.888 -1.554 8.222 1.00 83.62 162 TYR A CA 1
ATOM 1239 C C . TYR A 1 162 ? -17.220 -0.919 9.440 1.00 83.62 162 TYR A C 1
ATOM 1241 O O . TYR A 1 162 ? -17.540 -1.260 10.584 1.00 83.62 162 TYR A O 1
ATOM 1249 N N . ILE A 1 163 ? -16.294 -0.002 9.174 1.00 81.44 163 ILE A N 1
ATOM 1250 C CA . ILE A 1 163 ? -15.721 0.895 10.170 1.00 81.44 163 ILE A CA 1
ATOM 1251 C C . ILE A 1 163 ? -15.936 2.317 9.656 1.00 81.44 163 ILE A C 1
ATOM 1253 O O . ILE A 1 163 ? -15.450 2.652 8.574 1.00 81.44 163 ILE A O 1
ATOM 1257 N N . ASP A 1 164 ? -16.671 3.125 10.417 1.00 83.19 164 ASP A N 1
ATOM 1258 C CA . ASP A 1 164 ? -16.980 4.517 10.077 1.00 83.19 164 ASP A CA 1
ATOM 1259 C C . ASP A 1 16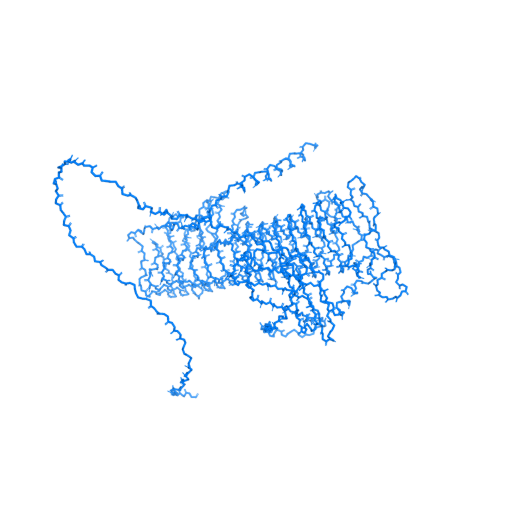4 ? -16.564 5.460 11.195 1.00 83.19 164 ASP A C 1
ATOM 1261 O O . ASP A 1 164 ? -16.682 5.136 12.383 1.00 83.19 164 ASP A O 1
ATOM 1265 N N . ILE A 1 165 ? -16.131 6.651 10.805 1.00 77.25 165 ILE A N 1
ATOM 1266 C CA . ILE A 1 165 ? -15.799 7.719 11.740 1.00 77.25 165 ILE A CA 1
ATOM 1267 C C . ILE A 1 165 ? -17.041 8.583 11.979 1.00 77.25 165 ILE A C 1
ATOM 1269 O O . ILE A 1 165 ? -17.968 8.636 11.171 1.00 77.25 165 ILE A O 1
ATOM 1273 N N . SER A 1 166 ? -17.092 9.245 13.135 1.00 69.06 166 SER A N 1
ATOM 1274 C CA . SER A 1 166 ? -18.185 10.157 13.449 1.00 69.06 166 SER A CA 1
ATOM 1275 C C . SER A 1 166 ? -18.345 11.253 12.387 1.00 69.06 166 SER A C 1
ATOM 1277 O O . SER A 1 166 ? -17.377 11.885 11.957 1.00 69.06 166 SER A O 1
ATOM 1279 N N . ASN A 1 167 ? -19.593 11.511 11.980 1.00 60.38 167 ASN A N 1
ATOM 1280 C CA . ASN A 1 167 ? -19.954 12.693 11.200 1.00 60.38 167 ASN A CA 1
ATOM 1281 C C . ASN A 1 167 ? -19.839 13.921 12.109 1.00 60.38 167 ASN A C 1
ATOM 1283 O O . ASN A 1 167 ? -20.840 14.471 12.565 1.00 60.38 167 ASN A O 1
ATOM 1287 N N . SER A 1 168 ? -18.610 14.350 12.385 1.00 58.53 168 SER A N 1
ATOM 1288 C CA . SER A 1 168 ? -18.358 15.668 12.944 1.00 58.53 168 SER A CA 1
ATOM 1289 C C . SER A 1 168 ? -18.964 16.685 11.975 1.00 58.53 168 SER A C 1
ATOM 1291 O O . SER A 1 168 ? -18.448 16.911 10.880 1.00 58.53 168 SER A O 1
ATOM 1293 N N . THR A 1 169 ? -20.104 17.270 12.348 1.00 57.78 169 THR A N 1
ATOM 1294 C CA . THR A 1 169 ? -20.863 18.220 11.516 1.00 57.78 169 THR A CA 1
ATOM 1295 C C . THR A 1 169 ? -20.070 19.497 11.199 1.00 57.78 169 THR A C 1
ATOM 1297 O O . THR A 1 169 ? -20.468 20.277 10.333 1.00 57.78 169 THR A O 1
ATOM 1300 N N . ASP A 1 170 ? -18.915 19.691 11.843 1.00 62.12 170 ASP A N 1
ATOM 1301 C CA . ASP A 1 170 ? -17.929 20.745 11.580 1.00 62.12 170 ASP A CA 1
ATOM 1302 C C . ASP A 1 170 ? -17.045 20.389 10.355 1.00 62.12 170 ASP A C 1
ATOM 1304 O O . ASP A 1 170 ? -15.821 20.247 10.410 1.00 62.12 170 ASP A O 1
ATOM 1308 N N . SER A 1 171 ? -17.724 20.253 9.215 1.00 51.97 171 SER A N 1
ATOM 1309 C CA . SER A 1 171 ? -17.308 19.706 7.908 1.00 51.97 171 SER A CA 1
ATOM 1310 C C . SER A 1 171 ? -16.123 20.356 7.163 1.00 51.97 171 SER A C 1
ATOM 1312 O O . SER A 1 171 ? -15.891 20.022 6.003 1.00 51.97 171 SER A O 1
ATOM 1314 N N . LEU A 1 172 ? -15.349 21.267 7.764 1.00 55.00 172 LEU A N 1
ATOM 1315 C CA . LEU A 1 172 ? -14.294 22.000 7.034 1.00 55.00 172 LEU A CA 1
ATOM 1316 C C . LEU A 1 172 ? -12.866 21.789 7.546 1.00 55.00 172 LEU A C 1
ATOM 1318 O O . LEU A 1 172 ? -11.922 22.167 6.851 1.00 55.00 172 LEU A O 1
ATOM 1322 N N . TYR A 1 173 ? -12.676 21.181 8.720 1.00 52.31 173 TYR A N 1
ATOM 1323 C CA . TYR A 1 173 ? -11.336 21.059 9.316 1.00 52.31 173 TYR A CA 1
ATOM 1324 C C . TYR A 1 173 ? -11.050 19.743 10.027 1.00 52.31 173 TYR A C 1
ATOM 1326 O O . TYR A 1 173 ? -9.954 19.592 10.560 1.00 52.31 173 TYR A O 1
ATOM 1334 N N . SER A 1 174 ? -11.981 18.794 10.048 1.00 56.38 174 SER A N 1
ATOM 1335 C CA . SER A 1 174 ? -11.710 17.485 10.628 1.00 56.38 174 SER A CA 1
ATOM 1336 C C . SER A 1 174 ? -10.675 16.758 9.771 1.00 56.38 174 SER A C 1
ATOM 1338 O O . SER A 1 174 ? -10.806 16.623 8.557 1.00 56.38 174 SER A O 1
ATOM 1340 N N . SER A 1 175 ? -9.593 16.350 10.415 1.00 63.34 175 SER A N 1
ATOM 1341 C CA . SER A 1 175 ? -8.709 15.292 9.951 1.00 63.34 175 SER A CA 1
ATOM 1342 C C . SER A 1 175 ? -8.917 14.156 10.942 1.00 63.34 175 SER A C 1
ATOM 1344 O O . SER A 1 175 ? -8.974 14.420 12.141 1.00 63.34 175 SER A O 1
ATOM 1346 N N . GLY A 1 176 ? -9.096 12.927 10.467 1.00 74.25 176 GLY A N 1
ATOM 1347 C CA . GLY A 1 176 ? -9.366 11.766 11.314 1.00 74.25 176 GLY A CA 1
ATOM 1348 C C . GLY A 1 176 ? -8.487 10.586 10.924 1.00 74.25 176 GLY A C 1
ATOM 1349 O O . GLY A 1 176 ? -8.165 10.433 9.747 1.00 74.25 176 GLY A O 1
ATOM 1350 N N . ILE A 1 177 ? -8.107 9.780 11.916 1.00 80.88 177 ILE A N 1
ATOM 1351 C CA . ILE A 1 177 ? -7.520 8.450 11.727 1.00 80.88 177 ILE A CA 1
ATOM 1352 C C . ILE A 1 177 ? -8.537 7.448 12.249 1.00 80.88 177 ILE A C 1
ATOM 1354 O O . ILE A 1 177 ? -9.014 7.594 13.373 1.00 80.88 177 ILE A O 1
ATOM 1358 N N . LEU A 1 178 ? -8.878 6.424 11.473 1.00 89.62 178 LEU A N 1
ATOM 1359 C CA . LEU A 1 178 ? -9.826 5.432 11.966 1.00 89.62 178 LEU A CA 1
ATOM 1360 C C . LEU A 1 178 ? -9.131 4.355 12.794 1.00 89.62 178 LEU A C 1
ATOM 1362 O O . LEU A 1 178 ? -9.517 4.119 13.935 1.00 89.62 178 LEU A O 1
ATOM 1366 N N . ILE A 1 179 ? -8.076 3.753 12.244 1.00 94.81 179 ILE A N 1
ATOM 1367 C CA . ILE A 1 179 ? -7.248 2.767 12.943 1.00 94.81 179 ILE A CA 1
ATOM 1368 C C . ILE A 1 179 ? -5.824 3.298 13.051 1.00 94.81 179 ILE A C 1
ATOM 1370 O O . ILE A 1 179 ? -5.204 3.629 12.043 1.00 94.81 179 ILE A O 1
ATOM 1374 N N . LYS A 1 180 ? -5.288 3.344 14.269 1.00 96.62 180 LYS A N 1
ATOM 1375 C CA . LYS A 1 180 ? -3.896 3.695 14.528 1.00 96.62 180 LYS A CA 1
ATOM 1376 C C . LYS A 1 180 ? -3.175 2.542 15.222 1.00 96.62 180 LYS A C 1
ATOM 1378 O O . LYS A 1 180 ? -3.561 2.151 16.320 1.00 96.62 180 LYS A O 1
ATOM 1383 N N . LEU A 1 181 ? -2.130 2.024 14.588 1.00 97.44 181 LEU A N 1
ATOM 1384 C CA . LEU A 1 181 ? -1.208 1.040 15.151 1.00 97.44 181 LEU A CA 1
ATOM 1385 C C . LEU A 1 181 ? 0.074 1.768 15.567 1.00 97.44 181 LEU A C 1
ATOM 1387 O O . LEU A 1 181 ? 0.650 2.477 14.741 1.00 97.44 181 LEU A O 1
ATOM 1391 N N . ILE A 1 182 ? 0.500 1.640 16.826 1.00 97.50 182 ILE A N 1
ATOM 1392 C CA . ILE A 1 182 ? 1.674 2.358 17.350 1.00 97.50 182 ILE A CA 1
ATOM 1393 C C . ILE A 1 182 ? 2.562 1.404 18.129 1.00 97.50 182 ILE A C 1
ATOM 1395 O O . ILE A 1 182 ? 2.120 0.863 19.138 1.00 97.50 182 ILE A O 1
ATOM 1399 N N . GLY A 1 183 ? 3.819 1.241 17.717 1.00 97.00 183 GLY A N 1
ATOM 1400 C CA . GLY A 1 183 ? 4.800 0.498 18.515 1.00 97.00 183 GLY A CA 1
ATOM 1401 C C . GLY A 1 183 ? 4.517 -1.000 18.674 1.00 97.00 183 GLY A C 1
ATOM 1402 O O . GLY A 1 183 ? 5.221 -1.657 19.435 1.00 97.00 183 GLY A O 1
ATOM 1403 N N . CYS A 1 184 ? 3.496 -1.528 17.996 1.00 96.50 184 CYS A N 1
ATOM 1404 C CA . CYS A 1 184 ? 3.038 -2.904 18.138 1.00 96.50 184 CYS A CA 1
ATOM 1405 C C . CYS A 1 184 ? 3.733 -3.852 17.151 1.00 96.50 184 CYS A C 1
ATOM 1407 O O . CYS A 1 184 ? 4.201 -3.443 16.084 1.00 96.50 184 CYS A O 1
ATOM 1409 N N . GLU A 1 185 ? 3.714 -5.142 17.469 1.00 97.38 185 GLU A N 1
ATOM 1410 C CA . GLU A 1 185 ? 4.245 -6.210 16.625 1.00 97.38 185 GLU A CA 1
ATOM 1411 C C . GLU A 1 185 ? 3.189 -7.279 16.306 1.00 97.38 185 GLU A C 1
ATOM 1413 O O . GLU A 1 185 ? 2.334 -7.602 17.133 1.00 97.38 185 GLU A O 1
ATOM 1418 N N . GLY A 1 186 ? 3.242 -7.861 15.105 1.00 95.81 186 GLY A N 1
ATOM 1419 C CA . GLY A 1 186 ? 2.487 -9.082 14.790 1.00 95.81 186 GLY A CA 1
ATOM 1420 C C . GLY A 1 186 ? 0.977 -8.883 14.624 1.00 95.81 186 GLY A C 1
ATOM 1421 O O . GLY A 1 186 ? 0.211 -9.838 14.755 1.00 95.81 186 GLY A O 1
ATOM 1422 N N . VAL A 1 187 ? 0.519 -7.655 14.366 1.00 97.56 187 VAL A N 1
ATOM 1423 C CA . VAL A 1 187 ? -0.908 -7.362 14.161 1.00 97.56 187 VAL A CA 1
ATOM 1424 C C . VAL A 1 187 ? -1.371 -7.885 12.801 1.00 97.56 187 VAL A C 1
ATOM 1426 O O . VAL A 1 187 ? -0.755 -7.622 11.763 1.00 97.56 187 VAL A O 1
ATOM 1429 N N . ALA A 1 188 ? -2.504 -8.588 12.804 1.00 97.50 188 ALA A N 1
ATOM 1430 C CA . ALA A 1 188 ? -3.131 -9.130 11.606 1.00 97.50 188 ALA A CA 1
ATOM 1431 C C . ALA A 1 188 ? -4.498 -8.479 11.359 1.00 97.50 188 ALA A C 1
ATOM 1433 O O . ALA A 1 188 ? -5.418 -8.594 12.172 1.00 97.50 188 ALA A O 1
ATOM 1434 N N . ILE A 1 189 ? -4.638 -7.837 10.199 1.00 97.88 189 ILE A N 1
ATOM 1435 C CA . ILE A 1 189 ? -5.870 -7.200 9.735 1.00 97.88 189 ILE A CA 1
ATOM 1436 C C . ILE A 1 189 ? -6.311 -7.876 8.439 1.00 97.88 189 ILE A C 1
ATOM 1438 O O . ILE A 1 189 ? -5.569 -7.919 7.458 1.00 97.88 189 ILE A O 1
ATOM 1442 N N . ASN A 1 190 ? -7.518 -8.434 8.416 1.00 98.25 190 ASN A N 1
ATOM 1443 C CA . ASN A 1 190 ? -7.993 -9.211 7.276 1.00 98.25 190 ASN A CA 1
ATOM 1444 C C . ASN A 1 190 ? -9.458 -8.933 6.959 1.00 98.25 190 ASN A C 1
ATOM 1446 O O . ASN A 1 190 ? -10.309 -9.032 7.839 1.00 98.25 190 ASN A O 1
ATOM 1450 N N . ASN A 1 191 ? -9.767 -8.697 5.685 1.00 97.38 191 ASN A N 1
ATOM 1451 C CA . ASN A 1 191 ? -11.140 -8.566 5.210 1.00 97.38 191 ASN A CA 1
ATOM 1452 C C . ASN A 1 191 ? -11.911 -7.481 5.978 1.00 97.38 191 ASN A C 1
ATOM 1454 O O . ASN A 1 191 ? -12.982 -7.732 6.534 1.00 97.38 191 ASN A O 1
ATOM 1458 N N . ILE A 1 192 ? -11.321 -6.286 6.068 1.00 96.50 192 ILE A N 1
ATOM 1459 C CA . ILE A 1 192 ? -11.994 -5.112 6.627 1.00 96.50 192 ILE A CA 1
ATOM 1460 C C . ILE A 1 192 ? -12.454 -4.185 5.508 1.00 96.50 192 ILE A C 1
ATOM 1462 O O . ILE A 1 192 ? -11.810 -4.088 4.463 1.00 96.50 192 ILE A O 1
ATOM 1466 N N . LYS A 1 193 ? -13.547 -3.464 5.740 1.00 95.69 193 LYS A N 1
ATOM 1467 C CA . LYS A 1 193 ? -14.003 -2.394 4.856 1.00 95.69 193 LYS A CA 1
ATOM 1468 C C . LYS A 1 193 ? -13.999 -1.064 5.599 1.00 95.69 193 LYS A C 1
ATOM 1470 O O . LYS A 1 193 ? -14.750 -0.884 6.558 1.00 95.69 193 LYS A O 1
ATOM 1475 N N . ILE A 1 194 ? -13.201 -0.127 5.100 1.00 93.19 194 ILE A N 1
ATOM 1476 C CA . ILE A 1 194 ? -13.187 1.266 5.534 1.00 93.19 194 ILE A CA 1
ATOM 1477 C C . ILE A 1 194 ? -13.640 2.128 4.360 1.00 93.19 194 ILE A C 1
ATOM 1479 O O . ILE A 1 194 ? -13.044 2.101 3.284 1.00 93.19 194 ILE A O 1
ATOM 1483 N N . SER A 1 195 ? -14.712 2.887 4.558 1.00 89.25 195 SER A N 1
ATOM 1484 C CA . SER A 1 195 ? -15.206 3.845 3.573 1.00 89.25 195 SER A CA 1
ATOM 1485 C C . SER A 1 195 ? -15.669 5.087 4.300 1.00 89.25 195 SER A C 1
ATOM 1487 O O . SER A 1 195 ? -16.512 4.980 5.183 1.00 89.25 195 SER A O 1
ATOM 1489 N N . LEU A 1 196 ? -15.163 6.251 3.907 1.00 83.75 196 LEU A N 1
ATOM 1490 C CA . LEU A 1 196 ? -15.597 7.510 4.506 1.00 83.75 196 LEU A CA 1
ATOM 1491 C C . LEU A 1 196 ? -16.740 8.127 3.682 1.00 83.75 196 LEU A C 1
ATOM 1493 O O . LEU A 1 196 ? -16.761 7.972 2.458 1.00 83.75 196 LEU A O 1
ATOM 1497 N N . PRO A 1 197 ? -17.721 8.794 4.311 1.00 74.50 197 PRO A N 1
ATOM 1498 C CA . PRO A 1 197 ? -18.952 9.221 3.641 1.00 74.50 197 PRO A CA 1
ATOM 1499 C C . PRO A 1 197 ? -18.798 10.437 2.712 1.00 74.50 197 PRO A C 1
ATOM 1501 O O . PRO A 1 197 ? -19.594 10.603 1.790 1.00 74.50 197 PRO A O 1
ATOM 1504 N N . THR A 1 198 ? -17.795 11.298 2.909 1.00 72.69 198 THR A N 1
ATOM 1505 C CA . THR A 1 198 ? -17.641 12.549 2.140 1.00 72.69 198 THR A CA 1
ATOM 1506 C C . THR A 1 198 ? -16.179 12.868 1.895 1.00 72.69 198 THR A C 1
ATOM 1508 O O . THR A 1 198 ? -15.430 12.845 2.860 1.00 72.69 198 THR A O 1
ATOM 1511 N N . HIS A 1 199 ? -15.824 13.205 0.647 1.00 59.16 199 HIS A N 1
ATOM 1512 C CA . HIS A 1 199 ? -14.470 13.450 0.117 1.00 59.16 199 HIS A CA 1
ATOM 1513 C C . HIS A 1 199 ? -13.581 14.278 1.075 1.00 59.16 199 HIS A C 1
ATOM 1515 O O . HIS A 1 199 ? -13.582 15.513 1.020 1.00 59.16 199 HIS A O 1
ATOM 1521 N N . PRO A 1 200 ? -12.823 13.634 1.977 1.00 56.50 200 PRO A N 1
ATOM 1522 C CA . PRO A 1 200 ? -12.086 14.334 3.003 1.00 56.50 200 PRO A CA 1
ATOM 1523 C C . PRO A 1 200 ? -10.642 14.405 2.538 1.00 56.50 200 PRO A C 1
ATOM 1525 O O . PRO A 1 200 ? -9.900 13.434 2.662 1.00 56.50 200 PRO A O 1
ATOM 1528 N N . SER A 1 201 ? -10.205 15.563 2.062 1.00 64.81 201 SER A N 1
ATOM 1529 C CA . SER A 1 201 ? -8.805 15.818 1.689 1.00 64.81 201 SER A CA 1
ATOM 1530 C C . SER A 1 201 ? -7.794 15.672 2.845 1.00 64.81 201 SER A C 1
ATOM 1532 O O . SER A 1 201 ? -6.672 16.160 2.757 1.00 64.81 201 SER A O 1
ATOM 1534 N N . ARG A 1 202 ? -8.195 15.091 3.990 1.00 74.94 202 ARG A N 1
ATOM 1535 C CA . ARG A 1 202 ? -7.401 14.998 5.224 1.00 74.94 202 ARG A CA 1
ATOM 1536 C C . ARG A 1 202 ? -7.649 13.766 6.100 1.00 74.94 202 ARG A C 1
ATOM 1538 O O . ARG A 1 202 ? -7.177 13.758 7.235 1.00 74.94 202 ARG A O 1
ATOM 1545 N N . TRP A 1 203 ? -8.444 12.781 5.678 1.00 78.31 203 TRP A N 1
ATOM 1546 C CA . TRP A 1 203 ? -8.735 11.630 6.547 1.00 78.31 203 TRP A CA 1
ATOM 1547 C C . TRP A 1 203 ? -7.927 10.415 6.116 1.00 78.31 203 TRP A C 1
ATOM 1549 O O . TRP A 1 203 ? -7.986 10.000 4.960 1.00 78.31 203 TRP A O 1
ATOM 1559 N N . GLN A 1 204 ? -7.181 9.854 7.057 1.00 89.75 204 GLN A N 1
ATOM 1560 C CA . GLN A 1 204 ? -6.403 8.638 6.871 1.00 89.75 204 GLN A CA 1
ATOM 1561 C C . GLN A 1 204 ? -7.254 7.463 7.359 1.00 89.75 204 GLN A C 1
ATOM 1563 O O . GLN A 1 204 ? -7.775 7.496 8.477 1.00 89.75 204 GLN A O 1
ATOM 1568 N N . SER A 1 205 ? -7.410 6.410 6.554 1.00 93.19 205 SER A N 1
ATOM 1569 C CA . SER A 1 205 ? -8.136 5.225 7.044 1.00 93.19 205 SER A CA 1
ATOM 1570 C C . SER A 1 205 ? -7.333 4.541 8.140 1.00 93.19 205 SER A C 1
ATOM 1572 O O . SER A 1 205 ? -7.854 4.195 9.198 1.00 93.19 205 SER A O 1
ATOM 1574 N N . MET A 1 206 ? -6.043 4.345 7.883 1.00 96.00 206 MET A N 1
ATOM 1575 C CA . MET A 1 206 ? -5.162 3.624 8.778 1.00 96.00 206 MET A CA 1
ATOM 1576 C C . MET A 1 206 ? -3.789 4.275 8.832 1.00 96.00 206 MET A C 1
ATOM 1578 O O . MET A 1 206 ? -3.235 4.631 7.794 1.00 96.00 206 MET A O 1
ATOM 1582 N N . VAL A 1 207 ? -3.247 4.390 10.042 1.00 97.00 207 VAL A N 1
ATOM 1583 C CA . VAL A 1 207 ? -1.881 4.854 10.294 1.00 97.00 207 VAL A CA 1
ATOM 1584 C C . VAL A 1 207 ? -1.128 3.790 11.083 1.00 97.00 207 VAL A C 1
ATOM 1586 O O . VAL A 1 207 ? -1.616 3.308 12.104 1.00 97.00 207 VAL A O 1
ATOM 1589 N N . ILE A 1 208 ? 0.062 3.443 10.610 1.00 97.69 208 ILE A N 1
ATOM 1590 C CA . ILE A 1 208 ? 1.001 2.516 11.235 1.00 97.69 208 ILE A CA 1
ATOM 1591 C C . ILE A 1 208 ? 2.272 3.298 11.549 1.00 97.69 208 ILE A C 1
ATOM 1593 O O . ILE A 1 208 ? 2.901 3.846 10.646 1.00 97.69 208 ILE A O 1
ATOM 1597 N N . GLU A 1 209 ? 2.632 3.378 12.824 1.00 97.88 209 GLU A N 1
ATOM 1598 C CA . GLU A 1 209 ? 3.747 4.189 13.311 1.00 97.88 209 GLU A CA 1
ATOM 1599 C C . GLU A 1 209 ? 4.640 3.355 14.232 1.00 97.88 209 GLU A C 1
ATOM 1601 O O . GLU A 1 209 ? 4.159 2.756 15.195 1.00 97.88 209 GLU A O 1
ATOM 1606 N N . ASP A 1 210 ? 5.940 3.314 13.932 1.00 97.75 210 ASP A N 1
ATOM 1607 C CA . ASP A 1 210 ? 6.949 2.601 14.726 1.00 97.75 210 ASP A CA 1
ATOM 1608 C C . ASP A 1 210 ? 6.592 1.121 15.014 1.00 97.75 210 ASP A C 1
ATOM 1610 O O . ASP A 1 210 ? 6.954 0.576 16.057 1.00 97.75 210 ASP A O 1
ATOM 1614 N N . ALA A 1 211 ? 5.861 0.461 14.110 1.00 97.19 211 ALA A N 1
ATOM 1615 C CA . ALA A 1 211 ? 5.344 -0.897 14.284 1.00 97.19 211 ALA A CA 1
ATOM 1616 C C . ALA A 1 211 ? 6.039 -1.889 13.339 1.00 97.19 211 ALA A C 1
ATOM 1618 O O . ALA A 1 211 ? 6.598 -1.500 12.315 1.00 97.19 211 ALA A O 1
ATOM 1619 N N . ASN A 1 212 ? 6.013 -3.185 13.659 1.00 97.19 212 ASN A N 1
ATOM 1620 C CA . ASN A 1 212 ? 6.697 -4.196 12.845 1.00 97.19 212 ASN A CA 1
ATOM 1621 C C . ASN A 1 212 ? 5.843 -5.442 12.613 1.00 97.19 212 ASN A C 1
ATOM 1623 O O . ASN A 1 212 ? 4.951 -5.756 13.402 1.00 97.19 212 ASN A O 1
ATOM 1627 N N . ASN A 1 213 ? 6.144 -6.177 11.539 1.00 97.12 213 ASN A N 1
ATOM 1628 C CA . ASN A 1 213 ? 5.499 -7.456 11.231 1.00 97.12 213 ASN A CA 1
ATOM 1629 C C . ASN A 1 213 ? 3.962 -7.333 11.179 1.00 97.12 213 ASN A C 1
ATOM 1631 O O . ASN A 1 213 ? 3.224 -8.074 11.831 1.00 97.12 213 ASN A O 1
ATOM 1635 N N . ILE A 1 214 ? 3.477 -6.336 10.437 1.00 98.12 214 ILE A N 1
ATOM 1636 C CA . ILE A 1 214 ? 2.046 -6.052 10.296 1.00 98.12 214 ILE A CA 1
ATOM 1637 C C . ILE A 1 214 ? 1.567 -6.595 8.956 1.00 98.12 214 ILE A C 1
ATOM 1639 O O . ILE A 1 214 ? 2.141 -6.287 7.911 1.00 98.12 214 ILE A O 1
ATOM 1643 N N . THR A 1 215 ? 0.482 -7.368 8.974 1.00 98.38 215 THR A N 1
ATOM 1644 C CA . THR A 1 215 ? -0.149 -7.877 7.750 1.00 98.38 215 THR A CA 1
ATOM 1645 C C . THR A 1 215 ? -1.554 -7.316 7.600 1.00 98.38 215 THR A C 1
ATOM 1647 O O . THR A 1 215 ? -2.411 -7.539 8.454 1.00 98.38 215 THR A O 1
ATOM 1650 N N . ILE A 1 216 ? -1.804 -6.642 6.479 1.00 98.56 216 ILE A N 1
ATOM 1651 C CA . ILE A 1 216 ? -3.121 -6.161 6.060 1.00 98.56 216 ILE A CA 1
ATOM 1652 C C . ILE A 1 216 ? -3.484 -6.852 4.758 1.00 98.56 216 ILE A C 1
ATOM 1654 O O . ILE A 1 216 ? -2.792 -6.696 3.746 1.00 98.56 216 ILE A O 1
ATOM 1658 N N . GLN A 1 217 ? -4.585 -7.595 4.758 1.00 98.44 217 GLN A N 1
ATOM 1659 C CA . GLN A 1 217 ? -4.973 -8.355 3.580 1.00 98.44 217 GLN A CA 1
ATOM 1660 C C . GLN A 1 217 ? -6.466 -8.358 3.277 1.00 98.44 217 GLN A C 1
ATOM 1662 O O . GLN A 1 217 ? -7.302 -8.229 4.174 1.00 98.44 217 GLN A O 1
ATOM 1667 N N . ASN A 1 218 ? -6.796 -8.536 1.996 1.00 98.06 218 ASN A N 1
ATOM 1668 C CA . ASN A 1 218 ? -8.162 -8.647 1.471 1.00 98.06 218 ASN A CA 1
ATOM 1669 C C . ASN A 1 218 ? -9.102 -7.519 1.923 1.00 98.06 218 ASN A C 1
ATOM 1671 O O . ASN A 1 218 ? -10.299 -7.738 2.080 1.00 98.06 218 ASN A O 1
ATOM 1675 N N . SER A 1 219 ? -8.561 -6.338 2.207 1.00 98.06 219 SER A N 1
ATOM 1676 C CA . SER A 1 219 ? -9.302 -5.223 2.788 1.00 98.06 219 SER A CA 1
ATOM 1677 C C . SER A 1 219 ? -9.620 -4.168 1.737 1.00 98.06 219 SER A C 1
ATOM 1679 O O . SER A 1 219 ? -8.928 -4.051 0.727 1.00 98.06 219 SER A O 1
ATOM 1681 N N . TRP A 1 220 ? -10.683 -3.403 1.965 1.00 97.44 220 TRP A N 1
ATOM 1682 C CA . TRP A 1 220 ? -11.136 -2.347 1.070 1.00 97.44 220 TRP A CA 1
ATOM 1683 C C . TRP A 1 220 ? -11.045 -0.986 1.757 1.00 97.44 220 TRP A C 1
ATOM 1685 O O . TRP A 1 220 ? -11.687 -0.763 2.783 1.00 97.44 220 TRP A O 1
ATOM 1695 N N . PHE A 1 221 ? -10.262 -0.089 1.163 1.00 95.75 221 PHE A N 1
ATOM 1696 C CA . PHE A 1 221 ? -10.065 1.294 1.583 1.00 95.75 221 PHE A CA 1
ATOM 1697 C C . PHE A 1 221 ? -10.656 2.222 0.521 1.00 95.75 221 PHE A C 1
ATOM 1699 O O . PHE A 1 221 ? -10.190 2.237 -0.619 1.00 95.75 221 PHE A O 1
ATOM 1706 N N . ASN A 1 222 ? -11.697 2.972 0.878 1.00 94.25 222 ASN A N 1
ATOM 1707 C CA . ASN A 1 222 ? -12.470 3.767 -0.070 1.00 94.25 222 ASN A CA 1
ATOM 1708 C C . ASN A 1 222 ? -12.665 5.216 0.380 1.00 94.25 222 ASN A C 1
ATOM 1710 O O . ASN A 1 222 ? -13.024 5.461 1.533 1.00 94.25 222 ASN A O 1
ATOM 1714 N N . ASN A 1 223 ? -12.563 6.152 -0.566 1.00 91.94 223 ASN A N 1
ATOM 1715 C CA . ASN A 1 223 ? -12.905 7.564 -0.368 1.00 91.94 223 ASN A CA 1
ATOM 1716 C C . ASN A 1 223 ? -12.131 8.235 0.782 1.00 91.94 223 ASN A C 1
ATOM 1718 O O . ASN A 1 223 ? -12.716 8.851 1.673 1.00 91.94 223 ASN A O 1
ATOM 1722 N N . THR A 1 224 ? -10.806 8.083 0.798 1.00 90.75 224 THR A N 1
ATOM 1723 C CA . THR A 1 224 ? -9.934 8.574 1.882 1.00 90.75 224 THR A CA 1
ATOM 1724 C C . THR A 1 224 ? -8.856 9.522 1.356 1.00 90.75 224 THR A C 1
ATOM 1726 O O . THR A 1 224 ? -8.599 9.576 0.159 1.00 90.75 224 THR A O 1
ATOM 1729 N N . SER A 1 225 ? -8.214 10.314 2.213 1.00 92.00 225 SER A N 1
ATOM 1730 C CA . SER A 1 225 ? -7.004 11.043 1.796 1.00 92.00 225 SER A CA 1
ATOM 1731 C 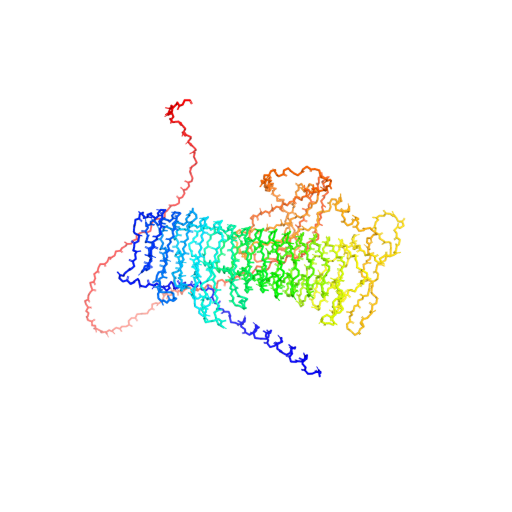C . SER A 1 225 ? -5.865 10.049 1.592 1.00 92.00 225 SER A C 1
ATOM 1733 O O . SER A 1 225 ? -5.338 9.946 0.493 1.00 92.00 225 SER A O 1
ATOM 1735 N N . THR A 1 226 ? -5.591 9.209 2.589 1.00 94.62 226 THR A N 1
ATOM 1736 C CA . THR A 1 226 ? -4.654 8.088 2.455 1.00 94.62 226 THR A CA 1
ATOM 1737 C C . THR A 1 226 ? -5.331 6.811 2.927 1.00 94.62 226 THR A C 1
ATOM 1739 O O . THR A 1 226 ? -5.842 6.757 4.051 1.00 94.62 226 THR A O 1
ATOM 1742 N N . GLY A 1 227 ? -5.316 5.771 2.090 1.00 96.12 227 GLY A N 1
ATOM 1743 C CA . GLY A 1 227 ? -5.812 4.451 2.471 1.00 96.12 227 GLY A CA 1
ATOM 1744 C C . GLY A 1 227 ? -5.030 3.909 3.666 1.00 96.12 227 GLY A C 1
ATOM 1745 O O . GLY A 1 227 ? -5.578 3.780 4.757 1.00 96.12 227 GLY A O 1
ATOM 1746 N N . VAL A 1 228 ? -3.733 3.664 3.487 1.00 97.62 228 VAL A N 1
ATOM 1747 C CA . VAL A 1 228 ? -2.840 3.219 4.570 1.00 97.62 228 VAL A CA 1
ATOM 1748 C C . VAL A 1 228 ? -1.563 4.059 4.585 1.00 97.62 228 VAL A C 1
ATOM 1750 O O . VAL A 1 228 ? -0.833 4.104 3.597 1.00 97.62 228 VAL A O 1
ATOM 1753 N N . GLU A 1 229 ? -1.284 4.713 5.708 1.00 97.62 229 GLU A N 1
ATOM 1754 C CA . GLU A 1 229 ? -0.039 5.441 5.953 1.00 97.62 229 GLU A CA 1
ATOM 1755 C C . GLU A 1 229 ? 0.863 4.666 6.911 1.00 97.62 229 GLU A C 1
ATOM 1757 O O . GLU A 1 229 ? 0.417 4.199 7.955 1.00 97.62 229 GLU A O 1
ATOM 1762 N N . ILE A 1 230 ? 2.135 4.525 6.553 1.00 98.06 230 ILE A N 1
ATOM 1763 C CA . ILE A 1 230 ? 3.120 3.704 7.252 1.00 98.06 230 ILE A CA 1
ATOM 1764 C C . ILE A 1 230 ? 4.372 4.546 7.473 1.00 98.06 230 ILE A C 1
ATOM 1766 O O . ILE A 1 230 ? 4.986 5.024 6.520 1.00 98.06 230 ILE A O 1
ATOM 1770 N N . THR A 1 231 ? 4.754 4.733 8.732 1.00 98.19 231 THR A N 1
ATOM 1771 C CA . THR A 1 231 ? 5.905 5.545 9.134 1.00 98.19 231 THR A CA 1
ATOM 1772 C C . THR A 1 231 ? 6.821 4.750 10.057 1.00 98.19 231 THR A C 1
ATOM 1774 O O . THR A 1 231 ? 6.356 4.149 11.025 1.00 98.19 231 THR A O 1
ATOM 1777 N N . ASN A 1 232 ? 8.126 4.765 9.765 1.00 97.81 232 ASN A N 1
ATOM 1778 C CA . ASN A 1 232 ? 9.186 4.148 10.572 1.00 97.81 232 ASN A CA 1
ATOM 1779 C C . ASN A 1 232 ? 8.900 2.689 10.969 1.00 97.81 232 ASN A C 1
ATOM 1781 O O . ASN A 1 232 ? 9.185 2.265 12.086 1.00 97.81 232 ASN A O 1
ATOM 1785 N N . SER A 1 233 ? 8.284 1.932 10.068 1.00 97.56 233 SER A N 1
ATOM 1786 C CA . SER A 1 233 ? 7.760 0.598 10.350 1.00 97.56 233 SER A CA 1
ATOM 1787 C C . SER A 1 233 ? 8.398 -0.420 9.411 1.00 97.56 233 SER A C 1
ATOM 1789 O O . SER A 1 233 ? 8.699 -0.093 8.265 1.00 97.56 233 SER A O 1
ATOM 1791 N N . ASN A 1 234 ? 8.627 -1.651 9.866 1.00 95.00 234 ASN A N 1
ATOM 1792 C CA . ASN A 1 234 ? 9.324 -2.662 9.061 1.00 95.00 234 ASN A CA 1
ATOM 1793 C C . ASN A 1 234 ? 8.499 -3.934 8.903 1.00 95.00 234 ASN A C 1
ATOM 1795 O O . ASN A 1 234 ? 7.601 -4.219 9.696 1.00 95.00 234 ASN A O 1
ATOM 1799 N N . ASP A 1 235 ? 8.799 -4.697 7.853 1.00 95.69 235 ASP A N 1
ATOM 1800 C CA . ASP A 1 235 ? 8.136 -5.974 7.566 1.00 95.69 235 ASP A CA 1
ATOM 1801 C C . ASP A 1 235 ? 6.610 -5.825 7.425 1.00 95.69 235 ASP A C 1
ATOM 1803 O O . ASP A 1 235 ? 5.817 -6.622 7.933 1.00 95.69 235 ASP A O 1
ATOM 1807 N N . ILE A 1 236 ? 6.190 -4.757 6.739 1.00 98.12 236 ILE A N 1
ATOM 1808 C CA . ILE A 1 236 ? 4.779 -4.434 6.516 1.00 98.12 236 ILE A CA 1
ATOM 1809 C C . ILE A 1 236 ? 4.298 -5.064 5.216 1.00 98.12 236 ILE A C 1
ATOM 1811 O O . ILE A 1 236 ? 4.879 -4.840 4.152 1.00 98.12 236 ILE A O 1
ATOM 1815 N N . GLN A 1 237 ? 3.208 -5.823 5.290 1.00 98.56 237 GLN A N 1
ATOM 1816 C CA . GLN A 1 237 ? 2.643 -6.545 4.155 1.00 98.56 237 GLN A CA 1
ATOM 1817 C C . GLN A 1 237 ? 1.228 -6.055 3.848 1.00 98.56 237 GLN A C 1
ATOM 1819 O O . GLN A 1 237 ? 0.322 -6.195 4.667 1.00 98.56 237 GLN A O 1
ATOM 1824 N N . LEU A 1 238 ? 1.028 -5.526 2.640 1.00 98.56 238 LEU A N 1
ATOM 1825 C CA . LEU A 1 238 ? -0.279 -5.195 2.074 1.00 98.56 238 LEU A CA 1
ATOM 1826 C C . LEU A 1 238 ? -0.589 -6.205 0.962 1.00 98.56 238 LEU A C 1
ATOM 1828 O O . LEU A 1 238 ? 0.060 -6.176 -0.086 1.00 98.56 238 LEU A O 1
ATOM 1832 N N . ILE A 1 239 ? -1.543 -7.117 1.181 1.00 98.69 239 ILE A N 1
ATOM 1833 C CA . ILE A 1 239 ? -1.819 -8.237 0.266 1.00 98.69 239 ILE A CA 1
ATOM 1834 C C . ILE A 1 239 ? -3.284 -8.300 -0.180 1.00 98.69 239 ILE A C 1
ATOM 1836 O O . ILE A 1 239 ? -4.181 -8.473 0.639 1.00 98.69 239 ILE A O 1
ATOM 1840 N N . GLY A 1 240 ? -3.557 -8.276 -1.485 1.00 98.06 240 GLY A N 1
ATOM 1841 C CA . GLY A 1 240 ? -4.915 -8.525 -1.987 1.00 98.06 240 GLY A CA 1
ATOM 1842 C C . GLY A 1 240 ? -5.928 -7.435 -1.627 1.00 98.06 240 GLY A C 1
ATOM 1843 O O . GLY A 1 240 ? -7.123 -7.713 -1.576 1.00 98.06 240 GLY A O 1
ATOM 1844 N N . ASN A 1 241 ? -5.474 -6.224 -1.303 1.00 98.69 241 ASN A N 1
ATOM 1845 C CA . ASN A 1 241 ? -6.346 -5.126 -0.897 1.00 98.69 241 ASN A CA 1
ATOM 1846 C C . ASN A 1 241 ? -6.850 -4.326 -2.104 1.00 98.69 241 ASN A C 1
ATOM 1848 O O . ASN A 1 241 ? -6.219 -4.291 -3.162 1.00 98.69 241 ASN A O 1
ATOM 1852 N N . LEU A 1 242 ? -7.974 -3.641 -1.912 1.00 97.94 242 LEU A N 1
ATOM 1853 C CA . LEU A 1 242 ? -8.568 -2.713 -2.864 1.00 97.94 242 LEU A CA 1
ATOM 1854 C C . LEU A 1 242 ? -8.504 -1.290 -2.299 1.00 97.94 242 LEU A C 1
ATOM 1856 O O . LEU A 1 242 ? -9.035 -1.029 -1.222 1.00 97.94 242 LEU A O 1
ATOM 1860 N N . PHE A 1 243 ? -7.897 -0.373 -3.043 1.00 97.81 243 PHE A N 1
ATOM 1861 C CA . PHE A 1 243 ? -7.822 1.052 -2.726 1.00 97.81 243 PHE A CA 1
ATOM 1862 C C . PHE A 1 243 ? -8.547 1.841 -3.816 1.00 97.81 243 PHE A C 1
ATOM 1864 O O . PHE A 1 243 ? -8.128 1.794 -4.974 1.00 97.81 243 PHE A O 1
ATOM 1871 N N . THR A 1 244 ? -9.624 2.547 -3.467 1.00 95.81 244 THR A N 1
ATOM 1872 C CA . THR A 1 244 ? -10.462 3.285 -4.429 1.00 95.81 244 THR A CA 1
ATOM 1873 C C . THR A 1 244 ? -10.789 4.700 -3.970 1.00 95.81 244 THR A C 1
ATOM 1875 O O . THR A 1 244 ? -10.855 4.978 -2.769 1.00 95.81 244 THR A O 1
ATOM 1878 N N . ASP A 1 245 ? -10.984 5.602 -4.937 1.00 93.00 245 ASP A N 1
ATOM 1879 C CA . ASP A 1 245 ? -11.491 6.970 -4.741 1.00 93.00 245 ASP A CA 1
ATOM 1880 C C . ASP A 1 245 ? -10.726 7.790 -3.682 1.00 93.00 245 ASP A C 1
ATOM 1882 O O . ASP A 1 245 ? -11.282 8.672 -3.032 1.00 93.00 245 ASP A O 1
ATOM 1886 N N . SER A 1 246 ? -9.443 7.488 -3.472 1.00 92.75 246 SER A N 1
ATOM 1887 C CA . SER A 1 246 ? -8.617 8.102 -2.427 1.00 92.75 246 SER A CA 1
ATOM 1888 C C . SER A 1 246 ? -7.529 9.007 -3.017 1.00 92.75 246 SER A C 1
ATOM 1890 O O . SER A 1 246 ? -7.164 8.839 -4.178 1.00 92.75 246 SER A O 1
ATOM 1892 N N . GLU A 1 247 ? -6.997 9.988 -2.277 1.00 92.50 247 GLU A N 1
ATOM 1893 C CA . GLU A 1 247 ? -5.894 10.824 -2.801 1.00 92.50 247 GLU A CA 1
ATOM 1894 C C . GLU A 1 247 ? -4.613 9.993 -2.962 1.00 92.50 247 GLU A C 1
ATOM 1896 O O . GLU A 1 247 ? -3.981 10.035 -4.017 1.00 92.50 247 GLU A O 1
ATOM 1901 N N . PHE A 1 248 ? -4.290 9.190 -1.951 1.00 94.94 248 PHE A N 1
ATOM 1902 C CA . PHE A 1 248 ? -3.256 8.167 -1.954 1.00 94.94 248 PHE A CA 1
ATOM 1903 C C . PHE A 1 248 ? -3.850 6.807 -1.590 1.00 94.94 248 PHE A C 1
ATOM 1905 O O . PHE A 1 248 ? -4.651 6.689 -0.661 1.00 94.94 248 PHE A O 1
ATOM 1912 N N . GLY A 1 249 ? -3.423 5.752 -2.284 1.00 96.88 249 GLY A N 1
ATOM 1913 C CA . GLY A 1 249 ? -3.724 4.383 -1.870 1.00 96.88 249 GLY A CA 1
ATOM 1914 C C . GLY A 1 249 ? -2.920 4.002 -0.630 1.00 96.88 249 GLY A C 1
ATOM 1915 O O . GLY A 1 249 ? -3.487 3.744 0.432 1.00 96.88 249 GLY A O 1
ATOM 1916 N N . ALA A 1 250 ? -1.592 4.033 -0.749 1.00 97.88 250 ALA A N 1
ATOM 1917 C CA . ALA A 1 250 ? -0.685 3.809 0.372 1.00 97.88 250 ALA A CA 1
ATOM 1918 C C . ALA A 1 250 ? 0.495 4.791 0.375 1.00 97.88 250 ALA A C 1
ATOM 1920 O O . ALA A 1 250 ? 1.005 5.176 -0.680 1.00 97.88 250 ALA A O 1
ATOM 1921 N N . TYR A 1 251 ? 0.940 5.178 1.568 1.00 97.75 251 TYR A N 1
ATOM 1922 C CA . TYR A 1 251 ? 2.058 6.094 1.777 1.00 97.75 251 TYR A CA 1
ATOM 1923 C C . TYR A 1 251 ? 3.041 5.501 2.786 1.00 97.75 251 TYR A C 1
ATOM 1925 O O . TYR A 1 251 ? 2.652 5.153 3.895 1.00 97.75 251 TYR A O 1
ATOM 1933 N N . PHE A 1 252 ? 4.311 5.407 2.410 1.00 97.94 252 PHE A N 1
ATOM 1934 C CA . PHE A 1 252 ? 5.382 4.813 3.201 1.00 97.94 252 PHE A CA 1
ATOM 1935 C C . PHE A 1 252 ? 6.475 5.841 3.457 1.00 97.94 252 PHE A C 1
ATOM 1937 O O . PHE A 1 252 ? 6.949 6.501 2.531 1.00 97.94 252 PHE A O 1
ATOM 1944 N N . LYS A 1 253 ? 6.911 5.949 4.711 1.00 98.12 253 LYS A N 1
ATOM 1945 C CA . LYS A 1 253 ? 7.946 6.885 5.139 1.00 98.12 253 LYS A CA 1
ATOM 1946 C C . LYS A 1 253 ? 8.936 6.227 6.085 1.00 98.12 253 LYS A C 1
ATOM 1948 O O . LYS A 1 253 ? 8.527 5.656 7.093 1.00 98.12 253 LYS A O 1
ATOM 1953 N N . GLY A 1 254 ? 10.232 6.337 5.793 1.00 97.31 254 GLY A N 1
ATOM 1954 C CA . GLY A 1 254 ? 11.291 5.893 6.711 1.00 97.31 254 GLY A CA 1
ATOM 1955 C C . GLY A 1 254 ? 11.219 4.405 7.074 1.00 97.31 254 GLY A C 1
ATOM 1956 O O . GLY A 1 254 ? 11.626 4.025 8.165 1.00 97.31 254 GLY A O 1
ATOM 1957 N N . SER A 1 255 ? 10.615 3.588 6.214 1.00 96.12 255 SER A N 1
ATOM 1958 C CA . SER A 1 255 ? 10.274 2.187 6.485 1.00 96.12 255 SER A CA 1
ATOM 1959 C C . SER A 1 255 ? 11.216 1.251 5.710 1.00 96.12 255 SER A C 1
ATOM 1961 O O . SER A 1 255 ? 11.906 1.694 4.793 1.00 96.12 255 SER A O 1
ATOM 1963 N N . THR A 1 256 ? 11.287 -0.036 6.042 1.00 92.44 256 THR A N 1
ATOM 1964 C CA . THR A 1 256 ? 12.079 -1.001 5.249 1.00 92.44 256 THR A CA 1
ATOM 1965 C C . THR A 1 256 ? 11.377 -2.344 5.111 1.00 92.44 256 THR A C 1
ATOM 1967 O O . THR A 1 256 ? 10.480 -2.670 5.891 1.00 92.44 256 THR A O 1
ATOM 1970 N N . THR A 1 257 ? 11.760 -3.111 4.088 1.00 91.81 257 THR A N 1
ATOM 1971 C CA . THR A 1 257 ? 11.286 -4.491 3.885 1.00 91.81 257 THR A CA 1
ATOM 1972 C C . THR A 1 257 ? 9.763 -4.574 3.755 1.00 91.81 257 THR A C 1
ATOM 1974 O O . THR A 1 257 ? 9.098 -5.432 4.336 1.00 91.81 257 THR A O 1
ATOM 1977 N N . THR A 1 258 ? 9.165 -3.644 3.009 1.00 95.81 258 THR A N 1
ATOM 1978 C CA . THR A 1 258 ? 7.710 -3.642 2.812 1.00 95.81 258 THR A CA 1
ATOM 1979 C C . THR A 1 258 ? 7.320 -4.461 1.589 1.00 95.81 258 THR A C 1
ATOM 1981 O O . THR A 1 258 ? 8.066 -4.552 0.610 1.00 95.81 258 THR A O 1
ATOM 1984 N N . ARG A 1 259 ? 6.130 -5.063 1.628 1.00 97.94 259 ARG A N 1
ATOM 1985 C CA . ARG A 1 259 ? 5.612 -5.895 0.544 1.00 97.94 259 ARG A CA 1
ATOM 1986 C C . ARG A 1 259 ? 4.205 -5.481 0.147 1.00 97.94 259 ARG A C 1
ATOM 1988 O O . ARG A 1 259 ? 3.270 -5.605 0.931 1.00 97.94 259 ARG A O 1
ATOM 1995 N N . LEU A 1 260 ? 4.046 -5.082 -1.107 1.00 98.44 260 LEU A N 1
ATOM 1996 C CA . LEU A 1 260 ? 2.761 -4.842 -1.753 1.00 98.44 260 LEU A CA 1
ATOM 1997 C C . LEU A 1 260 ? 2.537 -5.945 -2.763 1.00 98.44 260 LEU A C 1
ATOM 1999 O O . LEU A 1 260 ? 3.247 -6.020 -3.766 1.00 98.44 260 LEU A O 1
ATOM 2003 N N . LYS A 1 261 ? 1.546 -6.794 -2.513 1.00 98.50 261 LYS A N 1
ATOM 2004 C CA . LYS A 1 261 ? 1.282 -7.944 -3.362 1.00 98.50 261 LYS A CA 1
ATOM 2005 C C . LYS A 1 261 ? -0.188 -8.097 -3.728 1.00 98.50 261 LYS A C 1
ATOM 2007 O O . LYS A 1 261 ? -1.045 -8.064 -2.856 1.00 98.50 261 LYS A O 1
ATOM 2012 N N . ASP A 1 262 ? -0.473 -8.360 -5.000 1.00 98.12 262 ASP A N 1
ATOM 2013 C CA . ASP A 1 262 ? -1.822 -8.688 -5.488 1.00 98.12 262 ASP A CA 1
ATOM 2014 C C . ASP A 1 262 ? -2.885 -7.598 -5.169 1.00 98.12 262 ASP A C 1
ATOM 2016 O O . ASP A 1 262 ? -4.074 -7.902 -5.098 1.00 98.12 262 ASP A O 1
ATOM 2020 N N . ASN A 1 263 ? -2.494 -6.335 -4.937 1.00 98.69 263 ASN A N 1
ATOM 2021 C CA . ASN A 1 263 ? -3.431 -5.246 -4.622 1.00 98.69 263 ASN A CA 1
ATOM 2022 C C . ASN A 1 263 ? -3.961 -4.557 -5.888 1.00 98.69 263 ASN A C 1
ATOM 2024 O O . ASN A 1 263 ? -3.328 -4.577 -6.946 1.00 98.69 263 ASN A O 1
ATOM 2028 N N . VAL A 1 264 ? -5.095 -3.870 -5.750 1.00 98.38 264 VAL A N 1
ATOM 2029 C CA . VAL A 1 264 ? -5.684 -3.016 -6.786 1.00 98.38 264 VAL A CA 1
ATOM 2030 C C . VAL A 1 264 ? -5.786 -1.581 -6.274 1.00 98.38 264 VAL A C 1
ATOM 2032 O O . VAL A 1 264 ? -6.424 -1.324 -5.257 1.00 98.38 264 VAL A O 1
ATOM 2035 N N . PHE A 1 265 ? -5.184 -0.648 -7.005 1.00 98.06 265 PHE A N 1
ATOM 2036 C CA . PHE A 1 265 ? -5.193 0.790 -6.748 1.00 98.06 265 PHE A CA 1
ATOM 2037 C C . PHE A 1 265 ? -5.938 1.479 -7.890 1.00 98.06 265 PHE A C 1
ATOM 2039 O O . PHE A 1 265 ? -5.402 1.553 -8.994 1.00 98.06 265 PHE A O 1
ATOM 2046 N N . ALA A 1 266 ? -7.167 1.946 -7.665 1.00 96.44 266 ALA A N 1
ATOM 2047 C CA . ALA A 1 266 ? -8.034 2.442 -8.733 1.00 96.44 266 ALA A CA 1
ATOM 2048 C C . ALA A 1 266 ? -8.619 3.833 -8.451 1.00 96.44 266 ALA A C 1
ATOM 2050 O O . ALA A 1 266 ? -9.025 4.132 -7.332 1.00 96.44 266 ALA A O 1
ATOM 2051 N N . ASP A 1 267 ? -8.679 4.668 -9.494 1.00 94.31 267 ASP A N 1
ATOM 2052 C CA . ASP A 1 267 ? -9.331 5.987 -9.478 1.00 94.31 267 ASP A CA 1
ATOM 2053 C C . ASP A 1 267 ? -8.792 6.915 -8.361 1.00 94.31 267 ASP A C 1
ATOM 2055 O O . ASP A 1 267 ? -9.533 7.551 -7.613 1.00 94.31 267 ASP A O 1
ATOM 2059 N N . LEU A 1 268 ? -7.460 6.994 -8.250 1.00 92.75 268 LEU A N 1
ATOM 2060 C CA . LEU A 1 268 ? -6.774 7.723 -7.177 1.00 92.75 268 LEU A CA 1
ATOM 2061 C C . LEU A 1 268 ? -6.433 9.171 -7.559 1.00 92.75 268 LEU A C 1
ATOM 2063 O O . LEU A 1 268 ? -6.010 9.460 -8.681 1.00 92.75 268 LEU A O 1
ATOM 2067 N N . GLY A 1 269 ? -6.624 10.088 -6.609 1.00 88.31 269 GLY A N 1
ATOM 2068 C CA . GLY A 1 269 ? -6.624 11.537 -6.807 1.00 88.31 269 GLY A CA 1
ATOM 2069 C C . GLY A 1 269 ? -5.246 12.187 -6.952 1.00 88.31 269 GLY A C 1
ATOM 2070 O O . GLY A 1 269 ? -5.111 13.138 -7.724 1.00 88.31 269 GLY A O 1
ATOM 2071 N N . TYR A 1 270 ? -4.239 11.685 -6.239 1.00 86.69 270 TYR A N 1
ATOM 2072 C CA . TYR A 1 270 ? -2.849 12.123 -6.327 1.00 86.69 270 TYR A CA 1
ATOM 2073 C C . TYR A 1 270 ? -1.971 10.937 -6.728 1.00 86.69 270 TYR A C 1
ATOM 2075 O O . TYR A 1 270 ? -1.667 10.807 -7.906 1.00 86.69 270 TYR A O 1
ATOM 2083 N N . GLY A 1 271 ? -1.606 10.041 -5.812 1.00 88.31 271 GLY A N 1
ATOM 2084 C CA . GLY A 1 271 ? -0.699 8.922 -6.090 1.00 88.31 271 GLY A CA 1
ATOM 2085 C C . GLY A 1 271 ? -1.335 7.558 -5.846 1.00 88.31 271 GLY A C 1
ATOM 2086 O O . GLY A 1 271 ? -2.235 7.427 -5.025 1.00 88.31 271 GLY A O 1
ATOM 2087 N N . GLY A 1 272 ? -0.849 6.520 -6.526 1.00 93.56 272 GLY A N 1
ATOM 2088 C CA . GLY A 1 272 ? -1.211 5.152 -6.151 1.00 93.56 272 GLY A CA 1
ATOM 2089 C C . GLY A 1 272 ? -0.531 4.743 -4.853 1.00 93.56 272 GLY A C 1
ATOM 2090 O O . GLY A 1 272 ? -1.165 4.627 -3.803 1.00 93.56 272 GLY A O 1
ATOM 2091 N N . VAL A 1 273 ? 0.784 4.588 -4.935 1.00 97.75 273 VAL A N 1
ATOM 2092 C CA . VAL A 1 273 ? 1.660 4.257 -3.815 1.00 97.75 273 VAL A CA 1
ATOM 2093 C C . VAL A 1 273 ? 2.853 5.198 -3.822 1.00 97.75 273 VAL A C 1
ATOM 2095 O O . VAL A 1 273 ? 3.480 5.396 -4.865 1.00 97.75 273 VAL A O 1
ATOM 2098 N N . TYR A 1 274 ? 3.182 5.753 -2.658 1.00 97.69 274 TYR A N 1
ATOM 2099 C CA . TYR A 1 274 ? 4.332 6.634 -2.493 1.00 97.69 274 TYR A CA 1
ATOM 2100 C C . TYR A 1 274 ? 5.274 6.101 -1.414 1.00 97.69 274 TYR A C 1
ATOM 2102 O O . TYR A 1 274 ? 4.897 5.980 -0.254 1.00 97.69 274 TYR A O 1
ATOM 2110 N N . TYR A 1 275 ? 6.502 5.800 -1.817 1.00 97.75 275 TYR A N 1
ATOM 2111 C CA . TYR A 1 275 ? 7.627 5.455 -0.966 1.00 97.75 275 TYR A CA 1
ATOM 2112 C C . TYR A 1 275 ? 8.560 6.646 -0.797 1.00 97.75 275 TYR A C 1
ATOM 2114 O O . TYR A 1 275 ? 9.137 7.123 -1.770 1.00 97.75 275 TYR A O 1
ATOM 2122 N N . TYR A 1 276 ? 8.741 7.103 0.437 1.00 97.69 276 TYR A N 1
ATOM 2123 C CA . TYR A 1 276 ? 9.673 8.165 0.790 1.00 97.69 276 TYR A CA 1
ATOM 2124 C C . TYR A 1 276 ? 10.680 7.648 1.817 1.00 97.69 276 TYR A C 1
ATOM 2126 O O . TYR A 1 276 ? 10.304 7.195 2.899 1.00 97.69 276 TYR A O 1
ATOM 2134 N N . GLN A 1 277 ? 11.972 7.703 1.489 1.00 97.25 277 GLN A N 1
ATOM 2135 C CA . GLN A 1 277 ? 13.045 7.207 2.359 1.00 97.25 277 GLN A CA 1
ATOM 2136 C C . GLN A 1 277 ? 12.797 5.767 2.830 1.00 97.25 277 GLN A C 1
ATOM 2138 O O . GLN A 1 277 ? 12.956 5.461 4.009 1.00 97.25 277 GLN A O 1
ATOM 2143 N N . THR A 1 278 ? 12.320 4.906 1.928 1.00 96.44 278 THR A N 1
ATOM 2144 C CA . THR A 1 278 ? 11.962 3.524 2.251 1.00 96.44 278 THR A CA 1
ATOM 2145 C C . THR A 1 278 ? 12.760 2.576 1.373 1.00 96.44 278 THR A C 1
ATOM 2147 O O . THR A 1 278 ? 12.716 2.701 0.157 1.00 96.44 278 THR A O 1
ATOM 2150 N N . ASN A 1 279 ? 13.452 1.601 1.952 1.00 94.81 279 ASN A N 1
ATOM 2151 C CA . ASN A 1 279 ? 14.357 0.727 1.196 1.00 94.81 279 ASN A CA 1
ATOM 2152 C C . ASN A 1 279 ? 13.877 -0.727 1.177 1.00 94.81 279 ASN A C 1
ATOM 2154 O O . ASN A 1 279 ? 13.087 -1.135 2.029 1.00 94.81 279 ASN A O 1
ATOM 2158 N N . GLU A 1 280 ? 14.404 -1.510 0.235 1.00 94.19 280 GLU A N 1
ATOM 2159 C CA . GLU A 1 280 ? 14.207 -2.969 0.181 1.00 94.19 280 GLU A CA 1
ATOM 2160 C C . GLU A 1 280 ? 12.731 -3.369 0.002 1.00 94.19 280 GLU A C 1
ATOM 2162 O O . GLU A 1 280 ? 12.230 -4.312 0.614 1.00 94.19 280 GLU A O 1
ATOM 2167 N N . ASN A 1 281 ? 12.004 -2.624 -0.835 1.00 96.00 281 ASN A N 1
ATOM 2168 C CA . ASN A 1 281 ? 10.572 -2.837 -1.035 1.00 96.00 281 ASN A CA 1
ATOM 2169 C C . ASN A 1 281 ? 10.279 -3.816 -2.170 1.00 96.00 281 ASN A C 1
ATOM 2171 O O . ASN A 1 281 ? 10.922 -3.788 -3.221 1.00 96.00 281 ASN A O 1
ATOM 2175 N N . PHE A 1 282 ? 9.231 -4.618 -1.993 1.00 96.25 282 PHE A N 1
ATOM 2176 C CA . PHE A 1 282 ? 8.729 -5.567 -2.982 1.00 96.25 282 PHE A CA 1
ATOM 2177 C C . PHE A 1 282 ? 7.328 -5.158 -3.435 1.00 96.25 282 PHE A C 1
ATOM 2179 O O . PHE A 1 282 ? 6.374 -5.231 -2.664 1.00 96.25 282 PHE A O 1
ATOM 2186 N N . VAL A 1 283 ? 7.185 -4.769 -4.701 1.00 98.25 283 VAL A N 1
ATOM 2187 C CA . VAL A 1 283 ? 5.901 -4.419 -5.321 1.00 98.25 283 VAL A CA 1
ATOM 2188 C C . VAL A 1 283 ? 5.603 -5.420 -6.432 1.00 98.25 283 VAL A C 1
ATOM 2190 O O . VAL A 1 283 ? 6.221 -5.396 -7.496 1.00 98.25 283 VAL A O 1
ATOM 2193 N N . GLU A 1 284 ? 4.678 -6.340 -6.170 1.00 97.94 284 GLU A N 1
ATOM 2194 C CA . GLU A 1 284 ? 4.478 -7.557 -6.956 1.00 97.94 284 GLU A CA 1
ATOM 2195 C C . GLU A 1 284 ? 3.011 -7.779 -7.346 1.00 97.94 284 GLU A C 1
ATOM 2197 O O . GLU A 1 284 ? 2.133 -7.758 -6.488 1.00 97.94 284 GLU A O 1
ATOM 2202 N N . ASN A 1 285 ? 2.736 -8.100 -8.612 1.00 97.38 285 ASN A N 1
ATOM 2203 C CA . ASN A 1 285 ? 1.397 -8.508 -9.071 1.00 97.38 285 ASN A CA 1
ATOM 2204 C C . ASN A 1 285 ? 0.268 -7.495 -8.770 1.00 97.38 285 ASN A C 1
ATOM 2206 O O . ASN A 1 285 ? -0.895 -7.880 -8.645 1.00 97.38 285 ASN A O 1
ATOM 2210 N N . ASN A 1 286 ? 0.575 -6.209 -8.602 1.00 98.62 286 ASN A N 1
ATOM 2211 C CA . ASN A 1 286 ? -0.439 -5.196 -8.316 1.00 98.62 286 ASN A CA 1
ATOM 2212 C C . ASN A 1 286 ? -1.021 -4.627 -9.613 1.00 98.62 286 ASN A C 1
ATOM 2214 O O . ASN A 1 286 ? -0.359 -4.588 -10.652 1.00 98.62 286 ASN A O 1
ATOM 2218 N N . THR A 1 287 ? -2.256 -4.141 -9.542 1.00 98.00 287 THR A N 1
ATOM 2219 C CA . THR A 1 287 ? -2.902 -3.399 -10.628 1.00 98.00 287 THR A CA 1
ATOM 2220 C C . THR A 1 287 ? -3.088 -1.947 -10.216 1.00 98.00 287 THR A C 1
ATOM 2222 O O . THR A 1 287 ? -3.786 -1.660 -9.247 1.00 98.00 287 THR A O 1
ATOM 2225 N N . PHE A 1 288 ? -2.500 -1.031 -10.975 1.00 97.62 288 PHE A N 1
ATOM 2226 C CA . PHE A 1 288 ? -2.685 0.407 -10.841 1.00 97.62 288 PHE A CA 1
ATOM 2227 C C . PHE A 1 288 ? -3.546 0.897 -12.002 1.00 97.62 288 PHE A C 1
ATOM 2229 O O . PHE A 1 288 ? -3.147 0.798 -13.160 1.00 97.62 288 PHE A O 1
ATOM 2236 N N . LEU A 1 289 ? -4.736 1.407 -11.697 1.00 95.56 289 LEU A N 1
ATOM 2237 C CA . LEU A 1 289 ? -5.734 1.820 -12.673 1.00 95.56 289 LEU A CA 1
ATOM 2238 C C . LEU A 1 289 ? -6.086 3.296 -12.475 1.00 95.56 289 LEU A C 1
ATOM 2240 O O . LEU A 1 289 ? -6.647 3.678 -11.452 1.00 95.56 289 LEU A O 1
ATOM 2244 N N . LYS A 1 290 ? -5.828 4.124 -13.490 1.00 92.69 290 LYS A N 1
ATOM 2245 C CA . LYS A 1 290 ? -6.234 5.540 -13.522 1.00 92.69 290 LYS A CA 1
ATOM 2246 C C . LYS A 1 290 ? -5.720 6.364 -12.335 1.00 92.69 290 LYS A C 1
ATOM 2248 O O . LYS A 1 290 ? -6.466 7.140 -11.734 1.00 92.69 290 LYS A O 1
ATOM 2253 N N . ALA A 1 291 ? -4.438 6.236 -12.004 1.00 92.12 291 ALA A N 1
ATOM 2254 C CA . ALA A 1 291 ? -3.812 7.164 -11.067 1.00 92.12 291 ALA A CA 1
ATOM 2255 C C . ALA A 1 291 ? -3.726 8.567 -11.694 1.00 92.12 291 ALA A C 1
ATOM 2257 O O . ALA A 1 291 ? -3.267 8.727 -12.828 1.00 92.12 291 ALA A O 1
ATOM 2258 N N . ARG A 1 292 ? -4.165 9.605 -10.975 1.00 91.12 292 ARG A N 1
ATOM 2259 C CA . ARG A 1 292 ? -4.117 10.981 -11.493 1.00 91.12 292 ARG A CA 1
ATOM 2260 C C . ARG A 1 292 ? -2.726 11.608 -11.514 1.00 91.12 292 ARG A C 1
ATOM 2262 O O . ARG A 1 292 ? -2.578 12.585 -12.232 1.00 91.12 292 ARG A O 1
ATOM 2269 N N . SER A 1 293 ? -1.749 11.111 -10.755 1.00 91.25 293 SER A N 1
ATOM 2270 C CA . SER A 1 293 ? -0.327 11.495 -10.829 1.00 91.25 293 SER A CA 1
ATOM 2271 C C . SER A 1 293 ? 0.524 10.252 -11.106 1.00 91.25 293 SER A C 1
ATOM 2273 O O . SER A 1 293 ? 0.261 9.567 -12.092 1.00 91.25 293 SER A O 1
ATOM 2275 N N . SER A 1 294 ? 1.533 9.966 -10.272 1.00 93.56 294 SER A N 1
ATOM 2276 C CA . SER A 1 294 ? 2.310 8.730 -10.334 1.00 93.56 294 SER A CA 1
ATOM 2277 C C . SER A 1 294 ? 1.551 7.551 -9.728 1.00 93.56 294 SER A C 1
ATOM 2279 O O . SER A 1 294 ? 1.111 7.634 -8.579 1.00 93.56 294 SER A O 1
ATOM 2281 N N . ALA A 1 295 ? 1.408 6.449 -10.466 1.00 96.38 295 ALA A N 1
ATOM 2282 C CA . ALA A 1 295 ? 0.809 5.233 -9.909 1.00 96.38 295 ALA A CA 1
ATOM 2283 C C . ALA A 1 295 ? 1.702 4.610 -8.823 1.00 96.38 295 ALA A C 1
ATOM 2285 O O . ALA A 1 295 ? 1.212 4.268 -7.750 1.00 96.38 295 ALA A O 1
ATOM 2286 N N . LEU A 1 296 ? 3.010 4.541 -9.048 1.00 97.31 296 LEU A N 1
ATOM 2287 C CA . LEU A 1 296 ? 3.996 4.117 -8.058 1.00 97.31 296 LEU A CA 1
ATOM 2288 C C . LEU A 1 296 ? 5.169 5.096 -8.063 1.00 97.31 296 LEU A C 1
ATOM 2290 O O . LEU A 1 296 ? 5.770 5.334 -9.106 1.00 97.31 296 LEU A O 1
ATOM 2294 N N . TYR A 1 297 ? 5.490 5.680 -6.913 1.00 96.81 297 TYR A N 1
ATOM 2295 C CA . TYR A 1 297 ? 6.536 6.693 -6.795 1.00 96.81 297 TYR A CA 1
ATOM 2296 C C . TYR A 1 297 ? 7.507 6.341 -5.672 1.00 96.81 297 TYR A C 1
ATOM 2298 O O . TYR A 1 297 ? 7.102 6.204 -4.521 1.00 96.81 297 TYR A O 1
ATOM 2306 N N . PHE A 1 298 ? 8.787 6.225 -6.006 1.00 96.38 298 PHE A N 1
ATOM 2307 C CA . PHE A 1 298 ? 9.886 6.021 -5.070 1.00 96.38 298 PHE A CA 1
ATOM 2308 C C . PHE A 1 298 ? 10.711 7.296 -4.955 1.00 96.38 298 PHE A C 1
ATOM 2310 O O . PHE A 1 298 ? 11.156 7.840 -5.961 1.00 96.38 298 PHE A O 1
ATOM 2317 N N . GLU A 1 299 ? 10.960 7.755 -3.736 1.00 95.94 299 GLU A N 1
ATOM 2318 C CA . GLU A 1 299 ? 11.820 8.894 -3.450 1.00 95.94 299 GLU A CA 1
ATOM 2319 C C . GLU A 1 299 ? 12.829 8.567 -2.368 1.00 95.94 299 GLU A C 1
ATOM 2321 O O . GLU A 1 299 ? 12.458 8.131 -1.278 1.00 95.94 299 GLU A O 1
ATOM 2326 N N . SER A 1 300 ? 14.108 8.810 -2.654 1.00 96.12 300 SER A N 1
ATOM 2327 C CA . SER A 1 300 ? 15.214 8.494 -1.744 1.00 96.12 300 SER A CA 1
ATOM 2328 C C . SER A 1 300 ? 15.132 7.057 -1.218 1.00 96.12 300 SER A C 1
ATOM 2330 O O . SER A 1 300 ? 15.330 6.817 -0.031 1.00 96.12 300 SER A O 1
ATOM 2332 N N . SER A 1 301 ? 14.726 6.133 -2.087 1.00 95.69 301 SER A N 1
ATOM 2333 C CA . SER A 1 301 ? 14.318 4.775 -1.746 1.00 95.69 301 SER A CA 1
ATOM 2334 C C . SER A 1 301 ? 15.149 3.807 -2.580 1.00 95.69 301 SER A C 1
ATOM 2336 O O . SER A 1 301 ? 15.014 3.777 -3.799 1.00 95.69 301 SER A O 1
ATOM 2338 N N . ASP A 1 302 ? 16.010 3.020 -1.952 1.00 93.81 302 ASP A N 1
ATOM 2339 C CA . ASP A 1 302 ? 16.987 2.159 -2.620 1.00 93.81 302 ASP A CA 1
ATOM 2340 C C . ASP A 1 302 ? 16.574 0.674 -2.559 1.00 93.81 302 ASP A C 1
ATOM 2342 O O . ASP A 1 302 ? 15.808 0.259 -1.688 1.00 93.81 302 ASP A O 1
ATOM 2346 N N . TYR A 1 303 ? 17.116 -0.150 -3.462 1.00 92.94 303 TYR A N 1
ATOM 2347 C CA . TYR A 1 303 ? 16.944 -1.615 -3.445 1.00 92.94 303 TYR A CA 1
ATOM 2348 C C . TYR A 1 303 ? 15.500 -2.097 -3.648 1.00 92.94 303 TYR A C 1
ATOM 2350 O O . TYR A 1 303 ? 15.064 -3.069 -3.034 1.00 92.94 303 TYR A O 1
ATOM 2358 N N . ASN A 1 304 ? 14.736 -1.431 -4.518 1.00 94.56 304 ASN A N 1
ATOM 2359 C CA . ASN A 1 304 ? 13.334 -1.782 -4.752 1.00 94.56 304 ASN A CA 1
ATOM 2360 C C . ASN A 1 304 ? 13.168 -2.796 -5.886 1.00 94.56 304 ASN A C 1
ATOM 2362 O O . ASN A 1 304 ? 13.828 -2.719 -6.926 1.00 94.56 304 ASN A O 1
ATOM 2366 N N . PHE A 1 305 ? 12.210 -3.702 -5.714 1.00 94.69 305 PHE A N 1
ATOM 2367 C CA . PHE A 1 305 ? 11.814 -4.711 -6.686 1.00 94.69 305 PHE A CA 1
ATOM 2368 C C . PHE A 1 305 ? 10.385 -4.435 -7.148 1.00 94.69 305 PHE A C 1
ATOM 2370 O O . PHE A 1 305 ? 9.444 -4.525 -6.361 1.00 94.69 305 PHE A O 1
ATOM 2377 N N . VAL A 1 306 ? 10.210 -4.134 -8.433 1.00 97.25 306 VAL A N 1
ATOM 2378 C CA . VAL A 1 306 ? 8.897 -3.883 -9.042 1.00 97.25 306 VAL A CA 1
ATOM 2379 C C . VAL A 1 306 ? 8.661 -4.929 -10.120 1.00 97.25 306 VAL A C 1
ATOM 2381 O O . VAL A 1 306 ? 9.312 -4.886 -11.168 1.00 97.25 306 VAL A O 1
ATOM 2384 N N . ARG A 1 307 ? 7.750 -5.880 -9.881 1.00 96.00 307 ARG A N 1
ATOM 2385 C CA . ARG A 1 307 ? 7.505 -6.973 -10.830 1.00 96.00 307 ARG A CA 1
ATOM 2386 C C . ARG A 1 307 ? 6.066 -7.391 -11.047 1.00 96.00 307 ARG A C 1
ATOM 2388 O O . ARG A 1 307 ? 5.262 -7.355 -10.120 1.00 96.00 307 ARG A O 1
ATOM 2395 N N . ASN A 1 308 ? 5.769 -7.887 -12.249 1.00 95.94 308 ASN A N 1
ATOM 2396 C CA . ASN A 1 308 ? 4.454 -8.431 -12.608 1.00 95.94 308 ASN A CA 1
ATOM 2397 C C . ASN A 1 308 ? 3.285 -7.464 -12.357 1.00 95.94 308 ASN A C 1
ATOM 2399 O O . ASN A 1 308 ? 2.146 -7.897 -12.203 1.00 95.94 308 ASN A O 1
ATOM 2403 N N . ASN A 1 309 ? 3.539 -6.158 -12.271 1.00 98.19 309 ASN A N 1
ATOM 2404 C CA . ASN A 1 309 ? 2.486 -5.178 -12.044 1.00 98.19 309 ASN A CA 1
ATOM 2405 C C . ASN A 1 309 ? 1.868 -4.749 -13.375 1.00 98.19 309 ASN A C 1
ATOM 2407 O O . ASN A 1 309 ? 2.531 -4.744 -14.413 1.00 98.19 309 ASN A O 1
ATOM 2411 N N . SER A 1 310 ? 0.599 -4.359 -13.328 1.00 96.75 310 SER A N 1
ATOM 2412 C CA . SER A 1 310 ? -0.112 -3.754 -14.452 1.00 96.75 310 SER A CA 1
ATOM 2413 C C . SER A 1 310 ? -0.383 -2.289 -14.151 1.00 96.75 310 SER A C 1
ATOM 2415 O O . SER A 1 310 ? -1.119 -1.977 -13.218 1.00 96.75 310 SER A O 1
ATOM 2417 N N . PHE A 1 311 ? 0.191 -1.399 -14.949 1.00 96.19 311 PHE A N 1
ATOM 2418 C CA . PHE A 1 311 ? -0.041 0.036 -14.898 1.00 96.19 311 PHE A CA 1
ATOM 2419 C C . PHE A 1 311 ? -0.907 0.442 -16.084 1.00 96.19 311 PHE A C 1
ATOM 2421 O O . PHE A 1 311 ? -0.535 0.232 -17.240 1.00 96.19 311 PHE A O 1
ATOM 2428 N N . ILE A 1 312 ? -2.099 0.952 -15.787 1.00 93.94 312 ILE A N 1
ATOM 2429 C CA . ILE A 1 312 ? -3.157 1.165 -16.767 1.00 93.94 312 ILE A CA 1
ATOM 2430 C C . ILE A 1 312 ? -3.723 2.570 -16.580 1.00 93.94 312 ILE A C 1
ATOM 2432 O O . ILE A 1 312 ? -4.264 2.894 -15.522 1.00 93.94 312 ILE A O 1
ATOM 2436 N N . LEU A 1 313 ? -3.700 3.380 -17.639 1.00 89.62 313 LEU A N 1
ATOM 2437 C CA . LEU A 1 313 ? -4.422 4.659 -17.708 1.00 89.62 313 LEU A CA 1
ATOM 2438 C C . LEU A 1 313 ? -3.995 5.742 -16.694 1.00 89.62 313 LEU A C 1
ATOM 2440 O O . LEU A 1 313 ? -4.799 6.632 -16.402 1.00 89.62 313 LEU A O 1
ATOM 2444 N N . SER A 1 314 ? -2.769 5.727 -16.161 1.00 89.00 314 SER A N 1
ATOM 2445 C CA . SER A 1 314 ? -2.302 6.834 -15.306 1.00 89.00 314 SER A CA 1
ATOM 2446 C C . SER A 1 314 ? -2.164 8.132 -16.111 1.00 89.00 314 SER A C 1
ATOM 2448 O O . SER A 1 314 ? -1.738 8.116 -17.265 1.00 89.00 314 SER A O 1
ATOM 2450 N N . LEU A 1 315 ? -2.519 9.278 -15.520 1.00 87.44 315 LEU A N 1
ATOM 2451 C CA . LEU A 1 315 ? -2.493 10.573 -16.218 1.00 87.44 315 LEU A CA 1
ATOM 2452 C C . LEU A 1 315 ? -1.082 11.164 -16.356 1.00 87.44 315 LEU A C 1
ATOM 2454 O O . LEU A 1 315 ? -0.827 11.889 -17.319 1.00 87.44 315 LEU A O 1
ATOM 2458 N N . TYR A 1 316 ? -0.177 10.884 -15.412 1.00 88.88 316 TYR A N 1
ATOM 2459 C CA . TYR A 1 316 ? 1.219 11.329 -15.476 1.00 88.88 316 TYR A CA 1
ATOM 2460 C C . TYR A 1 316 ? 2.143 10.136 -15.687 1.00 88.88 316 TYR A C 1
ATOM 2462 O O . TYR A 1 316 ? 2.138 9.567 -16.777 1.00 88.88 316 TYR A O 1
ATOM 2470 N N . ASP A 1 317 ? 2.959 9.799 -14.694 1.00 90.75 317 ASP A N 1
ATOM 2471 C CA . ASP A 1 317 ? 3.920 8.715 -14.805 1.00 90.75 317 ASP A CA 1
ATOM 2472 C C . ASP A 1 317 ? 3.305 7.431 -14.234 1.00 90.75 317 ASP A C 1
ATOM 2474 O O . ASP A 1 317 ? 2.585 7.486 -13.244 1.00 90.75 317 ASP A O 1
ATOM 2478 N N . ASP A 1 318 ? 3.557 6.261 -14.806 1.00 94.19 318 ASP A N 1
ATOM 2479 C CA . ASP A 1 318 ? 3.107 5.031 -14.141 1.00 94.19 318 ASP A CA 1
ATOM 2480 C C . ASP A 1 318 ? 4.032 4.683 -12.973 1.00 94.19 318 ASP A C 1
ATOM 2482 O O . ASP A 1 318 ? 3.590 4.492 -11.841 1.00 94.19 318 ASP A O 1
ATOM 2486 N N . LEU A 1 319 ? 5.334 4.656 -13.242 1.00 95.06 319 LEU A N 1
ATOM 2487 C CA . LEU A 1 319 ? 6.371 4.358 -12.268 1.00 95.06 319 LEU A CA 1
ATOM 2488 C C . LEU A 1 319 ? 7.401 5.479 -12.240 1.00 95.06 319 LEU A C 1
ATOM 2490 O O . LEU A 1 319 ? 7.988 5.809 -13.266 1.00 95.06 319 LEU A O 1
ATOM 2494 N N . SER A 1 320 ? 7.676 6.009 -11.058 1.00 94.50 320 SER A N 1
ATOM 2495 C CA . SER A 1 320 ? 8.628 7.091 -10.860 1.00 94.50 320 SER A CA 1
ATOM 2496 C C . SER A 1 320 ? 9.682 6.751 -9.815 1.00 94.50 320 SER A C 1
ATOM 2498 O O . SER A 1 320 ? 9.372 6.172 -8.776 1.00 94.50 320 SER A O 1
ATOM 2500 N N . PHE A 1 321 ? 10.916 7.177 -10.067 1.00 93.31 321 PHE A N 1
ATOM 2501 C CA . PHE A 1 321 ? 12.036 7.119 -9.133 1.00 93.31 321 PHE A CA 1
ATOM 2502 C C . PHE A 1 321 ? 12.673 8.500 -9.014 1.00 93.31 321 PHE A C 1
ATOM 2504 O O . PHE A 1 321 ? 13.058 9.085 -10.020 1.00 93.31 321 PHE A O 1
ATOM 2511 N N . ALA A 1 322 ? 12.832 9.001 -7.795 1.00 92.94 322 ALA A N 1
ATOM 2512 C CA . ALA A 1 322 ? 13.510 10.249 -7.478 1.00 92.94 322 ALA A CA 1
ATOM 2513 C C . ALA A 1 322 ? 14.620 9.981 -6.458 1.00 92.94 322 ALA A C 1
ATOM 2515 O O . ALA A 1 322 ? 14.357 9.390 -5.413 1.00 92.94 322 ALA A O 1
ATOM 2516 N N . ASN A 1 323 ? 15.865 10.378 -6.740 1.00 91.94 323 ASN A N 1
ATOM 2517 C CA . ASN A 1 323 ? 17.009 10.198 -5.824 1.00 91.94 323 ASN A CA 1
ATOM 2518 C C . ASN A 1 323 ? 17.153 8.760 -5.283 1.00 91.94 323 ASN A C 1
ATOM 2520 O O . ASN A 1 323 ? 17.545 8.557 -4.141 1.00 91.94 323 ASN A O 1
ATOM 2524 N N . SER A 1 324 ? 16.766 7.772 -6.086 1.00 92.38 324 SER A N 1
ATOM 2525 C CA . SER A 1 324 ? 16.669 6.360 -5.705 1.00 92.38 324 SER A CA 1
ATOM 2526 C C . SER A 1 324 ? 17.718 5.547 -6.455 1.00 92.38 324 SER A C 1
ATOM 2528 O O . SER A 1 324 ? 18.093 5.913 -7.571 1.00 92.38 324 SER A O 1
ATOM 2530 N N . ARG A 1 325 ? 18.207 4.456 -5.873 1.00 89.69 325 ARG A N 1
ATOM 2531 C CA . ARG A 1 325 ? 19.289 3.650 -6.450 1.00 89.69 325 ARG A CA 1
ATOM 2532 C C . ARG A 1 325 ? 18.980 2.162 -6.438 1.00 89.69 325 ARG A C 1
ATOM 2534 O O . ARG A 1 325 ? 18.114 1.686 -5.702 1.00 89.69 325 ARG A O 1
ATOM 2541 N N . THR A 1 326 ? 19.707 1.426 -7.270 1.00 88.06 326 THR A N 1
ATOM 2542 C CA . THR A 1 326 ? 19.789 -0.037 -7.217 1.00 88.06 326 THR A CA 1
ATOM 2543 C C . THR A 1 326 ? 18.416 -0.706 -7.253 1.00 88.06 326 THR A C 1
ATOM 2545 O O . THR A 1 326 ? 18.096 -1.521 -6.400 1.00 88.06 326 THR A O 1
ATOM 2548 N N . SER A 1 327 ? 17.544 -0.323 -8.189 1.00 90.88 327 SER A N 1
ATOM 2549 C CA . SER A 1 327 ? 16.190 -0.897 -8.280 1.00 90.88 327 SER A CA 1
ATOM 2550 C C . SER A 1 327 ? 16.005 -1.728 -9.549 1.00 90.88 327 SER A C 1
ATOM 2552 O O . SER A 1 327 ? 16.525 -1.395 -10.618 1.00 90.88 327 SER A O 1
ATOM 2554 N N . LEU A 1 328 ? 15.242 -2.814 -9.424 1.00 92.12 328 LEU A N 1
ATOM 2555 C CA . LEU A 1 328 ? 14.959 -3.771 -10.490 1.00 92.12 328 LEU A CA 1
ATOM 2556 C C . LEU A 1 328 ? 13.474 -3.716 -10.862 1.00 92.12 328 LEU A C 1
ATOM 2558 O O . LEU A 1 328 ? 12.603 -4.001 -10.040 1.00 92.12 328 LEU A O 1
ATOM 2562 N N . VAL A 1 329 ? 13.197 -3.393 -12.124 1.00 94.38 329 VAL A N 1
ATOM 2563 C CA . VAL A 1 329 ? 11.845 -3.281 -12.685 1.00 94.38 329 VAL A CA 1
ATOM 2564 C C . VAL A 1 329 ? 11.686 -4.309 -13.794 1.00 94.38 329 VAL A C 1
ATOM 2566 O O . VAL A 1 329 ? 12.344 -4.202 -14.833 1.00 94.38 329 VAL A O 1
ATOM 2569 N N . PHE A 1 330 ? 10.829 -5.310 -13.600 1.00 94.12 330 PHE A N 1
ATOM 2570 C CA . PHE A 1 330 ? 10.732 -6.399 -14.564 1.00 94.12 330 PHE A CA 1
ATOM 2571 C C . PHE A 1 330 ? 9.393 -7.110 -14.669 1.00 94.12 330 PHE A C 1
ATOM 2573 O O . PHE A 1 330 ? 8.624 -7.139 -13.721 1.00 94.12 330 PHE A O 1
ATOM 2580 N N . ASP A 1 331 ? 9.119 -7.712 -15.824 1.00 93.31 331 ASP A N 1
ATOM 2581 C CA . ASP A 1 331 ? 7.871 -8.441 -16.088 1.00 93.31 331 ASP A CA 1
ATOM 2582 C C . ASP A 1 331 ? 6.601 -7.579 -15.859 1.00 93.31 331 ASP A C 1
ATOM 2584 O O . ASP A 1 331 ? 5.519 -8.102 -15.615 1.00 93.31 331 ASP A O 1
ATOM 2588 N N . ASN A 1 332 ? 6.696 -6.241 -15.919 1.00 95.81 332 ASN A N 1
ATOM 2589 C CA . ASN A 1 332 ? 5.541 -5.351 -15.753 1.00 95.81 332 ASN A CA 1
ATOM 2590 C C . ASN A 1 332 ? 4.879 -5.023 -17.097 1.00 95.81 332 ASN A C 1
ATOM 2592 O O . ASN A 1 332 ? 5.537 -4.946 -18.138 1.00 95.81 332 ASN A O 1
ATOM 2596 N N . LEU A 1 333 ? 3.575 -4.759 -17.051 1.00 94.19 333 LEU A N 1
ATOM 2597 C CA . LEU A 1 333 ? 2.786 -4.237 -18.159 1.00 94.19 333 LEU A CA 1
ATOM 2598 C C . LEU A 1 333 ? 2.513 -2.749 -17.938 1.00 94.19 333 LEU A C 1
ATOM 2600 O O . LEU A 1 333 ? 1.879 -2.375 -16.957 1.00 94.19 333 LEU A O 1
ATOM 2604 N N . PHE A 1 334 ? 2.928 -1.921 -18.888 1.00 93.75 334 PHE A N 1
ATOM 2605 C CA . PHE A 1 334 ? 2.621 -0.498 -18.949 1.00 93.75 334 PHE A CA 1
ATOM 2606 C C . PHE A 1 334 ? 1.740 -0.235 -20.163 1.00 93.75 334 PHE A C 1
ATOM 2608 O O . PHE A 1 334 ? 2.169 -0.458 -21.302 1.00 93.75 334 PHE A O 1
ATOM 2615 N N . THR A 1 335 ? 0.507 0.219 -19.942 1.00 91.62 335 THR A N 1
ATOM 2616 C CA . THR A 1 335 ? -0.418 0.462 -21.044 1.00 91.62 335 THR A CA 1
ATOM 2617 C C . THR A 1 335 ? -1.324 1.667 -20.863 1.00 91.62 335 THR A C 1
ATOM 2619 O O . THR A 1 335 ? -1.788 1.988 -19.770 1.00 91.62 335 THR A O 1
ATOM 2622 N N . GLN A 1 336 ? -1.583 2.345 -21.980 1.00 86.12 336 GLN A N 1
ATOM 2623 C CA . GLN A 1 336 ? -2.388 3.562 -22.058 1.00 86.12 336 GLN A CA 1
ATOM 2624 C C . GLN A 1 336 ? -1.873 4.653 -21.120 1.00 86.12 336 GLN A C 1
ATOM 2626 O O . GLN A 1 336 ? -2.647 5.382 -20.499 1.00 86.12 336 GLN A O 1
ATOM 2631 N N . THR A 1 337 ? -0.552 4.751 -21.025 1.00 82.25 337 THR A N 1
ATOM 2632 C CA . THR A 1 337 ? 0.124 5.645 -20.091 1.00 82.25 337 THR A CA 1
ATOM 2633 C C . THR A 1 337 ? -0.014 7.099 -20.555 1.00 82.25 337 THR A C 1
ATOM 2635 O O . THR A 1 337 ? -0.211 7.378 -21.748 1.00 82.25 337 THR A O 1
ATOM 2638 N N . GLY A 1 338 ? 0.010 8.025 -19.594 1.00 82.50 338 GLY A N 1
ATOM 2639 C CA . GLY A 1 338 ? -0.150 9.456 -19.824 1.00 82.50 338 GLY A CA 1
ATOM 2640 C C . GLY A 1 338 ? 1.144 10.123 -20.287 1.00 82.50 338 GLY A C 1
ATOM 2641 O O . GLY A 1 338 ? 1.411 10.237 -21.480 1.00 82.50 338 GLY A O 1
ATOM 2642 N N . ARG A 1 339 ? 1.945 10.619 -19.339 1.00 83.38 339 ARG A N 1
ATOM 2643 C CA . ARG A 1 339 ? 3.201 11.339 -19.607 1.00 83.38 339 ARG A CA 1
ATOM 2644 C C . ARG A 1 339 ? 4.372 10.393 -19.874 1.00 83.38 339 ARG A C 1
ATOM 2646 O O . ARG A 1 339 ? 5.112 10.607 -20.837 1.00 83.38 339 ARG A O 1
ATOM 2653 N N . GLY A 1 340 ? 4.557 9.395 -19.015 1.00 85.06 340 GLY A N 1
ATOM 2654 C CA . GLY A 1 340 ? 5.714 8.499 -19.008 1.00 85.06 340 GLY A CA 1
ATOM 2655 C C . GLY A 1 340 ? 5.353 7.136 -18.428 1.00 85.06 340 GLY A C 1
ATOM 2656 O O . GLY A 1 340 ? 4.722 7.084 -17.383 1.00 85.06 340 GLY A O 1
ATOM 2657 N N . ALA A 1 341 ? 5.753 6.018 -19.040 1.00 89.31 341 ALA A N 1
ATOM 2658 C CA . ALA A 1 341 ? 5.578 4.730 -18.357 1.00 89.31 341 ALA A CA 1
ATOM 2659 C C . ALA A 1 341 ? 6.549 4.621 -17.170 1.00 89.31 341 ALA A C 1
ATOM 2661 O O . ALA A 1 341 ? 6.160 4.344 -16.043 1.00 89.31 341 ALA A O 1
ATOM 2662 N N . ILE A 1 342 ? 7.829 4.907 -17.408 1.00 90.75 342 ILE A N 1
ATOM 2663 C CA . ILE A 1 342 ? 8.833 4.957 -16.345 1.00 90.75 342 ILE A CA 1
ATOM 2664 C C . ILE A 1 342 ? 9.515 6.318 -16.380 1.00 90.75 342 ILE A C 1
ATOM 2666 O O . ILE A 1 342 ? 10.005 6.741 -17.429 1.00 90.75 342 ILE A O 1
ATOM 2670 N N . ASN A 1 343 ? 9.542 6.982 -15.229 1.00 89.12 343 ASN A N 1
ATOM 2671 C CA . ASN A 1 343 ? 10.181 8.262 -15.012 1.00 89.12 343 ASN A CA 1
ATOM 2672 C C . ASN A 1 343 ? 11.283 8.151 -13.951 1.00 89.12 343 ASN A C 1
ATOM 2674 O O . ASN A 1 343 ? 11.008 8.004 -12.766 1.00 89.12 343 ASN A O 1
ATOM 2678 N N . ALA A 1 344 ? 12.543 8.246 -14.357 1.00 81.88 344 ALA A N 1
ATOM 2679 C CA . ALA A 1 344 ? 13.659 8.304 -13.416 1.00 81.88 344 ALA A CA 1
ATOM 2680 C C . ALA A 1 344 ? 14.218 9.732 -13.386 1.00 81.88 344 ALA A C 1
ATOM 2682 O O . ALA A 1 344 ? 14.703 10.241 -14.400 1.00 81.88 344 ALA A O 1
ATOM 2683 N N . VAL A 1 345 ? 14.115 10.375 -12.223 1.00 77.94 345 VAL A N 1
ATOM 2684 C CA . VAL A 1 345 ? 14.412 11.787 -11.977 1.00 77.94 345 VAL A CA 1
ATOM 2685 C C . VAL A 1 345 ? 15.529 11.911 -10.945 1.00 77.94 345 VAL A C 1
ATOM 2687 O O . VAL A 1 345 ? 15.543 11.190 -9.951 1.00 77.94 345 VAL A O 1
ATOM 2690 N N . THR A 1 346 ? 16.429 12.877 -11.153 1.00 68.00 346 THR A N 1
ATOM 2691 C CA . THR A 1 346 ? 17.396 13.397 -10.162 1.00 68.00 346 THR A CA 1
ATOM 2692 C C . THR A 1 346 ? 18.253 12.331 -9.473 1.00 68.00 346 THR A C 1
ATOM 2694 O O . THR A 1 346 ? 17.824 11.687 -8.523 1.00 68.00 346 THR A O 1
ATOM 2697 N N . SER A 1 347 ? 19.509 12.207 -9.908 1.00 70.31 347 SER A N 1
ATOM 2698 C CA . SER A 1 347 ? 20.576 11.483 -9.187 1.00 70.31 347 SER A CA 1
ATOM 2699 C C . SER A 1 347 ? 20.332 9.989 -8.950 1.00 70.31 347 SER A C 1
ATOM 2701 O O . SER A 1 347 ? 20.933 9.400 -8.052 1.00 70.31 347 SER A O 1
ATOM 2703 N N . GLY A 1 348 ? 19.449 9.370 -9.730 1.00 77.19 348 GLY A N 1
ATOM 2704 C CA . GLY A 1 348 ? 19.212 7.943 -9.624 1.00 77.19 348 GLY A CA 1
ATOM 2705 C C . GLY A 1 348 ? 20.397 7.124 -10.148 1.00 77.19 348 GLY A C 1
ATOM 2706 O O . GLY A 1 348 ? 21.065 7.538 -11.090 1.00 77.19 348 GLY A O 1
ATOM 2707 N N . GLN A 1 349 ? 20.694 5.967 -9.566 1.00 82.50 349 GLN A N 1
ATOM 2708 C CA . GLN A 1 349 ? 21.838 5.156 -10.005 1.00 82.50 349 GLN A CA 1
ATOM 2709 C C . GLN A 1 349 ? 21.454 3.689 -10.101 1.00 82.50 349 GLN A C 1
ATOM 2711 O O . GLN A 1 349 ? 20.623 3.220 -9.328 1.00 82.50 349 GLN A O 1
ATOM 2716 N N . ASP A 1 350 ? 22.101 2.957 -11.004 1.00 86.00 350 ASP A N 1
ATOM 2717 C CA . ASP A 1 350 ? 22.163 1.501 -10.912 1.00 86.00 350 ASP A CA 1
ATOM 2718 C C . ASP A 1 350 ? 20.786 0.822 -11.084 1.00 86.00 350 ASP A C 1
ATOM 2720 O O . ASP A 1 350 ? 20.400 -0.089 -10.356 1.00 86.00 350 ASP A O 1
ATOM 2724 N N . PHE A 1 351 ? 20.011 1.266 -12.074 1.00 89.00 351 PHE A N 1
ATOM 2725 C CA . PHE A 1 351 ? 18.704 0.679 -12.377 1.00 89.00 351 PHE A CA 1
ATOM 2726 C C . PHE A 1 351 ? 18.800 -0.434 -13.409 1.00 89.00 351 PHE A C 1
ATOM 2728 O O . PHE A 1 351 ? 19.513 -0.317 -14.405 1.00 89.00 351 PHE A O 1
ATOM 2735 N N . VAL A 1 352 ? 17.980 -1.465 -13.235 1.00 90.25 352 VAL A N 1
ATOM 2736 C CA . VAL A 1 352 ? 17.785 -2.504 -14.245 1.00 90.25 352 VAL A CA 1
ATOM 2737 C C . VAL A 1 352 ? 16.309 -2.569 -14.611 1.00 90.25 352 VAL A C 1
ATOM 2739 O O . VAL A 1 352 ? 15.464 -2.865 -13.770 1.00 90.25 352 VAL A O 1
ATOM 2742 N N . ILE A 1 353 ? 15.995 -2.302 -15.876 1.00 92.50 353 ILE A N 1
ATOM 2743 C CA . ILE A 1 353 ? 14.639 -2.364 -16.424 1.00 92.50 353 ILE A CA 1
ATOM 2744 C C . ILE A 1 353 ? 14.622 -3.431 -17.514 1.00 92.50 353 ILE A C 1
ATOM 2746 O O . ILE A 1 353 ? 15.232 -3.262 -18.573 1.00 92.50 353 ILE A O 1
ATOM 2750 N N . THR A 1 354 ? 13.946 -4.550 -17.267 1.00 92.38 354 THR A N 1
ATOM 2751 C CA . THR A 1 354 ? 13.998 -5.697 -18.180 1.00 92.38 354 THR A CA 1
ATOM 2752 C C . THR A 1 354 ? 12.699 -6.473 -18.271 1.00 92.38 354 THR A C 1
ATOM 2754 O O . THR A 1 354 ? 11.965 -6.534 -17.300 1.00 92.38 354 THR A O 1
ATOM 2757 N N . ARG A 1 355 ? 12.393 -7.086 -19.419 1.00 90.81 355 ARG A N 1
ATOM 2758 C CA . ARG A 1 355 ? 11.183 -7.912 -19.607 1.00 90.81 355 ARG A CA 1
ATOM 2759 C C . ARG A 1 355 ? 9.862 -7.192 -19.349 1.00 90.81 355 ARG A C 1
ATOM 2761 O O . ARG A 1 355 ? 8.849 -7.819 -19.076 1.00 90.81 355 ARG A O 1
ATOM 2768 N N . ASN A 1 356 ? 9.843 -5.869 -19.453 1.00 93.44 356 ASN A N 1
ATOM 2769 C CA . ASN A 1 356 ? 8.603 -5.111 -19.358 1.00 93.44 356 ASN A CA 1
ATOM 2770 C C . ASN A 1 356 ? 7.957 -4.983 -20.737 1.00 93.44 356 ASN A C 1
ATOM 2772 O O . ASN A 1 356 ? 8.647 -4.909 -21.760 1.00 93.44 356 ASN A O 1
ATOM 2776 N N . ARG A 1 357 ? 6.629 -4.911 -20.760 1.00 92.06 357 ARG A N 1
ATOM 2777 C CA . ARG A 1 357 ? 5.844 -4.632 -21.961 1.00 92.06 357 ARG A CA 1
ATOM 2778 C C . ARG A 1 357 ? 5.289 -3.218 -21.896 1.00 92.06 357 ARG A C 1
ATOM 2780 O O . ARG A 1 357 ? 4.625 -2.859 -20.930 1.00 92.06 357 ARG A O 1
ATOM 2787 N N . PHE A 1 358 ? 5.523 -2.451 -22.952 1.00 91.50 358 PHE A N 1
ATOM 2788 C CA . PHE A 1 358 ? 5.017 -1.096 -23.132 1.00 91.50 358 PHE A CA 1
ATOM 2789 C C . PHE A 1 358 ? 4.102 -1.084 -24.356 1.00 91.50 358 PHE A C 1
ATOM 2791 O O . PHE A 1 358 ? 4.573 -1.346 -25.462 1.00 91.50 358 PHE A O 1
ATOM 2798 N N . SER A 1 359 ? 2.810 -0.807 -24.180 1.00 88.62 359 SER A N 1
ATOM 2799 C CA . SER A 1 359 ? 1.829 -0.872 -25.275 1.00 88.62 359 SER A CA 1
ATOM 2800 C C . SER A 1 359 ? 0.749 0.196 -25.156 1.00 88.62 359 SER A C 1
ATOM 2802 O O . SER A 1 359 ? 0.171 0.343 -24.089 1.00 88.62 359 SER A O 1
ATOM 2804 N N . GLU A 1 360 ? 0.391 0.847 -26.266 1.00 78.50 360 GLU A N 1
ATOM 2805 C CA . GLU A 1 360 ? -0.649 1.893 -26.352 1.00 78.50 360 GLU A CA 1
ATOM 2806 C C . GLU A 1 360 ? -0.384 3.131 -25.471 1.00 78.50 360 GLU A C 1
ATOM 2808 O O . GLU A 1 360 ? -0.213 3.039 -24.263 1.00 78.50 360 GLU A O 1
ATOM 2813 N N . PHE A 1 361 ? -0.402 4.329 -26.057 1.00 71.75 361 PHE A N 1
ATOM 2814 C CA . PHE A 1 361 ? -0.218 5.582 -25.314 1.00 71.75 361 PHE A CA 1
ATOM 2815 C C . PHE A 1 361 ? -1.418 6.477 -25.522 1.00 71.75 361 PHE A C 1
ATOM 2817 O O . PHE A 1 361 ? -1.901 6.653 -26.648 1.00 71.75 361 PHE A O 1
ATOM 2824 N N . ARG A 1 362 ? -1.908 7.064 -24.431 1.00 70.12 362 ARG A N 1
ATOM 2825 C CA . ARG A 1 362 ? -3.041 7.965 -24.534 1.00 70.12 362 ARG A CA 1
ATOM 2826 C C . ARG A 1 362 ? -2.531 9.299 -25.069 1.00 70.12 362 ARG A C 1
ATOM 2828 O O . ARG A 1 362 ? -1.803 10.022 -24.399 1.00 70.12 362 ARG A O 1
ATOM 2835 N N . ARG A 1 363 ? -2.956 9.670 -26.280 1.00 59.44 363 ARG A N 1
ATOM 2836 C CA . ARG A 1 363 ? -2.836 11.052 -26.771 1.00 59.44 363 ARG A CA 1
ATOM 2837 C C . ARG A 1 363 ? -3.824 11.936 -26.012 1.00 59.44 363 ARG A C 1
ATOM 2839 O O . ARG A 1 363 ? -4.834 12.349 -26.573 1.00 59.44 363 ARG A O 1
ATOM 2846 N N . THR A 1 364 ? -3.596 12.187 -24.729 1.00 56.69 364 THR A N 1
ATOM 2847 C CA . THR A 1 364 ? -4.377 13.188 -23.996 1.00 56.69 364 THR A CA 1
ATOM 2848 C C . THR A 1 364 ? -3.632 14.518 -23.979 1.00 56.69 364 THR A C 1
ATOM 2850 O O . THR A 1 364 ? -2.567 14.603 -23.374 1.00 56.69 364 THR A O 1
ATOM 2853 N N . PRO A 1 365 ? -4.188 15.581 -24.594 1.00 51.75 365 PRO A N 1
ATOM 2854 C CA . PRO A 1 365 ? -3.584 16.913 -24.621 1.00 51.75 365 PRO A CA 1
ATOM 2855 C C . PRO A 1 365 ? -3.594 17.652 -23.276 1.00 51.75 365 PRO A C 1
ATOM 2857 O O . PRO A 1 365 ? -3.165 18.803 -23.241 1.00 51.75 365 PRO A O 1
ATOM 2860 N N . GLU A 1 366 ? -4.118 17.059 -22.195 1.00 59.62 366 GLU A N 1
ATOM 2861 C CA . GLU A 1 366 ? -4.538 17.804 -20.996 1.00 59.62 366 GLU A CA 1
ATOM 2862 C C . GLU A 1 366 ? -3.417 18.634 -20.354 1.00 59.62 366 GLU A C 1
ATOM 2864 O O . GLU A 1 366 ? -3.701 19.694 -19.807 1.00 59.62 366 GLU A O 1
ATOM 2869 N N . ASN A 1 367 ? -2.149 18.241 -20.520 1.00 61.66 367 ASN A N 1
ATOM 2870 C CA . ASN A 1 367 ? -1.007 18.972 -19.962 1.00 61.66 367 ASN A CA 1
ATOM 2871 C C . ASN A 1 367 ? 0.021 19.454 -21.000 1.00 61.66 367 ASN A C 1
ATOM 2873 O O . ASN A 1 367 ? 1.080 19.951 -20.622 1.00 61.66 367 ASN A O 1
ATOM 2877 N N . GLY A 1 368 ? -0.259 19.320 -22.302 1.00 69.75 368 GLY A N 1
ATOM 2878 C CA . GLY A 1 368 ? 0.641 19.778 -23.371 1.00 69.75 368 GLY A CA 1
ATOM 2879 C C . GLY A 1 368 ? 2.010 19.079 -23.436 1.00 69.75 368 GLY A C 1
ATOM 2880 O O . GLY A 1 368 ? 2.890 19.548 -24.157 1.00 69.75 368 GLY A O 1
ATOM 2881 N N . PHE A 1 369 ? 2.204 17.982 -22.698 1.00 68.38 369 PHE A N 1
ATOM 2882 C CA . PHE A 1 369 ? 3.362 17.105 -22.847 1.00 68.38 369 PHE A CA 1
ATOM 2883 C C . PHE A 1 369 ? 3.043 16.025 -23.877 1.00 68.38 369 PHE A C 1
ATOM 2885 O O . PHE A 1 369 ? 1.980 15.410 -23.825 1.00 68.38 369 PHE A O 1
ATOM 2892 N N . GLU A 1 370 ? 3.969 15.797 -24.805 1.00 68.81 370 GLU A N 1
ATOM 2893 C CA . GLU A 1 370 ? 3.906 14.629 -25.679 1.00 68.81 370 GLU A CA 1
ATOM 2894 C C . GLU A 1 370 ? 4.037 13.363 -24.816 1.00 68.81 370 GLU A C 1
ATOM 2896 O O . GLU A 1 370 ? 4.939 13.317 -23.972 1.00 68.81 370 GLU A O 1
ATOM 2901 N N . PRO A 1 371 ? 3.170 12.353 -24.998 1.00 68.81 371 PRO A N 1
ATOM 2902 C CA . PRO A 1 371 ? 3.305 11.076 -24.309 1.00 68.81 371 PRO A CA 1
ATOM 2903 C C . PRO A 1 371 ? 4.636 10.412 -24.688 1.00 68.81 371 PRO A C 1
ATOM 2905 O O . PRO A 1 371 ? 5.056 10.447 -25.852 1.00 68.81 371 PRO A O 1
ATOM 2908 N N . THR A 1 372 ? 5.321 9.827 -23.702 1.00 72.12 372 THR A N 1
ATOM 2909 C CA . THR A 1 372 ? 6.647 9.208 -23.875 1.00 72.12 372 THR A CA 1
ATOM 2910 C C . THR A 1 372 ? 6.708 7.836 -23.221 1.00 72.12 372 THR A C 1
ATOM 2912 O O . THR A 1 372 ? 6.155 7.639 -22.147 1.00 72.12 372 THR A O 1
ATOM 2915 N N . ASN A 1 373 ? 7.405 6.884 -23.847 1.00 67.00 373 ASN A N 1
ATOM 2916 C CA . ASN A 1 373 ? 7.498 5.518 -23.315 1.00 67.00 373 ASN A CA 1
ATOM 2917 C C . ASN A 1 373 ? 8.351 5.489 -22.053 1.00 67.00 373 ASN A C 1
ATOM 2919 O O . ASN A 1 373 ? 7.925 5.071 -20.984 1.00 67.00 373 ASN A O 1
ATOM 2923 N N . LEU A 1 374 ? 9.568 5.991 -22.197 1.00 74.69 374 LEU A N 1
ATOM 2924 C CA . LEU A 1 374 ? 10.536 6.113 -21.132 1.00 74.69 374 LEU A CA 1
ATOM 2925 C C . LEU A 1 374 ? 10.928 7.582 -21.053 1.00 74.69 374 LEU A C 1
ATOM 2927 O O . LEU A 1 374 ? 11.390 8.167 -22.042 1.00 74.69 374 LEU A O 1
ATOM 2931 N N . LEU A 1 375 ? 10.721 8.155 -19.874 1.00 73.19 375 LEU A N 1
ATOM 2932 C CA . LEU A 1 375 ? 11.107 9.510 -19.542 1.00 73.19 375 LEU A CA 1
ATOM 2933 C C . LEU A 1 375 ? 12.304 9.430 -18.595 1.00 73.19 375 LEU A C 1
ATOM 2935 O O . LEU A 1 375 ? 12.194 9.008 -17.452 1.00 73.19 375 LEU A O 1
ATOM 2939 N N . LEU A 1 376 ? 13.482 9.802 -19.075 1.00 68.50 376 LEU A N 1
ATOM 2940 C CA . LEU A 1 376 ? 14.676 9.871 -18.233 1.00 68.50 376 LEU A CA 1
ATOM 2941 C C . LEU A 1 376 ? 15.027 11.336 -18.059 1.00 68.50 376 LEU A C 1
ATOM 2943 O O . LEU A 1 376 ? 15.386 11.996 -19.034 1.00 68.50 376 LEU A O 1
ATOM 2947 N N . ILE A 1 377 ? 14.902 11.850 -16.839 1.00 62.94 377 ILE A N 1
ATOM 2948 C CA . ILE A 1 377 ? 15.139 13.260 -16.538 1.00 62.94 377 ILE A CA 1
ATOM 2949 C C . ILE A 1 377 ? 16.382 13.374 -15.666 1.00 62.94 377 ILE A C 1
ATOM 2951 O O . ILE A 1 377 ? 16.329 13.097 -14.475 1.00 62.94 377 ILE A O 1
ATOM 2955 N N . SER A 1 378 ? 17.483 13.837 -16.265 1.00 61.09 378 SER A N 1
ATOM 2956 C CA . SER A 1 378 ? 18.709 14.337 -15.621 1.00 61.09 378 SER A CA 1
ATOM 2957 C C . SER A 1 378 ? 19.274 13.551 -14.420 1.00 61.09 378 SER A C 1
ATOM 2959 O O . SER A 1 378 ? 18.704 13.515 -13.332 1.00 61.09 378 SER A O 1
ATOM 2961 N N . GLY A 1 379 ? 20.510 13.067 -14.561 1.00 68.75 379 GLY A N 1
ATOM 2962 C CA . GLY A 1 379 ? 21.293 12.554 -13.430 1.00 68.75 379 GLY A CA 1
ATOM 2963 C C . GLY A 1 379 ? 21.038 11.091 -13.079 1.00 68.75 379 GLY A C 1
ATOM 2964 O O . GLY A 1 379 ? 21.493 10.652 -12.033 1.00 68.75 379 GLY A O 1
ATOM 2965 N N . VAL A 1 380 ? 20.350 10.339 -13.941 1.00 77.19 380 VAL A N 1
ATOM 2966 C CA . VAL A 1 380 ? 20.355 8.876 -13.852 1.00 77.19 380 VAL A CA 1
ATOM 2967 C C . VAL A 1 380 ? 21.704 8.363 -14.359 1.00 77.19 380 VAL A C 1
ATOM 2969 O O . VAL A 1 380 ? 22.107 8.776 -15.445 1.00 77.19 380 VAL A O 1
ATOM 2972 N N . SER A 1 381 ? 22.386 7.485 -13.621 1.00 81.81 381 SER A N 1
ATOM 2973 C CA . SER A 1 381 ? 23.599 6.779 -14.063 1.00 81.81 381 SER A CA 1
ATOM 2974 C C . SER A 1 381 ? 23.424 5.263 -14.030 1.00 81.81 381 SER A C 1
ATOM 2976 O O . SER A 1 381 ? 22.706 4.746 -13.182 1.00 81.81 381 SER A O 1
ATOM 2978 N N . ASN A 1 382 ? 24.111 4.542 -14.921 1.00 83.88 382 ASN A N 1
ATOM 2979 C CA . ASN A 1 382 ? 24.108 3.073 -14.983 1.00 83.88 382 ASN A CA 1
ATOM 2980 C C . ASN A 1 382 ? 22.706 2.447 -15.107 1.00 83.88 382 ASN A C 1
ATOM 2982 O O . ASN A 1 382 ? 22.403 1.445 -14.464 1.00 83.88 382 ASN A O 1
ATOM 2986 N N . LEU A 1 383 ? 21.838 3.029 -15.935 1.00 87.62 383 LEU A N 1
ATOM 2987 C CA . LEU A 1 383 ? 20.574 2.394 -16.291 1.00 87.62 383 LEU A CA 1
ATOM 2988 C C . LEU A 1 383 ? 20.817 1.321 -17.359 1.00 87.62 383 LEU A C 1
ATOM 2990 O O . LEU A 1 383 ? 21.225 1.634 -18.478 1.00 87.62 383 LEU A O 1
ATOM 2994 N N . LEU A 1 384 ? 20.502 0.072 -17.033 1.00 90.31 384 LEU A N 1
ATOM 2995 C CA . LEU A 1 384 ? 20.491 -1.052 -17.960 1.00 90.31 384 LEU A CA 1
ATOM 2996 C C . LEU A 1 384 ? 19.048 -1.369 -18.380 1.00 90.31 384 LEU A C 1
ATOM 2998 O O . LEU A 1 384 ? 18.232 -1.792 -17.564 1.00 90.31 384 LEU A O 1
ATOM 3002 N N . PHE A 1 385 ? 18.736 -1.179 -19.660 1.00 90.69 385 PHE A N 1
ATOM 3003 C CA . PHE A 1 385 ? 17.398 -1.334 -20.232 1.00 90.69 385 PHE A CA 1
ATOM 3004 C C . PHE A 1 385 ? 17.419 -2.378 -21.360 1.00 90.69 385 PHE A C 1
ATOM 3006 O O . PHE A 1 385 ? 17.862 -2.084 -22.465 1.00 90.69 385 PHE A O 1
ATOM 3013 N N . TYR A 1 386 ? 16.985 -3.614 -21.114 1.00 92.19 386 TYR A N 1
ATOM 3014 C CA . TYR A 1 386 ? 17.144 -4.721 -22.076 1.00 92.19 386 TYR A CA 1
ATOM 3015 C C . TYR A 1 386 ? 16.033 -5.769 -21.960 1.00 92.19 386 TYR A C 1
ATOM 3017 O O . TYR A 1 386 ? 15.409 -5.892 -20.913 1.00 92.19 386 TYR A O 1
ATOM 3025 N N . LEU A 1 387 ? 15.800 -6.560 -23.008 1.00 92.81 387 LEU A N 1
ATOM 3026 C CA . LEU A 1 387 ? 14.710 -7.540 -23.112 1.00 92.81 387 LEU A CA 1
ATOM 3027 C C . LEU A 1 387 ? 13.321 -6.938 -22.862 1.00 92.81 387 LEU A C 1
ATOM 3029 O O . LEU A 1 387 ? 12.446 -7.620 -22.356 1.00 92.81 387 LEU A O 1
ATOM 3033 N N . ASN A 1 388 ? 13.089 -5.661 -23.156 1.00 92.69 388 ASN A N 1
ATOM 3034 C CA . ASN A 1 388 ? 11.748 -5.085 -23.066 1.00 92.69 388 ASN A CA 1
ATOM 3035 C C . ASN A 1 388 ? 11.021 -5.191 -24.413 1.00 92.69 388 ASN A C 1
ATOM 3037 O O . ASN A 1 388 ? 11.660 -5.213 -25.464 1.00 92.69 388 ASN A O 1
ATOM 3041 N N . SER A 1 389 ? 9.687 -5.222 -24.386 1.00 92.38 389 SER A N 1
ATOM 3042 C CA . SER A 1 389 ? 8.835 -5.188 -25.579 1.00 92.38 389 SER A CA 1
ATOM 3043 C C . SER A 1 389 ? 8.180 -3.819 -25.727 1.00 92.38 389 SER A C 1
ATOM 3045 O O . SER A 1 389 ? 7.269 -3.491 -24.965 1.00 92.38 389 SER A O 1
ATOM 3047 N N . ILE A 1 390 ? 8.618 -3.032 -26.712 1.00 91.50 390 ILE A N 1
ATOM 3048 C CA . ILE A 1 390 ? 8.092 -1.694 -27.000 1.00 91.50 390 ILE A CA 1
ATOM 3049 C C . ILE A 1 390 ? 7.168 -1.762 -28.226 1.00 91.50 390 ILE A C 1
ATOM 3051 O O . ILE A 1 390 ? 7.634 -1.847 -29.359 1.00 91.50 390 ILE A O 1
ATOM 3055 N N . GLU A 1 391 ? 5.854 -1.738 -27.987 1.00 88.88 391 GLU A N 1
ATOM 3056 C CA . GLU A 1 391 ? 4.780 -1.835 -28.991 1.00 88.88 391 GLU A CA 1
ATOM 3057 C C . GLU A 1 391 ? 4.075 -0.477 -29.192 1.00 88.88 391 GLU A C 1
ATOM 3059 O O . GLU A 1 391 ? 2.875 -0.338 -28.923 1.00 88.88 391 GLU A O 1
ATOM 3064 N N . VAL A 1 392 ? 4.817 0.571 -29.565 1.00 69.81 392 VAL A N 1
ATOM 3065 C CA . VAL A 1 392 ? 4.292 1.943 -29.567 1.00 69.81 392 VAL A CA 1
ATOM 3066 C C . VAL A 1 392 ? 4.519 2.673 -30.890 1.00 69.81 392 VAL A C 1
ATOM 3068 O O . VAL A 1 392 ? 5.625 3.071 -31.237 1.00 69.81 392 VAL A O 1
ATOM 3071 N N . ILE A 1 393 ? 3.396 3.039 -31.521 1.00 57.31 393 ILE A N 1
ATOM 3072 C CA . ILE A 1 393 ? 3.284 3.754 -32.810 1.00 57.31 393 ILE A CA 1
ATOM 3073 C C . ILE A 1 393 ? 4.092 5.067 -32.855 1.00 57.31 393 ILE A C 1
ATOM 3075 O O . ILE A 1 393 ? 4.505 5.525 -33.920 1.00 57.31 393 ILE A O 1
ATOM 3079 N N . THR A 1 394 ? 4.318 5.705 -31.707 1.00 64.19 394 THR A N 1
ATOM 3080 C CA . THR A 1 394 ? 5.154 6.902 -31.581 1.00 64.19 394 THR A CA 1
ATOM 3081 C C . THR A 1 394 ? 6.292 6.618 -30.612 1.00 64.19 394 THR A C 1
ATOM 3083 O O . THR A 1 394 ? 6.181 6.935 -29.431 1.00 64.19 394 THR A O 1
ATOM 3086 N N . ASN A 1 395 ? 7.374 6.012 -31.107 1.00 58.09 395 ASN A N 1
ATOM 3087 C CA . ASN A 1 395 ? 8.612 5.708 -30.375 1.00 58.09 395 ASN A CA 1
ATOM 3088 C C . ASN A 1 395 ? 9.361 6.970 -29.889 1.00 58.09 395 ASN A C 1
ATOM 3090 O O . ASN A 1 395 ? 10.507 7.231 -30.255 1.00 58.09 395 ASN A O 1
ATOM 3094 N N . ASN A 1 396 ? 8.706 7.783 -29.060 1.00 65.00 396 ASN A N 1
ATOM 3095 C CA . ASN A 1 396 ? 9.268 8.973 -28.446 1.00 65.00 396 ASN A CA 1
ATOM 3096 C C . ASN A 1 396 ? 9.951 8.570 -27.134 1.00 65.00 396 ASN A C 1
ATOM 3098 O O . ASN A 1 396 ? 9.311 8.451 -26.086 1.00 65.00 396 ASN A O 1
ATOM 3102 N N . PHE A 1 397 ? 11.270 8.381 -27.200 1.00 72.31 397 PHE A N 1
ATOM 3103 C CA . PHE A 1 397 ? 12.126 8.359 -26.019 1.00 72.31 397 PHE A CA 1
ATOM 3104 C C . PHE A 1 397 ? 12.495 9.790 -25.675 1.00 72.31 397 PHE A C 1
ATOM 3106 O O . PHE A 1 397 ? 13.123 10.510 -26.460 1.00 72.31 397 PHE A O 1
ATOM 3113 N N . ARG A 1 398 ? 12.102 10.218 -24.481 1.00 73.31 398 ARG A N 1
ATOM 3114 C CA . ARG A 1 398 ? 12.460 11.538 -23.988 1.00 73.31 398 ARG A CA 1
ATOM 3115 C C . ARG A 1 398 ? 13.526 11.369 -22.933 1.00 73.31 398 ARG A C 1
ATOM 3117 O O . ARG A 1 398 ? 13.255 10.975 -21.805 1.00 73.31 398 ARG A O 1
ATOM 3124 N N . ILE A 1 399 ? 14.753 11.651 -23.345 1.00 71.50 399 ILE A N 1
ATOM 3125 C CA . ILE A 1 399 ? 15.903 11.620 -22.457 1.00 71.50 399 ILE A CA 1
ATOM 3126 C C . ILE A 1 399 ? 16.364 13.057 -22.276 1.00 71.50 399 ILE A C 1
ATOM 3128 O O . ILE A 1 399 ? 17.069 13.616 -23.114 1.00 71.50 399 ILE A O 1
ATOM 3132 N N . GLU A 1 400 ? 15.921 13.685 -21.197 1.00 67.56 400 GLU A N 1
ATOM 3133 C CA . GLU A 1 400 ? 16.322 15.043 -20.874 1.00 67.56 400 GLU A CA 1
ATOM 3134 C C . GLU A 1 400 ? 17.707 15.036 -20.218 1.00 67.56 400 GLU A C 1
ATOM 3136 O O . GLU A 1 400 ? 17.952 14.328 -19.241 1.00 67.56 400 GLU A O 1
ATOM 3141 N N . ASN A 1 401 ? 18.607 15.878 -20.739 1.00 61.50 401 ASN A N 1
ATOM 3142 C CA . ASN A 1 401 ? 19.961 16.079 -20.212 1.00 61.50 401 ASN A CA 1
ATOM 3143 C C . ASN A 1 401 ? 20.855 14.819 -20.293 1.00 61.50 401 ASN A C 1
ATOM 3145 O O . ASN A 1 401 ? 21.480 14.396 -19.322 1.00 61.50 401 ASN A O 1
ATOM 3149 N N . PHE A 1 402 ? 20.893 14.215 -21.486 1.00 57.50 402 PHE A N 1
ATOM 3150 C CA . PHE A 1 402 ? 21.716 13.049 -21.806 1.00 57.50 402 PHE A CA 1
ATOM 3151 C C . PHE A 1 402 ? 23.210 13.381 -21.728 1.00 57.50 402 PHE A C 1
ATOM 3153 O O . PHE A 1 402 ? 23.773 13.970 -22.651 1.00 57.50 402 PHE A O 1
ATOM 3160 N N . GLN A 1 403 ? 23.871 12.944 -20.662 1.00 61.41 403 GLN A N 1
ATOM 3161 C CA . GLN A 1 403 ? 25.303 12.675 -20.716 1.00 61.41 403 GLN A CA 1
ATOM 3162 C C . GLN A 1 403 ? 25.472 11.206 -21.129 1.00 61.41 403 GLN A C 1
ATOM 3164 O O . GLN A 1 403 ? 24.898 10.304 -20.527 1.00 61.41 403 GLN A O 1
ATOM 3169 N N . SER A 1 404 ? 26.164 10.963 -22.240 1.00 51.88 404 SER A N 1
ATOM 3170 C CA . SER A 1 404 ? 25.983 9.781 -23.098 1.00 51.88 404 SER A CA 1
ATOM 3171 C C . SER A 1 404 ? 26.436 8.425 -22.548 1.00 51.88 404 SER A C 1
ATOM 3173 O O . SER A 1 404 ? 26.318 7.434 -23.259 1.00 51.88 404 SER A O 1
ATOM 3175 N N . ASN A 1 405 ? 26.918 8.351 -21.309 1.00 57.66 405 ASN A N 1
ATOM 3176 C CA . ASN A 1 405 ? 27.501 7.128 -20.743 1.00 57.66 405 ASN A CA 1
ATOM 3177 C C . ASN A 1 405 ? 26.598 6.445 -19.707 1.00 57.66 405 ASN A C 1
ATOM 3179 O O . ASN A 1 405 ? 27.051 5.559 -18.991 1.00 57.66 405 ASN A O 1
ATOM 3183 N N . PHE A 1 406 ? 25.338 6.868 -19.595 1.00 76.62 406 PHE A N 1
ATOM 3184 C CA . PHE A 1 406 ? 24.515 6.536 -18.434 1.00 76.62 406 PHE A CA 1
ATOM 3185 C C . PHE A 1 406 ? 23.340 5.590 -18.690 1.00 76.62 406 PHE A C 1
ATOM 3187 O O . PHE A 1 406 ? 22.767 5.086 -17.727 1.00 76.62 406 PHE A O 1
ATOM 3194 N N . VAL A 1 407 ? 22.991 5.325 -19.951 1.00 83.44 407 VAL A N 1
ATOM 3195 C CA . VAL A 1 407 ? 21.885 4.429 -20.315 1.00 83.44 407 VAL A CA 1
ATOM 3196 C C . VAL A 1 407 ? 22.365 3.439 -21.365 1.00 83.44 407 VAL A C 1
ATOM 3198 O O . VAL A 1 407 ? 22.824 3.847 -22.431 1.00 83.44 407 VAL A O 1
ATOM 3201 N N . ILE A 1 408 ? 22.241 2.149 -21.072 1.00 88.25 408 ILE A N 1
ATOM 3202 C CA . ILE A 1 408 ? 22.630 1.054 -21.957 1.00 88.25 408 ILE A CA 1
ATOM 3203 C C . ILE A 1 408 ? 21.363 0.283 -22.336 1.00 88.25 408 ILE A C 1
ATOM 3205 O O . ILE A 1 408 ? 20.719 -0.309 -21.475 1.00 88.25 408 ILE A O 1
ATOM 3209 N N . PHE A 1 409 ? 21.001 0.280 -23.622 1.00 90.50 409 PHE A N 1
ATOM 3210 C CA . PHE A 1 409 ? 19.783 -0.380 -24.121 1.00 90.50 409 PHE A CA 1
ATOM 3211 C C . PHE A 1 409 ? 19.978 -1.868 -24.473 1.00 90.50 409 PHE A C 1
ATOM 3213 O O . PHE A 1 409 ? 19.183 -2.458 -25.194 1.00 90.50 409 PHE A O 1
ATOM 3220 N N . ASN A 1 410 ? 21.066 -2.481 -24.024 1.00 91.12 410 ASN A N 1
ATOM 3221 C CA . ASN A 1 410 ? 21.319 -3.909 -24.172 1.00 91.12 410 ASN A CA 1
ATOM 3222 C C . ASN A 1 410 ? 22.285 -4.362 -23.081 1.00 91.12 410 ASN A C 1
ATOM 3224 O O . ASN A 1 410 ? 23.033 -3.558 -22.536 1.00 91.12 410 ASN A O 1
ATOM 3228 N N . ASN A 1 411 ? 22.306 -5.652 -22.776 1.00 88.94 411 ASN A N 1
ATOM 3229 C CA . ASN A 1 411 ? 23.235 -6.212 -21.790 1.00 88.94 411 ASN A CA 1
ATOM 3230 C C . ASN A 1 411 ? 24.526 -6.760 -22.423 1.00 88.94 411 ASN A C 1
ATOM 3232 O O . ASN A 1 411 ? 25.171 -7.639 -21.860 1.00 88.94 411 ASN A O 1
ATOM 3236 N N . GLY A 1 412 ? 24.872 -6.309 -23.631 1.00 89.88 412 GLY A N 1
ATOM 3237 C CA . GLY A 1 412 ? 25.979 -6.854 -24.412 1.00 89.88 412 GLY A CA 1
ATOM 3238 C C . GLY A 1 412 ? 25.665 -8.163 -25.137 1.00 89.88 412 GLY A C 1
ATOM 3239 O O . GLY A 1 412 ? 26.400 -8.490 -26.062 1.00 89.88 412 GLY A O 1
ATOM 3240 N N . THR A 1 413 ? 24.576 -8.865 -24.795 1.00 89.19 413 THR A N 1
ATOM 3241 C CA . THR A 1 413 ? 24.119 -10.072 -25.511 1.00 89.19 413 THR A CA 1
ATOM 3242 C C . THR A 1 413 ? 22.784 -9.846 -26.211 1.00 89.19 413 THR A C 1
ATOM 3244 O O . THR A 1 413 ? 22.666 -10.169 -27.386 1.00 89.19 413 THR A O 1
ATOM 3247 N N . HIS A 1 414 ? 21.832 -9.205 -25.533 1.00 91.00 414 HIS A N 1
ATOM 3248 C CA . HIS A 1 414 ? 20.465 -8.970 -25.991 1.00 91.00 414 HIS A CA 1
ATOM 3249 C C . HIS A 1 414 ? 20.060 -7.511 -25.764 1.00 91.00 414 HIS A C 1
ATOM 3251 O O . HIS A 1 414 ? 20.390 -6.926 -24.725 1.00 91.00 414 HIS A O 1
ATOM 3257 N N . GLY A 1 415 ? 19.342 -6.933 -26.724 1.00 93.12 415 GLY A N 1
ATOM 3258 C CA . GLY A 1 415 ? 18.697 -5.625 -26.627 1.00 93.12 415 GLY A CA 1
ATOM 3259 C C . GLY A 1 415 ? 17.205 -5.744 -26.341 1.00 93.12 415 GLY A C 1
ATOM 3260 O O . GLY A 1 415 ? 16.778 -6.616 -25.588 1.00 93.12 415 GLY A O 1
ATOM 3261 N N . ASN A 1 416 ? 16.411 -4.844 -26.906 1.00 93.62 416 ASN A N 1
ATOM 3262 C CA . ASN A 1 416 ? 14.963 -4.765 -26.732 1.00 93.62 416 ASN A CA 1
ATOM 3263 C C . ASN A 1 416 ? 14.238 -5.058 -28.047 1.00 93.62 416 ASN A C 1
ATOM 3265 O O . ASN A 1 416 ? 14.795 -4.874 -29.128 1.00 93.62 416 ASN A O 1
ATOM 3269 N N . TYR A 1 417 ? 12.978 -5.472 -27.958 1.00 93.62 417 TYR A N 1
ATOM 3270 C CA . TYR A 1 417 ? 12.088 -5.503 -29.110 1.00 93.62 417 TYR A CA 1
ATOM 3271 C C . TYR A 1 417 ? 11.503 -4.112 -29.359 1.00 93.62 417 TYR A C 1
ATOM 3273 O O . TYR A 1 417 ? 10.974 -3.472 -28.445 1.00 93.62 417 TYR A O 1
ATOM 3281 N N . TRP A 1 418 ? 11.553 -3.685 -30.615 1.00 92.50 418 TRP A N 1
ATOM 3282 C CA . TRP A 1 418 ? 11.050 -2.400 -31.080 1.00 92.50 418 TRP A CA 1
ATOM 3283 C C . TRP A 1 418 ? 10.078 -2.648 -32.230 1.00 92.50 418 TRP A C 1
ATOM 3285 O O . TRP A 1 418 ? 10.488 -3.141 -33.278 1.00 92.50 418 TRP A O 1
ATOM 3295 N N . ASP A 1 419 ? 8.810 -2.278 -32.078 1.00 91.81 419 ASP A N 1
ATOM 3296 C CA . ASP A 1 419 ? 7.797 -2.492 -33.122 1.00 91.81 419 ASP A CA 1
ATOM 3297 C C . ASP A 1 419 ? 8.102 -1.808 -34.462 1.00 91.81 419 ASP A C 1
ATOM 3299 O O . ASP A 1 419 ? 7.646 -2.264 -35.508 1.00 91.81 419 ASP A O 1
ATOM 3303 N N . SER A 1 420 ? 8.883 -0.727 -34.442 1.00 90.56 420 SER A N 1
ATOM 3304 C CA . SER A 1 420 ? 9.315 -0.008 -35.638 1.00 90.56 420 SER A CA 1
ATOM 3305 C C . SER A 1 420 ? 10.699 -0.424 -36.142 1.00 90.56 420 SER A C 1
ATOM 3307 O O . SER A 1 420 ? 11.243 0.243 -37.027 1.00 90.56 420 SER A O 1
ATOM 3309 N N . TYR A 1 421 ? 11.323 -1.456 -35.568 1.00 92.50 421 TYR A N 1
ATOM 3310 C CA . TYR A 1 421 ? 12.573 -1.985 -36.104 1.00 92.50 421 TYR A CA 1
ATOM 3311 C C . TYR A 1 421 ? 12.308 -2.742 -37.407 1.00 92.50 421 TYR A C 1
ATOM 3313 O O . TYR A 1 421 ? 11.422 -3.583 -37.494 1.00 92.50 421 TYR A O 1
ATOM 3321 N N . THR A 1 422 ? 13.077 -2.401 -38.438 1.00 93.44 422 THR A N 1
ATOM 3322 C CA . THR A 1 422 ? 12.917 -2.917 -39.810 1.00 93.44 422 THR A CA 1
ATOM 3323 C C . THR A 1 422 ? 14.203 -3.547 -40.349 1.00 93.44 422 THR A C 1
ATOM 3325 O O . THR A 1 422 ? 14.319 -3.769 -41.553 1.00 93.44 422 THR A O 1
ATOM 3328 N N . GLY A 1 423 ? 15.189 -3.795 -39.480 1.00 95.06 423 GLY A N 1
ATOM 3329 C CA . GLY A 1 423 ? 16.430 -4.461 -39.869 1.00 95.06 423 GLY A CA 1
ATOM 3330 C C . GLY A 1 423 ? 16.241 -5.957 -40.129 1.00 95.06 423 GLY A C 1
ATOM 3331 O O . GLY A 1 423 ? 15.167 -6.511 -39.891 1.00 95.06 423 GLY A O 1
ATOM 3332 N N . THR A 1 424 ? 17.292 -6.595 -40.641 1.00 96.00 424 THR A N 1
ATOM 3333 C CA . THR A 1 424 ? 17.326 -8.034 -40.925 1.00 96.00 424 THR A CA 1
ATOM 3334 C C . THR A 1 424 ? 18.018 -8.812 -39.807 1.00 96.00 424 THR A C 1
ATOM 3336 O O . THR A 1 424 ? 18.694 -8.231 -38.957 1.00 96.00 424 THR A O 1
ATOM 3339 N N . ASP A 1 425 ? 17.798 -10.121 -39.817 1.00 96.06 425 ASP A N 1
ATOM 3340 C CA . ASP A 1 425 ? 18.441 -11.129 -38.973 1.00 96.06 425 ASP A CA 1
ATOM 3341 C C . ASP A 1 425 ? 18.885 -12.257 -39.908 1.00 96.06 425 ASP A C 1
ATOM 3343 O O . ASP A 1 425 ? 18.180 -13.237 -40.152 1.00 96.06 425 ASP A O 1
ATOM 3347 N N . ASP A 1 426 ? 20.020 -12.024 -40.559 1.00 96.56 426 ASP A N 1
ATOM 3348 C CA . ASP A 1 426 ? 20.577 -12.852 -41.621 1.00 96.56 426 ASP A CA 1
ATOM 3349 C C . ASP A 1 426 ? 21.059 -14.205 -41.069 1.00 96.56 426 ASP A C 1
ATOM 3351 O O . ASP A 1 426 ? 21.106 -15.200 -41.801 1.00 96.56 426 ASP A O 1
ATOM 3355 N N . ASN A 1 427 ? 21.407 -14.259 -39.778 1.00 94.75 427 ASN A N 1
ATOM 3356 C CA . ASN A 1 427 ? 21.868 -15.470 -39.100 1.00 94.75 427 ASN A CA 1
ATOM 3357 C C . ASN A 1 427 ? 20.737 -16.247 -38.374 1.00 94.75 427 ASN A C 1
ATOM 3359 O O . ASN A 1 427 ? 20.976 -17.371 -37.925 1.00 94.75 427 ASN A O 1
ATOM 3363 N N . ASN A 1 428 ? 19.509 -15.710 -38.344 1.00 93.12 428 ASN A N 1
ATOM 3364 C CA . ASN A 1 428 ? 18.308 -16.237 -37.680 1.00 93.12 428 ASN A CA 1
ATOM 3365 C C . ASN A 1 428 ? 18.438 -16.440 -36.154 1.00 93.12 428 ASN A C 1
ATOM 3367 O O . ASN A 1 428 ? 17.708 -17.254 -35.560 1.00 93.12 428 ASN A O 1
ATOM 3371 N N . ASP A 1 429 ? 19.340 -15.717 -35.489 1.00 90.94 429 ASP A N 1
ATOM 3372 C CA . ASP A 1 429 ? 19.542 -15.805 -34.039 1.00 90.94 429 ASP A CA 1
ATOM 3373 C C . ASP A 1 429 ? 18.497 -15.006 -33.232 1.00 90.94 429 ASP A C 1
ATOM 3375 O O . ASP A 1 429 ? 18.402 -15.157 -32.008 1.00 90.94 429 ASP A O 1
ATOM 3379 N N . GLY A 1 430 ? 17.613 -14.268 -33.915 1.00 91.50 430 GLY A N 1
ATOM 3380 C CA . GLY A 1 430 ? 16.536 -13.456 -33.347 1.00 91.50 430 GLY A CA 1
ATOM 3381 C C . GLY A 1 430 ? 16.941 -12.055 -32.932 1.00 91.50 430 GLY A C 1
ATOM 3382 O O . GLY A 1 430 ? 16.098 -11.324 -32.399 1.00 91.50 430 GLY A O 1
ATOM 3383 N N . ILE A 1 431 ? 18.205 -11.703 -33.132 1.00 94.56 431 ILE A N 1
ATOM 3384 C CA . ILE A 1 431 ? 18.784 -10.397 -32.884 1.00 94.56 431 ILE A CA 1
ATOM 3385 C C . ILE A 1 431 ? 19.031 -9.760 -34.249 1.00 94.56 431 ILE A C 1
ATOM 3387 O O . ILE A 1 431 ? 19.591 -10.353 -35.158 1.00 94.56 431 ILE A O 1
ATOM 3391 N N . GLY A 1 432 ? 18.599 -8.519 -34.404 1.00 95.44 432 GLY A N 1
ATOM 3392 C CA . GLY A 1 432 ? 18.828 -7.780 -35.625 1.00 95.44 432 GLY A CA 1
ATOM 3393 C C . GLY A 1 432 ? 20.307 -7.454 -35.835 1.00 95.44 432 GLY A C 1
ATOM 3394 O O . GLY A 1 432 ? 20.968 -6.916 -34.941 1.00 95.44 432 GLY A O 1
ATOM 3395 N N . ASP A 1 433 ? 20.801 -7.687 -37.052 1.00 95.69 433 ASP A N 1
ATOM 3396 C CA . ASP A 1 433 ? 22.198 -7.452 -37.454 1.00 95.69 433 ASP A CA 1
ATOM 3397 C C . ASP A 1 433 ? 22.552 -5.962 -37.563 1.00 95.69 433 ASP A C 1
ATOM 3399 O O . ASP A 1 433 ? 23.719 -5.559 -37.605 1.00 95.69 433 ASP A O 1
ATOM 3403 N N . SER A 1 434 ? 21.529 -5.106 -37.607 1.00 95.94 434 SER A N 1
ATOM 3404 C CA . SER A 1 434 ? 21.672 -3.653 -37.641 1.00 95.94 434 SER A CA 1
ATOM 3405 C C . SER A 1 434 ? 21.175 -3.011 -36.348 1.00 95.94 434 SER A C 1
ATOM 3407 O O . SER A 1 434 ? 20.217 -3.459 -35.723 1.00 95.94 434 SER A O 1
ATOM 3409 N N . SER A 1 435 ? 21.816 -1.920 -35.935 1.00 95.88 435 SER A N 1
ATOM 3410 C CA . SER A 1 435 ? 21.406 -1.197 -34.728 1.00 95.88 435 SER A CA 1
ATOM 3411 C C . SER A 1 435 ? 20.068 -0.481 -34.922 1.00 95.88 435 SER A C 1
ATOM 3413 O O . SER A 1 435 ? 19.805 0.068 -35.989 1.00 95.88 435 SER A O 1
ATOM 3415 N N . TYR A 1 436 ? 19.260 -0.407 -33.868 1.00 92.06 436 TYR A N 1
ATOM 3416 C CA . TYR A 1 436 ? 18.066 0.425 -33.842 1.00 92.06 436 TYR A CA 1
ATOM 3417 C C . TYR A 1 436 ? 18.421 1.883 -33.526 1.00 92.06 436 TYR A C 1
ATOM 3419 O O . TYR A 1 436 ? 19.170 2.197 -32.589 1.00 92.06 436 TYR A O 1
ATOM 3427 N N . TYR A 1 437 ? 17.844 2.782 -34.318 1.00 89.19 437 TYR A N 1
ATOM 3428 C CA . TYR A 1 437 ? 17.973 4.222 -34.169 1.00 89.19 437 TYR A CA 1
ATOM 3429 C C . TYR A 1 437 ? 16.624 4.793 -33.751 1.00 89.19 437 TYR A C 1
ATOM 3431 O O . TYR A 1 437 ? 15.632 4.629 -34.456 1.00 89.19 437 TYR A O 1
ATOM 3439 N N . GLY A 1 438 ? 16.592 5.479 -32.613 1.00 83.19 438 GLY A N 1
ATOM 3440 C CA . GLY A 1 438 ? 15.385 6.119 -32.102 1.00 83.19 438 GLY A CA 1
ATOM 3441 C C . GLY A 1 438 ? 15.542 7.629 -32.016 1.00 83.19 438 GLY A C 1
ATOM 3442 O O . GLY A 1 438 ? 16.655 8.164 -31.952 1.00 83.19 438 GLY A O 1
ATOM 3443 N N . ARG A 1 439 ? 14.405 8.326 -32.000 1.00 77.88 439 ARG A N 1
ATOM 3444 C CA . ARG A 1 439 ? 14.365 9.763 -31.728 1.00 77.88 439 ARG A CA 1
ATOM 3445 C C . ARG A 1 439 ? 14.633 9.988 -30.245 1.00 77.88 439 ARG A C 1
ATOM 3447 O O . ARG A 1 439 ? 13.921 9.455 -29.398 1.00 77.88 439 ARG A O 1
ATOM 3454 N N . VAL A 1 440 ? 15.634 10.809 -29.952 1.00 75.12 440 VAL A N 1
ATOM 3455 C CA . VAL A 1 440 ? 15.981 11.244 -28.602 1.00 75.12 440 VAL A CA 1
ATOM 3456 C C . VAL A 1 440 ? 15.747 12.742 -28.502 1.00 75.12 440 VAL A C 1
ATOM 3458 O O . VAL A 1 440 ? 16.380 13.535 -29.195 1.00 75.12 440 VAL A O 1
ATOM 3461 N N . ILE A 1 441 ? 14.840 13.136 -27.614 1.00 73.38 441 ILE A N 1
ATOM 3462 C CA . ILE A 1 441 ? 14.530 14.547 -27.371 1.00 73.38 441 ILE A CA 1
ATOM 3463 C C . ILE A 1 441 ? 15.475 15.078 -26.281 1.00 73.38 441 ILE A C 1
ATOM 3465 O O . ILE A 1 441 ? 15.173 14.951 -25.097 1.00 73.38 441 ILE A O 1
ATOM 3469 N N . THR A 1 442 ? 16.610 15.676 -26.665 1.00 69.75 442 THR A N 1
ATOM 3470 C CA . THR A 1 442 ? 17.584 16.294 -25.735 1.00 69.75 442 THR A CA 1
ATOM 3471 C C . THR A 1 442 ? 17.687 17.801 -25.949 1.00 69.75 442 THR A C 1
ATOM 3473 O O . THR A 1 442 ? 18.004 18.211 -27.051 1.00 69.75 442 THR A O 1
ATOM 3476 N N . PRO A 1 443 ? 17.530 18.679 -24.949 1.00 69.56 443 PRO A N 1
ATOM 3477 C CA . PRO A 1 443 ? 17.869 20.095 -25.135 1.00 69.56 443 PRO A CA 1
ATOM 3478 C C . PRO A 1 443 ? 19.373 20.276 -25.462 1.00 69.56 443 PRO A C 1
ATOM 3480 O O . PRO A 1 443 ? 20.190 19.660 -24.777 1.00 69.56 443 PRO A O 1
ATOM 3483 N N . PRO A 1 444 ? 19.779 21.106 -26.452 1.00 67.62 444 PRO A N 1
ATOM 3484 C CA . PRO A 1 444 ? 18.958 21.924 -27.358 1.00 67.62 444 PRO A CA 1
ATOM 3485 C C . PRO A 1 444 ? 18.437 21.185 -28.607 1.00 67.62 444 PRO A C 1
ATOM 3487 O O . PRO A 1 444 ? 17.510 21.671 -29.252 1.00 67.62 444 PRO A O 1
ATOM 3490 N N . ASP A 1 445 ? 19.010 20.032 -28.951 1.00 67.50 445 ASP A N 1
ATOM 3491 C CA . ASP A 1 445 ? 18.634 19.227 -30.116 1.00 67.50 445 ASP A CA 1
ATOM 3492 C C . ASP A 1 445 ? 17.401 18.348 -29.840 1.00 67.50 445 ASP A C 1
ATOM 3494 O O . ASP A 1 445 ? 17.488 17.159 -29.510 1.00 67.50 445 ASP A O 1
ATOM 3498 N N . GLN A 1 446 ? 16.222 18.965 -29.942 1.00 65.19 446 GLN A N 1
ATOM 3499 C CA . GLN A 1 446 ? 14.946 18.331 -29.608 1.00 65.19 446 GLN A CA 1
ATOM 3500 C C . GLN A 1 446 ? 14.609 17.102 -30.476 1.00 65.19 446 GLN A C 1
ATOM 3502 O O . GLN A 1 446 ? 13.611 16.450 -30.188 1.00 65.19 446 GLN A O 1
ATOM 3507 N N . ASN A 1 447 ? 15.403 16.770 -31.507 1.00 67.12 447 ASN A N 1
ATOM 3508 C CA . ASN A 1 447 ? 15.071 15.749 -32.506 1.00 67.12 447 ASN A CA 1
ATOM 3509 C C . ASN A 1 447 ? 16.247 14.873 -32.969 1.00 67.12 447 ASN A C 1
ATOM 3511 O O . ASN A 1 447 ? 16.146 14.257 -34.031 1.00 67.12 447 ASN A O 1
ATOM 3515 N N . ALA A 1 448 ? 17.339 14.781 -32.210 1.00 74.06 448 ALA A N 1
ATOM 3516 C CA . ALA A 1 448 ? 18.466 13.939 -32.600 1.00 74.06 448 ALA A CA 1
ATOM 3517 C C . ALA A 1 448 ? 18.035 12.470 -32.771 1.00 74.06 448 ALA A C 1
ATOM 3519 O O . ALA A 1 448 ? 17.504 11.851 -31.845 1.00 74.06 448 ALA A O 1
ATOM 3520 N N . ILE A 1 449 ? 18.305 11.885 -33.939 1.00 75.75 449 ILE A N 1
ATOM 3521 C CA . ILE A 1 449 ? 18.240 10.434 -34.126 1.00 75.75 449 ILE A CA 1
ATOM 3522 C C . ILE A 1 449 ? 19.550 9.859 -33.594 1.00 75.75 449 ILE A C 1
ATOM 3524 O O . ILE A 1 449 ? 20.627 10.201 -34.084 1.00 75.75 449 ILE A O 1
ATOM 3528 N N . LYS A 1 450 ? 19.471 9.000 -32.577 1.00 83.62 450 LYS A N 1
ATOM 3529 C CA . LYS A 1 450 ? 20.647 8.363 -31.974 1.00 83.62 450 LYS A CA 1
ATOM 3530 C C . LYS A 1 450 ? 20.549 6.856 -32.100 1.00 83.62 450 LYS A C 1
ATOM 3532 O O . LYS A 1 450 ? 19.464 6.283 -32.065 1.00 83.62 450 LYS A O 1
ATOM 3537 N N . LYS A 1 451 ? 21.714 6.225 -32.211 1.00 88.12 451 LYS A N 1
ATOM 3538 C CA . LYS A 1 451 ? 21.860 4.781 -32.055 1.00 88.12 451 LYS A CA 1
ATOM 3539 C C . LYS A 1 451 ? 21.521 4.435 -30.606 1.00 88.12 451 LYS A C 1
ATOM 3541 O O . LYS A 1 451 ? 22.267 4.822 -29.710 1.00 88.12 451 LYS A O 1
ATOM 3546 N N . LEU A 1 452 ? 20.376 3.793 -30.393 1.00 87.75 452 LEU A N 1
ATOM 3547 C CA . LEU A 1 452 ? 19.896 3.438 -29.059 1.00 87.75 452 LEU A CA 1
ATOM 3548 C C . LEU A 1 452 ? 20.345 2.033 -28.695 1.00 87.75 452 LEU A C 1
ATOM 3550 O O . LEU A 1 452 ? 20.999 1.842 -27.678 1.00 87.75 452 LEU A O 1
ATOM 3554 N N . ASP A 1 453 ? 20.044 1.072 -29.562 1.00 91.62 453 ASP A N 1
ATOM 3555 C CA . ASP A 1 453 ? 20.202 -0.345 -29.276 1.00 91.62 453 ASP A CA 1
ATOM 3556 C C . ASP A 1 453 ? 21.028 -1.019 -30.373 1.00 91.62 453 ASP A C 1
ATOM 3558 O O . ASP A 1 453 ? 20.720 -0.926 -31.559 1.00 91.62 453 ASP A O 1
ATOM 3562 N N . THR A 1 454 ? 22.126 -1.663 -29.987 1.00 94.69 454 THR A N 1
ATOM 3563 C CA . THR A 1 454 ? 23.022 -2.369 -30.909 1.00 94.69 454 THR A CA 1
ATOM 3564 C C . THR A 1 454 ? 22.582 -3.794 -31.204 1.00 94.69 454 THR A C 1
ATOM 3566 O O . THR A 1 454 ? 23.181 -4.399 -32.084 1.00 94.69 454 THR A O 1
ATOM 3569 N N . ARG A 1 455 ? 21.625 -4.336 -30.444 1.00 94.62 455 ARG A N 1
ATOM 3570 C CA . ARG A 1 455 ? 21.187 -5.734 -30.516 1.00 94.62 455 ARG A CA 1
ATOM 3571 C C . ARG A 1 455 ? 19.657 -5.846 -30.411 1.00 94.62 455 ARG A C 1
ATOM 3573 O O . ARG A 1 455 ? 19.168 -6.555 -29.530 1.00 94.62 455 ARG A O 1
ATOM 3580 N N . PRO A 1 456 ? 18.896 -5.112 -31.242 1.00 95.50 456 PRO A N 1
ATOM 3581 C CA . PRO A 1 456 ? 17.438 -5.130 -31.176 1.00 95.50 456 PRO A CA 1
ATOM 3582 C C . PRO A 1 456 ? 16.900 -6.542 -31.433 1.00 95.50 456 PRO A C 1
ATOM 3584 O O . PRO A 1 456 ? 17.469 -7.283 -32.222 1.00 95.50 456 PRO A O 1
ATOM 3587 N N . LEU A 1 457 ? 15.805 -6.923 -30.786 1.00 94.44 457 LEU A N 1
ATOM 3588 C CA . LEU A 1 457 ? 15.150 -8.211 -31.016 1.00 94.44 457 LEU A CA 1
ATOM 3589 C C . LEU A 1 457 ? 14.206 -8.121 -32.221 1.00 94.44 457 LEU A C 1
ATOM 3591 O O . LEU A 1 457 ? 13.488 -7.131 -32.367 1.00 94.44 457 LEU A O 1
ATOM 3595 N N . ILE A 1 458 ? 14.170 -9.174 -33.042 1.00 93.69 458 ILE A N 1
ATOM 3596 C CA . ILE A 1 458 ? 13.308 -9.267 -34.237 1.00 93.69 458 ILE A CA 1
ATOM 3597 C C . ILE A 1 458 ? 11.854 -9.579 -33.882 1.00 93.69 458 ILE A C 1
ATOM 3599 O O . ILE A 1 458 ? 10.933 -9.079 -34.522 1.00 93.69 458 ILE A O 1
ATOM 3603 N N . ASP A 1 459 ? 11.643 -10.409 -32.862 1.00 89.25 459 ASP A N 1
ATOM 3604 C CA . ASP A 1 459 ? 10.319 -10.863 -32.444 1.00 89.25 459 ASP A CA 1
ATOM 3605 C C . ASP A 1 459 ? 10.090 -10.528 -30.972 1.00 89.25 459 ASP A C 1
ATOM 3607 O O . ASP A 1 459 ? 10.911 -10.826 -30.102 1.00 89.25 459 ASP A O 1
ATOM 3611 N N . LYS A 1 460 ? 8.930 -9.948 -30.681 1.00 84.00 460 LYS A N 1
ATOM 3612 C CA . LYS A 1 460 ? 8.485 -9.682 -29.317 1.00 84.00 460 LYS A CA 1
ATOM 3613 C C . LYS A 1 460 ? 8.329 -10.953 -28.494 1.00 84.00 460 LYS A C 1
ATOM 3615 O O . LYS A 1 460 ? 8.577 -10.927 -27.295 1.00 84.00 460 LYS A O 1
ATOM 3620 N N . ASN A 1 461 ? 7.941 -12.066 -29.115 1.00 79.31 461 ASN A N 1
ATOM 3621 C CA . ASN A 1 461 ? 7.769 -13.334 -28.415 1.00 79.31 461 ASN A CA 1
ATOM 3622 C C . ASN A 1 461 ? 9.122 -13.934 -28.036 1.00 79.31 461 ASN A C 1
ATOM 3624 O O . ASN A 1 461 ? 9.208 -14.620 -27.025 1.00 79.31 461 ASN A O 1
ATOM 3628 N N . ARG A 1 462 ? 10.208 -13.572 -28.737 1.00 69.38 462 ARG A N 1
ATOM 3629 C CA . ARG A 1 462 ? 11.564 -13.948 -28.323 1.00 69.38 462 ARG A CA 1
ATOM 3630 C C . ARG A 1 462 ? 11.995 -13.301 -27.014 1.00 69.38 462 ARG A C 1
ATOM 3632 O O . ARG A 1 462 ? 12.845 -13.877 -26.348 1.00 69.38 462 ARG A O 1
ATOM 3639 N N . VAL A 1 463 ? 11.373 -12.198 -26.582 1.00 64.19 463 VAL A N 1
ATOM 3640 C CA . VAL A 1 463 ? 11.549 -11.705 -25.203 1.00 64.19 463 VAL A CA 1
ATOM 3641 C C . VAL A 1 463 ? 11.173 -12.787 -24.196 1.00 64.19 463 VAL A C 1
ATOM 3643 O O . VAL A 1 463 ? 11.826 -12.871 -23.165 1.00 64.19 463 VAL A O 1
ATOM 3646 N N . LEU A 1 464 ? 10.153 -13.601 -24.502 1.00 59.62 464 LEU A N 1
ATOM 3647 C CA . LEU A 1 464 ? 9.663 -14.703 -23.675 1.00 59.62 464 LEU A CA 1
ATOM 3648 C C . LEU A 1 464 ? 10.348 -16.038 -24.005 1.00 59.62 464 LEU A C 1
ATOM 3650 O O . LEU A 1 464 ? 10.640 -16.805 -23.097 1.00 59.62 464 LEU A O 1
ATOM 3654 N N . ASP A 1 465 ? 10.667 -16.312 -25.269 1.00 56.47 465 ASP A N 1
ATOM 3655 C CA . ASP A 1 465 ? 11.301 -17.580 -25.658 1.00 56.47 465 ASP A CA 1
ATOM 3656 C C . ASP A 1 465 ? 12.796 -17.625 -25.300 1.00 56.47 465 ASP A C 1
ATOM 3658 O O . ASP A 1 465 ? 13.303 -18.676 -24.913 1.00 56.47 465 ASP A O 1
ATOM 3662 N N . GLN A 1 466 ? 13.502 -16.486 -25.308 1.00 55.06 466 GLN A N 1
ATOM 3663 C CA . GLN A 1 466 ? 14.871 -16.391 -24.772 1.00 55.06 466 GLN A CA 1
ATOM 3664 C C . GLN A 1 466 ? 14.921 -16.475 -23.233 1.00 55.06 466 GLN A C 1
ATOM 3666 O O . GLN A 1 466 ? 16.006 -16.564 -22.660 1.00 55.06 466 GLN A O 1
ATOM 3671 N N . ILE A 1 467 ? 13.767 -16.492 -22.550 1.00 52.72 467 ILE A N 1
ATOM 3672 C CA . ILE A 1 467 ? 13.652 -16.850 -21.119 1.00 52.72 467 ILE A CA 1
ATOM 3673 C C . ILE A 1 467 ? 13.800 -18.368 -20.937 1.00 52.72 467 ILE A C 1
ATOM 3675 O O . ILE A 1 467 ? 14.199 -18.826 -19.869 1.00 52.72 467 ILE A O 1
ATOM 3679 N N . GLY A 1 468 ? 13.528 -19.149 -21.990 1.00 46.28 468 GLY A N 1
ATOM 3680 C CA . GLY A 1 468 ? 13.786 -20.588 -22.041 1.00 46.28 468 GLY A CA 1
ATOM 3681 C C . GLY A 1 468 ? 15.268 -20.957 -22.155 1.00 46.28 468 GLY A C 1
ATOM 3682 O O . GLY A 1 468 ? 15.587 -22.139 -22.089 1.00 46.28 468 GLY A O 1
ATOM 3683 N N . LEU A 1 469 ? 16.162 -19.975 -22.309 1.00 46.22 469 LEU A N 1
ATOM 3684 C CA . LEU A 1 469 ? 17.603 -20.161 -22.154 1.00 46.22 469 LEU A CA 1
ATOM 3685 C C . LEU A 1 469 ? 17.976 -19.894 -20.691 1.00 46.22 469 LEU A C 1
ATOM 3687 O O . LEU A 1 469 ? 17.514 -18.914 -20.106 1.00 46.22 469 LEU A O 1
ATOM 3691 N N . ASP A 1 470 ? 18.800 -20.782 -20.132 1.00 46.47 470 ASP A N 1
ATOM 3692 C CA . ASP A 1 470 ? 19.236 -20.965 -18.735 1.00 46.47 470 ASP A CA 1
ATOM 3693 C C . ASP A 1 470 ? 19.910 -19.766 -18.038 1.00 46.47 470 ASP A C 1
ATOM 3695 O O . ASP A 1 470 ? 20.763 -19.924 -17.163 1.00 46.47 470 ASP A O 1
ATOM 3699 N N . GLU A 1 471 ? 19.572 -18.537 -18.397 1.00 49.75 471 GLU A N 1
ATOM 3700 C CA . GLU A 1 471 ? 20.257 -17.374 -17.876 1.00 49.75 471 GLU A CA 1
ATOM 3701 C C . GLU A 1 471 ? 19.723 -16.998 -16.488 1.00 49.75 471 GLU A C 1
ATOM 3703 O O . GLU A 1 471 ? 18.617 -16.481 -16.301 1.00 49.75 471 GLU A O 1
ATOM 3708 N N . ILE A 1 472 ? 20.569 -17.236 -15.489 1.00 51.06 472 ILE A N 1
ATOM 3709 C CA . ILE A 1 472 ? 20.423 -16.674 -14.153 1.00 51.06 472 ILE A CA 1
ATOM 3710 C C . ILE A 1 472 ? 20.911 -15.225 -14.210 1.00 51.06 472 ILE A C 1
ATOM 3712 O O . ILE A 1 472 ? 22.102 -14.983 -14.395 1.00 51.06 472 ILE A O 1
ATOM 3716 N N . ARG A 1 473 ? 20.004 -14.243 -14.132 1.00 55.50 473 ARG A N 1
ATOM 3717 C CA . ARG A 1 473 ? 20.333 -12.879 -14.603 1.00 55.50 473 ARG A CA 1
ATOM 3718 C C . ARG A 1 473 ? 20.387 -11.786 -13.559 1.00 55.50 473 ARG A C 1
ATOM 3720 O O . ARG A 1 473 ? 20.935 -10.731 -13.860 1.00 55.50 473 ARG A O 1
ATOM 3727 N N . VAL A 1 474 ? 19.864 -11.988 -12.354 1.00 49.91 474 VAL A N 1
ATOM 3728 C CA . VAL A 1 474 ? 20.001 -10.965 -11.312 1.00 49.91 474 VAL A CA 1
ATOM 3729 C C . VAL A 1 474 ? 20.201 -11.627 -9.964 1.00 49.91 474 VAL A C 1
ATOM 3731 O O . VAL A 1 474 ? 19.297 -12.282 -9.451 1.00 49.91 474 VAL A O 1
ATOM 3734 N N . ALA A 1 475 ? 21.396 -11.439 -9.411 1.00 47.56 475 ALA A N 1
ATOM 3735 C CA . ALA A 1 475 ? 21.632 -11.530 -7.986 1.00 47.56 475 ALA A CA 1
ATOM 3736 C C . ALA A 1 475 ? 21.690 -10.095 -7.463 1.00 47.56 475 ALA A C 1
ATOM 3738 O O . ALA A 1 475 ? 22.609 -9.363 -7.815 1.00 47.56 475 ALA A O 1
ATOM 3739 N N . MET A 1 476 ? 20.716 -9.664 -6.668 1.00 51.25 476 MET A N 1
ATOM 3740 C CA . MET A 1 476 ? 20.960 -8.523 -5.787 1.00 51.25 476 MET A CA 1
ATOM 3741 C C . MET A 1 476 ? 21.444 -9.096 -4.467 1.00 51.25 476 MET A C 1
ATOM 3743 O O . MET A 1 476 ? 20.710 -9.834 -3.812 1.00 51.25 476 MET A O 1
ATOM 3747 N N . ALA A 1 477 ? 22.698 -8.813 -4.123 1.00 49.62 477 ALA A N 1
ATOM 3748 C CA . ALA A 1 477 ? 23.183 -9.021 -2.772 1.00 49.62 477 ALA A CA 1
ATOM 3749 C C . ALA A 1 477 ? 22.887 -7.757 -1.959 1.00 49.62 477 ALA A C 1
ATOM 3751 O O . ALA A 1 477 ? 23.150 -6.646 -2.409 1.00 49.62 477 ALA A O 1
ATOM 3752 N N . TYR A 1 478 ? 22.330 -7.923 -0.771 1.00 57.50 478 TYR A N 1
ATOM 3753 C CA . TYR A 1 478 ? 22.192 -6.862 0.212 1.00 57.50 478 TYR A CA 1
ATOM 3754 C C . TYR A 1 478 ? 22.672 -7.382 1.563 1.00 57.50 478 TYR A C 1
ATOM 3756 O O . TYR A 1 478 ? 22.671 -8.585 1.836 1.00 57.50 478 TYR A O 1
ATOM 3764 N N . ILE A 1 479 ? 23.141 -6.470 2.401 1.00 52.47 479 ILE A N 1
ATOM 3765 C CA . ILE A 1 479 ? 23.543 -6.777 3.768 1.00 52.47 479 ILE A CA 1
ATOM 3766 C C . ILE A 1 479 ? 22.396 -6.344 4.668 1.00 52.47 479 ILE A C 1
ATOM 3768 O O . ILE A 1 479 ? 21.983 -5.192 4.592 1.00 52.47 479 ILE A O 1
ATOM 3772 N N . GLY A 1 480 ? 21.874 -7.260 5.490 1.00 49.69 480 GLY A N 1
ATOM 3773 C CA . GLY A 1 480 ? 20.771 -6.953 6.405 1.00 49.69 480 GLY A CA 1
ATOM 3774 C C . GLY A 1 480 ? 21.067 -5.773 7.349 1.00 49.69 480 GLY A C 1
ATOM 3775 O O . GLY A 1 480 ? 22.222 -5.438 7.602 1.00 49.69 480 GLY A O 1
ATOM 3776 N N . LEU A 1 481 ? 19.990 -5.191 7.891 1.00 45.03 481 LEU A N 1
ATOM 3777 C CA . LEU A 1 481 ? 19.808 -3.876 8.545 1.00 45.03 481 LEU A CA 1
ATOM 3778 C C . LEU A 1 481 ? 20.794 -3.392 9.637 1.00 45.03 481 LEU A C 1
ATOM 3780 O O . LEU A 1 481 ? 20.608 -2.304 10.181 1.00 45.03 481 LEU A O 1
ATOM 3784 N N . SER A 1 482 ? 21.856 -4.118 9.975 1.00 50.56 482 SER A N 1
ATOM 3785 C CA . SER A 1 482 ? 22.919 -3.591 10.835 1.00 50.56 482 SER A CA 1
ATOM 3786 C C . SER A 1 482 ? 24.179 -3.374 10.016 1.00 50.56 482 SER A C 1
ATOM 3788 O O . SER A 1 482 ? 24.720 -4.333 9.468 1.00 50.56 482 SER A O 1
ATOM 3790 N N . THR A 1 483 ? 24.691 -2.138 9.990 1.00 53.91 483 THR A N 1
ATOM 3791 C CA . THR A 1 483 ? 26.056 -1.860 9.526 1.00 53.91 483 THR A CA 1
ATOM 3792 C C . THR A 1 483 ? 26.981 -2.890 10.181 1.00 53.91 483 THR A C 1
ATOM 3794 O O . THR A 1 483 ? 26.989 -2.950 11.418 1.00 53.91 483 THR A O 1
ATOM 3797 N N . PRO A 1 484 ? 27.688 -3.740 9.411 1.00 55.47 484 PRO A N 1
ATOM 3798 C CA . PRO A 1 484 ? 28.494 -4.802 9.990 1.00 55.47 484 PRO A CA 1
ATOM 3799 C C . PRO A 1 484 ? 29.454 -4.214 11.020 1.00 55.47 484 PRO A C 1
ATOM 3801 O O . PRO A 1 484 ? 30.198 -3.277 10.727 1.00 55.47 484 PRO A O 1
ATOM 3804 N N . LYS A 1 485 ? 29.399 -4.721 12.251 1.00 60.78 485 LYS A N 1
ATOM 3805 C CA . LYS A 1 485 ? 30.326 -4.327 13.313 1.00 60.78 485 LYS A CA 1
ATOM 3806 C C . LYS A 1 485 ? 31.422 -5.374 13.400 1.00 60.78 485 LYS A C 1
ATOM 3808 O O . LYS A 1 485 ? 31.144 -6.569 13.328 1.00 60.78 485 LYS A O 1
ATOM 3813 N N . VAL A 1 486 ? 32.656 -4.917 13.594 1.00 61.69 486 VAL A N 1
ATOM 3814 C CA . VAL A 1 486 ? 33.801 -5.800 13.840 1.00 61.69 486 VAL A CA 1
ATOM 3815 C C . VAL A 1 486 ? 33.468 -6.755 14.993 1.00 61.69 486 VAL A C 1
ATOM 3817 O O . VAL A 1 486 ? 32.990 -6.323 16.043 1.00 61.69 486 VAL A O 1
ATOM 3820 N N . GLY A 1 487 ? 33.680 -8.053 14.778 1.00 65.62 487 GLY A N 1
ATOM 3821 C CA . GLY A 1 487 ? 33.405 -9.115 15.746 1.00 65.62 487 GLY A CA 1
ATOM 3822 C C . GLY A 1 487 ? 31.937 -9.544 15.872 1.00 65.62 487 GLY A C 1
ATOM 3823 O O . GLY A 1 487 ? 31.661 -10.467 16.636 1.00 65.62 487 GLY A O 1
ATOM 3824 N N . ILE A 1 488 ? 30.993 -8.927 15.148 1.00 61.19 488 ILE A N 1
ATOM 3825 C CA . ILE A 1 488 ? 29.567 -9.290 15.198 1.00 61.19 488 ILE A CA 1
ATOM 3826 C C . ILE A 1 488 ? 29.165 -10.015 13.907 1.00 61.19 488 ILE A C 1
ATOM 3828 O O . ILE A 1 488 ? 29.396 -9.477 12.822 1.00 61.19 488 ILE A O 1
ATOM 3832 N N . PRO A 1 489 ? 28.544 -11.207 13.999 1.00 63.66 489 PRO A N 1
ATOM 3833 C CA . PRO A 1 489 ? 27.979 -11.886 12.843 1.00 63.66 489 PRO A CA 1
ATOM 3834 C C . PRO A 1 489 ? 26.973 -10.999 12.097 1.00 63.66 489 PRO A C 1
ATOM 3836 O O . PRO A 1 489 ? 26.077 -10.434 12.721 1.00 63.66 489 PRO A O 1
ATOM 3839 N N . PHE A 1 490 ? 27.070 -10.919 10.773 1.00 60.91 490 PHE A N 1
ATOM 3840 C CA . PHE A 1 490 ? 26.035 -10.335 9.911 1.00 60.91 490 PHE A CA 1
ATOM 3841 C C . PHE A 1 490 ? 25.676 -11.298 8.778 1.00 60.91 490 PHE A C 1
ATOM 3843 O O . PHE A 1 490 ? 26.398 -12.264 8.517 1.00 60.91 490 PHE A O 1
ATOM 3850 N N . THR A 1 491 ? 24.557 -11.025 8.110 1.00 60.34 491 THR A N 1
ATOM 3851 C CA . THR A 1 491 ? 24.034 -11.845 7.015 1.00 60.34 491 THR A CA 1
ATOM 3852 C C . THR A 1 491 ? 24.071 -11.065 5.708 1.00 60.34 491 THR A C 1
ATOM 3854 O O . THR A 1 491 ? 23.532 -9.959 5.616 1.00 60.34 491 THR A O 1
ATOM 3857 N N . ILE A 1 492 ? 24.693 -11.663 4.693 1.00 60.16 492 ILE A N 1
ATOM 3858 C CA . ILE A 1 492 ? 24.537 -11.257 3.295 1.00 60.16 492 ILE A CA 1
ATOM 3859 C C . ILE A 1 492 ? 23.369 -12.057 2.745 1.00 60.16 492 ILE A C 1
ATOM 3861 O O . ILE A 1 492 ? 23.409 -13.284 2.770 1.00 60.16 492 ILE A O 1
ATOM 3865 N N . ASN A 1 493 ? 22.356 -11.359 2.256 1.00 58.25 493 ASN A N 1
ATOM 3866 C CA . ASN A 1 493 ? 21.237 -11.951 1.553 1.00 58.25 493 ASN A CA 1
ATOM 3867 C C . ASN A 1 493 ? 21.447 -11.720 0.063 1.00 58.25 493 ASN A C 1
ATOM 3869 O O . ASN A 1 493 ? 21.564 -10.583 -0.382 1.00 58.25 493 ASN A O 1
ATOM 3873 N N . ALA A 1 494 ? 21.492 -12.792 -0.715 1.00 60.03 494 ALA A N 1
ATOM 3874 C CA . ALA A 1 494 ? 21.464 -12.706 -2.165 1.00 60.03 494 ALA A CA 1
ATOM 3875 C C . ALA A 1 494 ? 20.124 -13.221 -2.670 1.00 60.03 494 ALA A C 1
ATOM 3877 O O . ALA A 1 494 ? 19.766 -14.361 -2.382 1.00 60.03 494 ALA A O 1
ATOM 3878 N N . ILE A 1 495 ? 19.404 -12.405 -3.437 1.00 56.81 495 ILE A N 1
ATOM 3879 C CA . ILE A 1 495 ? 18.213 -12.863 -4.149 1.00 56.81 495 ILE A CA 1
ATOM 3880 C C . ILE A 1 495 ? 18.614 -13.142 -5.582 1.00 56.81 495 ILE A C 1
ATOM 3882 O O . ILE A 1 495 ? 18.896 -12.217 -6.341 1.00 56.81 495 ILE A O 1
ATOM 3886 N N . ILE A 1 496 ? 18.648 -14.426 -5.919 1.00 62.41 496 ILE A N 1
ATOM 3887 C CA . ILE A 1 496 ? 19.019 -14.925 -7.234 1.00 62.41 496 ILE A CA 1
ATOM 3888 C C . ILE A 1 496 ? 17.751 -15.311 -7.993 1.00 62.41 496 ILE A C 1
ATOM 3890 O O . ILE A 1 496 ? 16.985 -16.154 -7.526 1.00 62.41 496 ILE A O 1
ATOM 3894 N N . TYR A 1 497 ? 17.568 -14.742 -9.184 1.00 54.25 497 TYR A N 1
ATOM 3895 C CA . TYR A 1 497 ? 16.493 -15.116 -10.102 1.00 54.25 497 TYR A CA 1
ATOM 3896 C C . TYR A 1 497 ? 17.051 -15.872 -11.308 1.00 54.25 497 TYR A C 1
ATOM 3898 O O . TYR A 1 497 ? 17.850 -15.323 -12.072 1.00 54.25 497 TYR A O 1
ATOM 3906 N N . GLY A 1 498 ? 16.594 -17.111 -11.499 1.00 53.88 498 GLY A N 1
ATOM 3907 C CA . GLY A 1 498 ? 16.938 -17.941 -12.651 1.00 53.88 498 GLY A CA 1
ATOM 3908 C C . GLY A 1 498 ? 15.807 -18.888 -13.044 1.00 53.88 498 GLY A C 1
ATOM 3909 O O . GLY A 1 498 ? 14.954 -19.241 -12.224 1.00 53.88 498 GLY A O 1
ATOM 3910 N N . THR A 1 499 ? 15.804 -19.263 -14.319 1.00 51.19 499 THR A N 1
ATOM 3911 C CA . THR A 1 499 ? 14.855 -20.200 -14.939 1.00 51.19 499 THR A CA 1
ATOM 3912 C C . THR A 1 499 ? 15.360 -21.644 -14.891 1.00 51.19 499 THR A C 1
ATOM 3914 O O . THR A 1 499 ? 14.559 -22.577 -14.943 1.00 51.19 499 THR A O 1
ATOM 3917 N N . SER A 1 500 ? 16.671 -21.837 -14.713 1.00 53.81 500 SER A N 1
ATOM 3918 C CA . SER A 1 500 ? 17.318 -23.140 -14.573 1.00 53.81 500 SER A CA 1
ATOM 3919 C C . SER A 1 500 ? 17.287 -23.666 -13.128 1.00 53.81 500 SER A C 1
ATOM 3921 O O . SER A 1 500 ? 17.053 -22.932 -12.159 1.00 53.81 500 SER A O 1
ATOM 3923 N N . LYS A 1 501 ? 17.519 -24.978 -12.964 1.00 59.97 501 LYS A N 1
ATOM 3924 C CA . LYS A 1 501 ? 17.795 -25.589 -11.654 1.00 59.97 501 LYS A CA 1
ATOM 3925 C C . LYS A 1 501 ? 19.122 -25.030 -11.146 1.00 59.97 501 LYS A C 1
ATOM 3927 O O . LYS A 1 501 ? 20.174 -25.580 -11.450 1.00 59.97 501 LYS A O 1
ATOM 3932 N N . ILE A 1 502 ? 19.067 -23.951 -10.374 1.00 55.94 502 ILE A N 1
ATOM 3933 C CA . ILE A 1 502 ? 20.221 -23.441 -9.633 1.00 55.94 502 ILE A CA 1
ATOM 3934 C C . ILE A 1 502 ? 20.690 -24.564 -8.703 1.00 55.94 502 ILE A C 1
ATOM 3936 O O . ILE A 1 502 ? 19.995 -24.911 -7.747 1.00 55.94 502 ILE A O 1
ATOM 3940 N N . THR A 1 503 ? 21.837 -25.173 -9.010 1.00 61.53 503 THR A N 1
ATOM 3941 C CA . THR A 1 503 ? 22.379 -26.294 -8.223 1.00 61.53 503 THR A CA 1
ATOM 3942 C C . THR A 1 503 ? 23.266 -25.816 -7.079 1.00 61.53 503 THR A C 1
ATOM 3944 O O . THR A 1 503 ? 23.495 -26.552 -6.122 1.00 61.53 503 THR A O 1
ATOM 3947 N N . GLY A 1 504 ? 23.726 -24.566 -7.138 1.00 59.25 504 GLY A N 1
ATOM 3948 C CA . GLY A 1 504 ? 24.448 -23.915 -6.056 1.00 59.25 504 GLY A CA 1
ATOM 3949 C C . GLY A 1 504 ? 24.776 -22.460 -6.370 1.00 59.25 504 GLY A C 1
ATOM 3950 O O . GLY A 1 504 ? 24.859 -22.064 -7.533 1.00 59.25 504 GLY A O 1
ATOM 3951 N N . ALA A 1 505 ? 24.984 -21.680 -5.312 1.00 60.62 505 ALA A N 1
ATOM 3952 C CA . ALA A 1 505 ? 25.505 -20.324 -5.384 1.00 60.62 505 ALA A CA 1
ATOM 3953 C C . ALA A 1 505 ? 26.806 -20.245 -4.574 1.00 60.62 505 ALA A C 1
ATOM 3955 O O . ALA A 1 505 ? 26.857 -20.657 -3.412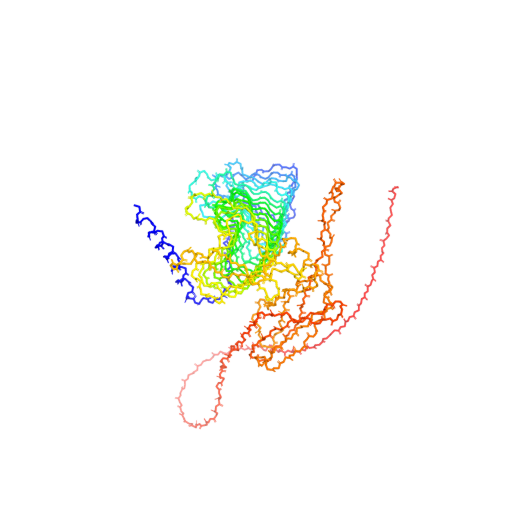 1.00 60.62 505 ALA A O 1
ATOM 3956 N N . GLN A 1 506 ? 27.867 -19.721 -5.181 1.00 67.12 506 GLN A N 1
ATOM 3957 C CA . GLN A 1 506 ? 29.116 -19.433 -4.485 1.00 67.12 506 GLN A CA 1
ATOM 3958 C C . GLN A 1 506 ? 29.216 -17.932 -4.261 1.00 67.12 506 GLN A C 1
ATOM 3960 O O . GLN A 1 506 ? 29.223 -17.154 -5.216 1.00 67.12 506 GLN A O 1
ATOM 3965 N N . LEU A 1 507 ? 29.316 -17.544 -2.995 1.00 66.81 507 LEU A N 1
ATOM 3966 C CA . LEU A 1 507 ? 29.646 -16.188 -2.603 1.00 66.81 507 LEU A CA 1
ATOM 3967 C C . LEU A 1 507 ? 31.163 -16.087 -2.536 1.00 66.81 507 LEU A C 1
ATOM 3969 O O . LEU A 1 507 ? 31.804 -16.812 -1.776 1.00 66.81 507 LEU A O 1
ATOM 3973 N N . GLN A 1 508 ? 31.746 -15.191 -3.319 1.00 67.94 508 GLN A N 1
ATOM 3974 C CA . GLN A 1 508 ? 33.119 -14.772 -3.088 1.00 67.94 508 GLN A CA 1
ATOM 3975 C C . GLN A 1 508 ? 33.103 -13.372 -2.515 1.00 67.94 508 GLN A C 1
ATOM 3977 O O . GLN A 1 508 ? 32.386 -12.502 -3.012 1.00 67.94 508 GLN A O 1
ATOM 3982 N N . TYR A 1 509 ? 33.910 -13.161 -1.489 1.00 70.50 509 TYR A N 1
ATOM 3983 C CA . TYR A 1 509 ? 34.134 -11.842 -0.939 1.00 70.50 509 TYR A CA 1
ATOM 3984 C C . TYR A 1 509 ? 35.621 -11.553 -0.851 1.00 70.50 509 TYR A C 1
ATOM 3986 O O . TYR A 1 509 ? 36.428 -12.471 -0.741 1.00 70.50 509 TYR A O 1
ATOM 3994 N N . SER A 1 510 ? 35.996 -10.286 -0.957 1.00 64.75 510 SER A N 1
ATOM 3995 C CA . SER A 1 510 ? 37.392 -9.881 -0.841 1.00 64.75 510 SER A CA 1
ATOM 3996 C C . SER A 1 510 ? 37.602 -9.016 0.387 1.00 64.75 510 SER A C 1
ATOM 3998 O O . SER A 1 510 ? 36.838 -8.082 0.620 1.00 64.75 510 SER A O 1
ATOM 4000 N N . GLU A 1 511 ? 38.642 -9.356 1.147 1.00 68.19 511 GLU A N 1
ATOM 4001 C CA . GLU A 1 511 ? 39.047 -8.670 2.373 1.00 68.19 511 GLU A CA 1
ATOM 4002 C C . GLU A 1 511 ? 40.016 -7.494 2.131 1.00 68.19 511 GLU A C 1
ATOM 4004 O O . GLU A 1 511 ? 40.267 -6.669 3.003 1.00 68.19 511 GLU A O 1
ATOM 4009 N N . ASP A 1 512 ? 40.550 -7.375 0.919 1.00 69.44 512 ASP A N 1
ATOM 4010 C CA . ASP A 1 512 ? 41.690 -6.521 0.584 1.00 69.44 512 ASP A CA 1
ATOM 4011 C C . ASP A 1 512 ? 41.452 -5.735 -0.716 1.00 69.44 512 ASP A C 1
ATOM 4013 O O . ASP A 1 512 ? 42.329 -5.612 -1.575 1.00 69.44 512 ASP A O 1
ATOM 4017 N N . ASN A 1 513 ? 40.244 -5.176 -0.863 1.00 64.94 513 ASN A N 1
ATOM 4018 C CA . ASN A 1 513 ? 39.837 -4.354 -2.009 1.00 64.94 513 ASN A CA 1
ATOM 4019 C C . ASN A 1 513 ? 39.835 -5.074 -3.372 1.00 64.94 513 ASN A C 1
ATOM 4021 O O . ASN A 1 513 ? 39.821 -4.435 -4.431 1.00 64.94 513 ASN A O 1
ATOM 4025 N N . GLY A 1 514 ? 39.739 -6.401 -3.376 1.00 61.03 514 GLY A N 1
ATOM 4026 C CA . GLY A 1 514 ? 39.655 -7.231 -4.578 1.00 61.03 514 GLY A CA 1
ATOM 4027 C C . GLY A 1 514 ? 40.956 -7.936 -4.954 1.00 61.03 514 GLY A C 1
ATOM 4028 O O . GLY A 1 514 ? 40.976 -8.554 -6.021 1.00 61.03 514 GLY A O 1
ATOM 4029 N N . ASN A 1 515 ? 42.010 -7.849 -4.134 1.00 70.50 515 ASN A N 1
ATOM 4030 C CA . ASN A 1 515 ? 43.303 -8.478 -4.425 1.00 70.50 515 ASN A CA 1
ATOM 4031 C C . ASN A 1 515 ? 43.282 -9.992 -4.132 1.00 70.50 515 ASN A C 1
ATOM 4033 O O . ASN A 1 515 ? 43.841 -10.776 -4.897 1.00 70.50 515 ASN A O 1
ATOM 4037 N N . THR A 1 516 ? 42.558 -10.408 -3.096 1.00 74.81 516 THR A N 1
ATOM 4038 C CA . THR A 1 516 ? 42.365 -11.787 -2.650 1.00 74.81 516 THR A CA 1
ATOM 4039 C C . THR A 1 516 ? 40.876 -12.047 -2.471 1.00 74.81 516 THR A C 1
ATOM 4041 O O . THR A 1 516 ? 40.177 -11.321 -1.762 1.00 74.81 516 THR A O 1
ATOM 4044 N N . TRP A 1 517 ? 40.381 -13.096 -3.125 1.00 71.44 517 TRP A N 1
ATOM 4045 C CA . TRP A 1 517 ? 38.989 -13.529 -3.035 1.00 71.44 517 TRP A CA 1
ATOM 4046 C C . TRP A 1 517 ? 38.890 -14.765 -2.149 1.00 71.44 517 TRP A C 1
ATOM 4048 O O . TRP A 1 517 ? 39.561 -15.769 -2.386 1.00 71.44 517 TRP A O 1
ATOM 4058 N N . ILE A 1 518 ? 38.040 -14.680 -1.134 1.00 72.50 518 ILE A N 1
ATOM 4059 C CA . ILE A 1 518 ? 37.685 -15.779 -0.250 1.00 72.50 518 ILE A CA 1
ATOM 4060 C C . ILE A 1 518 ? 36.403 -16.397 -0.788 1.00 72.50 518 ILE A C 1
ATOM 4062 O O . ILE A 1 518 ? 35.361 -15.745 -0.883 1.00 72.50 518 ILE A O 1
ATOM 4066 N N . ASN A 1 519 ? 36.489 -17.674 -1.145 1.00 72.06 519 ASN A N 1
ATOM 4067 C CA . ASN A 1 519 ? 35.365 -18.428 -1.674 1.00 72.06 519 ASN A CA 1
ATOM 4068 C C . ASN A 1 519 ? 34.612 -19.080 -0.523 1.00 72.06 519 ASN A C 1
ATOM 4070 O O . ASN A 1 519 ? 35.151 -19.956 0.153 1.00 72.06 519 ASN A O 1
ATOM 4074 N N . LYS A 1 520 ? 33.346 -18.713 -0.348 1.00 64.38 520 LYS A N 1
ATOM 4075 C CA . LYS A 1 520 ? 32.436 -19.412 0.549 1.00 64.38 520 LYS A CA 1
ATOM 4076 C C . LYS A 1 520 ? 31.342 -20.061 -0.290 1.00 64.38 520 LYS A C 1
ATOM 4078 O O . LYS A 1 520 ? 30.455 -19.401 -0.831 1.00 64.38 520 LYS A O 1
ATOM 4083 N N . THR A 1 521 ? 31.444 -21.380 -0.450 1.00 61.22 521 THR A N 1
ATOM 4084 C CA . THR A 1 521 ? 30.348 -22.170 -1.014 1.00 61.22 521 THR A CA 1
ATOM 4085 C C . THR A 1 521 ? 29.208 -22.098 -0.024 1.00 61.22 521 THR A C 1
ATOM 4087 O O . THR A 1 521 ? 29.340 -22.570 1.105 1.00 61.22 521 THR A O 1
ATOM 4090 N N . MET A 1 522 ? 28.117 -21.463 -0.422 1.00 54.91 522 MET A N 1
ATOM 4091 C CA . MET A 1 522 ? 26.987 -21.333 0.469 1.00 54.91 522 MET A CA 1
ATOM 4092 C C . MET A 1 522 ? 26.178 -22.625 0.418 1.00 54.91 522 MET A C 1
ATOM 4094 O O . MET A 1 522 ? 25.878 -23.142 -0.662 1.00 54.91 522 MET A O 1
ATOM 4098 N N . SER A 1 523 ? 25.866 -23.178 1.587 1.00 48.03 523 SER A N 1
ATOM 4099 C CA . SER A 1 523 ? 25.012 -24.362 1.657 1.00 48.03 523 SER A CA 1
ATOM 4100 C C . SER A 1 523 ? 23.582 -23.989 1.250 1.00 48.03 523 SER A C 1
ATOM 4102 O O . SER A 1 523 ? 23.056 -22.959 1.667 1.00 48.03 523 SER A O 1
ATOM 4104 N N . GLN A 1 524 ? 22.961 -24.800 0.392 1.00 47.56 524 GLN A N 1
ATOM 4105 C CA . GLN A 1 524 ? 21.578 -24.604 -0.041 1.00 47.56 524 GLN A CA 1
ATOM 4106 C C . GLN A 1 524 ? 20.653 -24.727 1.179 1.00 47.56 524 GLN A C 1
ATOM 4108 O O . GLN A 1 524 ? 20.386 -25.839 1.635 1.00 47.56 524 GLN A O 1
ATOM 4113 N N . GLN A 1 525 ? 20.175 -23.608 1.727 1.00 43.06 525 GLN A N 1
ATOM 4114 C CA . GLN A 1 525 ? 19.097 -23.647 2.712 1.00 43.06 525 GLN A CA 1
ATOM 4115 C C . GLN A 1 525 ? 17.740 -23.809 2.014 1.00 43.06 525 GLN A C 1
ATOM 4117 O O . GLN A 1 525 ? 17.526 -23.378 0.882 1.00 43.06 525 GLN A O 1
ATOM 4122 N N . THR A 1 526 ? 16.874 -24.555 2.692 1.00 37.19 526 THR A N 1
ATOM 4123 C CA . THR A 1 526 ? 15.649 -25.211 2.231 1.00 37.19 526 THR A CA 1
ATOM 4124 C C . THR A 1 526 ? 14.734 -24.331 1.376 1.00 37.19 526 THR A C 1
ATOM 4126 O O . THR A 1 526 ? 14.338 -23.239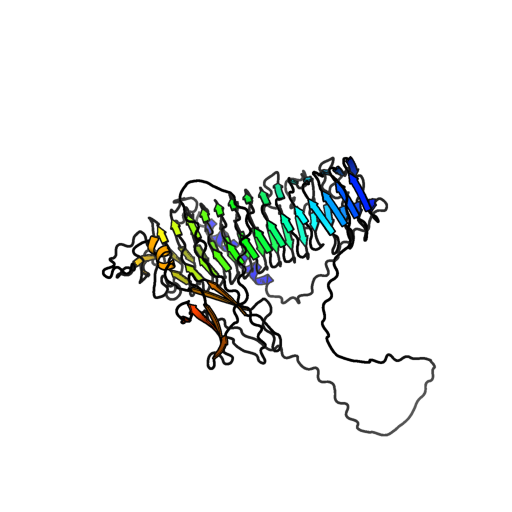 1.768 1.00 37.19 526 THR A O 1
ATOM 4129 N N . ILE A 1 527 ? 14.334 -24.865 0.222 1.00 36.62 527 ILE A N 1
ATOM 4130 C CA . ILE A 1 527 ? 13.328 -24.280 -0.664 1.00 36.62 527 ILE A CA 1
ATOM 4131 C C . ILE A 1 527 ? 11.942 -24.439 -0.015 1.00 36.62 527 ILE A C 1
ATOM 4133 O O . ILE A 1 527 ? 11.406 -25.548 0.020 1.00 36.62 527 ILE A O 1
ATOM 4137 N N . GLU A 1 528 ? 11.324 -23.360 0.469 1.00 32.06 528 GLU A N 1
ATOM 4138 C CA . GLU A 1 528 ? 9.894 -23.375 0.803 1.00 32.06 528 GLU A CA 1
ATOM 4139 C C . GLU A 1 528 ? 9.047 -23.135 -0.455 1.00 32.06 528 GLU A C 1
ATOM 4141 O O . GLU A 1 528 ? 8.790 -22.006 -0.872 1.00 32.06 528 GLU A O 1
ATOM 4146 N N . PHE A 1 529 ? 8.553 -24.218 -1.060 1.00 32.06 529 PHE A N 1
ATOM 4147 C CA . PHE A 1 529 ? 7.440 -24.139 -2.006 1.00 32.06 529 PHE A CA 1
ATOM 4148 C C . PHE A 1 529 ? 6.133 -23.963 -1.225 1.00 32.06 529 PHE A C 1
ATOM 4150 O O . PHE A 1 529 ? 5.458 -24.945 -0.904 1.00 32.06 529 PHE A O 1
ATOM 4157 N N . ASN A 1 530 ? 5.737 -22.728 -0.910 1.00 29.55 530 ASN A N 1
ATOM 4158 C CA . ASN A 1 530 ? 4.435 -22.496 -0.285 1.00 29.55 530 ASN A CA 1
ATOM 4159 C C . ASN A 1 530 ? 3.308 -22.641 -1.331 1.00 29.55 530 ASN A C 1
ATOM 4161 O O . ASN A 1 530 ? 2.864 -21.680 -1.953 1.00 29.55 530 ASN A O 1
ATOM 4165 N N . SER A 1 531 ? 2.886 -23.886 -1.569 1.00 31.64 531 SER A N 1
ATOM 4166 C CA . SER A 1 531 ? 1.850 -24.285 -2.536 1.00 31.64 531 SER A CA 1
ATOM 4167 C C . SER A 1 531 ? 0.435 -24.355 -1.937 1.00 31.64 531 SER A C 1
ATOM 4169 O O . SER A 1 531 ? -0.474 -24.933 -2.534 1.00 31.64 531 SER A O 1
ATOM 4171 N N . SER A 1 532 ? 0.198 -23.759 -0.766 1.00 25.86 532 SER A N 1
ATOM 4172 C CA . SER A 1 532 ? -1.104 -23.837 -0.100 1.00 25.86 532 SER A CA 1
ATOM 4173 C C . SER A 1 532 ? -2.110 -22.789 -0.620 1.00 25.86 532 SER A C 1
ATOM 4175 O O . SER A 1 532 ? -2.315 -21.730 -0.036 1.00 25.86 532 SER A O 1
ATOM 4177 N N . ARG A 1 533 ? -2.814 -23.106 -1.718 1.00 28.16 533 ARG A N 1
ATOM 4178 C CA . ARG A 1 533 ? -4.160 -22.561 -1.999 1.00 28.16 533 ARG A CA 1
ATOM 4179 C C . ARG A 1 533 ? -5.139 -23.673 -2.408 1.00 28.16 533 ARG A C 1
ATOM 4181 O O . ARG A 1 533 ? -4.732 -24.649 -3.040 1.00 28.16 533 ARG A O 1
ATOM 4188 N N . PRO A 1 534 ? -6.432 -23.545 -2.049 1.00 24.58 534 PRO A N 1
ATOM 4189 C CA . PRO A 1 534 ? -7.455 -24.532 -2.364 1.00 24.58 534 PRO A CA 1
ATOM 4190 C C . PRO A 1 534 ? -7.770 -24.529 -3.865 1.00 24.58 534 PRO A C 1
ATOM 4192 O O . PRO A 1 534 ? -7.872 -23.478 -4.496 1.00 24.58 534 PRO A O 1
ATOM 4195 N N . LYS A 1 535 ? -7.944 -25.731 -4.425 1.00 24.80 535 LYS A N 1
ATOM 4196 C CA . LYS A 1 535 ? -8.403 -25.968 -5.798 1.00 24.80 535 LYS A CA 1
ATOM 4197 C C . LYS A 1 535 ? -9.755 -25.284 -6.031 1.00 24.80 535 LYS A C 1
ATOM 4199 O O . LYS A 1 535 ? -10.784 -25.811 -5.619 1.00 24.80 535 LYS A O 1
ATOM 4204 N N . VAL A 1 536 ? -9.758 -24.166 -6.752 1.00 21.66 536 VAL A N 1
ATOM 4205 C CA . VAL A 1 536 ? -10.937 -23.718 -7.501 1.00 21.66 536 VAL A CA 1
ATOM 4206 C C . VAL A 1 536 ? -10.824 -24.337 -8.888 1.00 21.66 536 VAL A C 1
ATOM 4208 O O . VAL A 1 536 ? -9.961 -23.978 -9.685 1.00 21.66 536 VAL A O 1
ATOM 4211 N N . SER A 1 537 ? -11.654 -25.341 -9.147 1.00 22.34 537 SER A N 1
ATOM 4212 C CA . SER A 1 537 ? -11.781 -25.981 -10.452 1.00 22.34 537 SER A CA 1
ATOM 4213 C C . SER A 1 537 ? -12.495 -25.039 -11.420 1.00 22.34 537 SER A C 1
ATOM 4215 O O . SER A 1 537 ? -13.716 -24.907 -11.358 1.00 22.34 537 SER A O 1
ATOM 4217 N N . ILE A 1 538 ? -11.740 -24.411 -12.322 1.00 22.91 538 ILE A N 1
ATOM 4218 C CA . ILE A 1 538 ? -12.281 -23.799 -13.539 1.00 22.91 538 ILE A CA 1
ATOM 4219 C C . ILE A 1 538 ? -12.051 -24.797 -14.675 1.00 22.91 538 ILE A C 1
ATOM 4221 O O . ILE A 1 538 ? -10.921 -25.049 -15.087 1.00 22.91 538 ILE A O 1
ATOM 4225 N N . THR A 1 539 ? -13.129 -25.418 -15.146 1.00 23.66 539 THR A N 1
ATOM 4226 C CA . THR A 1 539 ? -13.134 -26.264 -16.344 1.00 23.66 539 THR A CA 1
ATOM 4227 C C . THR A 1 539 ? -13.282 -25.410 -17.602 1.00 23.66 539 THR A C 1
ATOM 4229 O O . THR A 1 539 ? -14.226 -24.634 -17.705 1.00 23.66 539 THR A O 1
ATOM 4232 N N . ASN A 1 540 ? -12.392 -25.661 -18.569 1.00 24.69 540 ASN A N 1
ATOM 4233 C CA . ASN A 1 540 ? -12.411 -25.242 -19.978 1.00 24.69 540 ASN A CA 1
ATOM 4234 C C . ASN A 1 540 ? -12.228 -23.751 -20.306 1.00 24.69 540 ASN A C 1
ATOM 4236 O O . ASN A 1 540 ? -13.189 -23.033 -20.538 1.00 24.69 540 ASN A O 1
ATOM 4240 N N . SER A 1 541 ? -10.973 -23.348 -20.518 1.00 24.03 541 SER A N 1
ATOM 4241 C CA . SER A 1 541 ? -10.429 -23.030 -21.854 1.00 24.03 541 SER A CA 1
ATOM 4242 C C . SER A 1 541 ? -8.959 -22.629 -21.701 1.00 24.03 541 SER A C 1
ATOM 4244 O O . SER A 1 541 ? -8.611 -21.952 -20.739 1.00 24.03 541 SER A O 1
ATOM 4246 N N . ALA A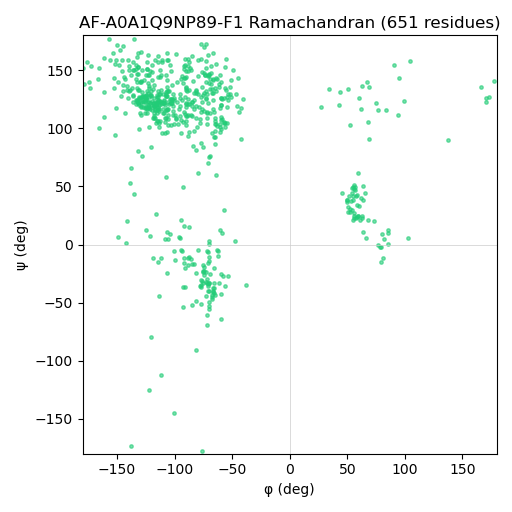 1 542 ? -8.111 -23.103 -22.614 1.00 32.84 542 ALA A N 1
ATOM 4247 C CA . ALA A 1 542 ? -6.657 -22.959 -22.618 1.00 32.84 542 ALA A CA 1
ATOM 4248 C C . ALA A 1 542 ? -6.158 -21.570 -22.185 1.00 32.84 542 ALA A C 1
ATOM 4250 O O . ALA A 1 542 ? -6.547 -20.583 -22.797 1.00 32.84 542 ALA A O 1
ATOM 4251 N N . ASN A 1 543 ? -5.283 -21.521 -21.172 1.00 26.42 543 ASN A N 1
ATOM 4252 C CA . ASN A 1 543 ? -4.205 -20.537 -21.046 1.00 26.42 543 ASN A CA 1
ATOM 4253 C C . ASN A 1 543 ? -3.201 -20.952 -19.957 1.00 26.42 543 ASN A C 1
ATOM 4255 O O . ASN A 1 543 ? -3.553 -21.543 -18.938 1.00 26.42 543 ASN A O 1
ATOM 4259 N N . LEU A 1 544 ? -1.934 -20.673 -20.259 1.00 28.59 544 LEU A N 1
ATOM 4260 C CA . LEU A 1 544 ? -0.709 -21.051 -19.558 1.00 28.59 544 LEU A CA 1
ATOM 4261 C C . LEU A 1 544 ? -0.712 -20.651 -18.076 1.00 28.59 544 LEU A C 1
ATOM 4263 O O . LEU A 1 544 ? -0.689 -19.472 -17.740 1.00 28.59 544 LEU A O 1
ATOM 4267 N N . VAL A 1 545 ? -0.633 -21.644 -17.192 1.00 24.77 545 VAL A N 1
ATOM 4268 C CA . VAL A 1 545 ? -0.136 -21.456 -15.825 1.00 24.77 545 VAL A CA 1
ATOM 4269 C C . VAL A 1 545 ? 1.353 -21.798 -15.863 1.00 24.77 545 VAL A C 1
ATOM 4271 O O . VAL A 1 545 ? 1.717 -22.972 -15.830 1.00 24.77 545 VAL A O 1
ATOM 4274 N N . GLN A 1 546 ? 2.219 -20.794 -16.012 1.00 33.12 546 GLN A N 1
ATOM 4275 C CA . GLN A 1 546 ? 3.665 -20.982 -15.874 1.00 33.12 546 GLN A CA 1
ATOM 4276 C C . GLN A 1 546 ? 4.068 -20.795 -14.410 1.00 33.12 546 GLN A C 1
ATOM 4278 O O . GLN A 1 546 ? 3.848 -19.750 -13.805 1.00 33.12 546 GLN A O 1
ATOM 4283 N N . SER A 1 547 ? 4.656 -21.844 -13.846 1.00 36.97 547 SER A N 1
ATOM 4284 C CA . SER A 1 547 ? 5.095 -21.927 -12.459 1.00 36.97 547 SER A CA 1
ATOM 4285 C C . SER A 1 547 ? 6.555 -22.371 -12.394 1.00 36.97 547 SER A C 1
ATOM 4287 O O . SER A 1 547 ? 6.790 -23.531 -12.085 1.00 36.97 547 SER A O 1
ATOM 4289 N N . TRP A 1 548 ? 7.533 -21.503 -12.685 1.00 36.25 548 TRP A N 1
ATOM 4290 C CA . TRP A 1 548 ? 8.956 -21.850 -12.520 1.00 36.25 548 TRP A CA 1
ATOM 4291 C C . TRP A 1 548 ? 9.821 -20.611 -12.240 1.00 36.25 548 TRP A C 1
ATOM 4293 O O . TRP A 1 548 ? 10.285 -19.948 -13.157 1.00 36.25 548 TRP A O 1
ATOM 4303 N N . TYR A 1 549 ? 10.065 -20.318 -10.962 1.00 36.19 549 TYR A N 1
ATOM 4304 C CA . TYR A 1 549 ? 11.217 -19.521 -10.532 1.00 36.19 549 TYR A CA 1
ATOM 4305 C C . TYR A 1 549 ? 11.829 -20.211 -9.313 1.00 36.19 549 TYR A C 1
ATOM 4307 O O . TYR A 1 549 ? 11.110 -20.512 -8.358 1.00 36.19 549 TYR A O 1
ATOM 4315 N N . THR A 1 550 ? 13.140 -20.455 -9.330 1.00 36.09 550 THR A N 1
ATOM 4316 C CA . THR A 1 550 ? 13.872 -20.842 -8.116 1.00 36.09 550 THR A CA 1
ATOM 4317 C C . THR A 1 550 ? 14.328 -19.560 -7.437 1.00 36.09 550 THR A C 1
ATOM 4319 O O . THR A 1 550 ? 15.169 -18.848 -7.979 1.00 36.09 550 THR A O 1
ATOM 4322 N N . ILE A 1 551 ? 13.761 -19.251 -6.272 1.00 37.22 551 ILE A N 1
ATOM 4323 C CA . ILE A 1 551 ? 14.283 -18.204 -5.391 1.00 37.22 551 ILE A CA 1
ATOM 4324 C C . ILE A 1 551 ? 15.198 -18.913 -4.396 1.00 37.22 551 ILE A C 1
ATOM 4326 O O . ILE A 1 551 ? 14.721 -19.649 -3.534 1.00 37.22 551 ILE A O 1
ATOM 4330 N N . ALA A 1 552 ? 16.509 -18.738 -4.543 1.00 41.72 552 ALA A N 1
ATOM 4331 C CA . ALA A 1 552 ? 17.461 -19.170 -3.529 1.00 41.72 552 ALA A CA 1
ATOM 4332 C C . ALA A 1 552 ? 17.670 -18.008 -2.555 1.00 41.72 552 ALA A C 1
ATOM 4334 O O . ALA A 1 552 ? 18.249 -16.992 -2.933 1.00 41.72 552 ALA A O 1
ATOM 4335 N N . TYR A 1 553 ? 17.187 -18.161 -1.323 1.00 40.34 553 TYR A N 1
ATOM 4336 C CA . TYR A 1 553 ? 17.638 -17.337 -0.208 1.00 40.34 553 TYR A CA 1
ATOM 4337 C C . TYR A 1 553 ? 18.892 -17.977 0.338 1.00 40.34 553 TYR A C 1
ATOM 4339 O O . TYR A 1 553 ? 18.893 -19.153 0.707 1.00 40.34 553 TYR A O 1
ATOM 4347 N N . VAL A 1 554 ? 19.967 -17.208 0.359 1.00 48.12 554 VAL A N 1
ATOM 4348 C CA . VAL A 1 554 ? 21.222 -17.700 0.887 1.00 48.12 554 VAL A CA 1
ATOM 4349 C C . VAL A 1 554 ? 21.693 -16.750 1.960 1.00 48.12 554 VAL A C 1
ATOM 4351 O O . VAL A 1 554 ? 21.903 -15.573 1.690 1.00 48.12 554 VAL A O 1
ATOM 4354 N N . SER A 1 555 ? 21.796 -17.280 3.175 1.00 47.81 555 SER A N 1
ATOM 4355 C CA . SER A 1 555 ? 22.212 -16.560 4.368 1.00 47.81 555 SER A CA 1
ATOM 4356 C C . SER A 1 555 ? 23.422 -17.262 4.966 1.00 47.81 555 SER A C 1
ATOM 4358 O O . SER A 1 555 ? 23.337 -18.425 5.359 1.00 47.81 555 SER A O 1
ATOM 4360 N N . GLU A 1 556 ? 24.539 -16.555 5.072 1.00 56.12 556 GLU A N 1
ATOM 4361 C CA . GLU A 1 556 ? 25.735 -17.053 5.748 1.00 56.12 556 GLU A CA 1
ATOM 4362 C C . GLU A 1 556 ? 26.164 -16.045 6.815 1.00 56.12 556 GLU A C 1
ATOM 4364 O O . GLU A 1 556 ? 26.376 -14.877 6.478 1.00 56.12 556 GLU A O 1
ATOM 4369 N N . PRO A 1 557 ? 26.314 -16.460 8.087 1.00 53.53 557 PRO A N 1
ATOM 4370 C CA . PRO A 1 557 ? 26.900 -15.596 9.096 1.00 53.53 557 PRO A CA 1
ATOM 4371 C C . PRO A 1 557 ? 28.378 -15.348 8.763 1.00 53.53 557 PRO A C 1
ATOM 4373 O O . PRO A 1 557 ? 29.148 -16.284 8.509 1.00 53.53 557 PRO A O 1
ATOM 4376 N N . MET A 1 558 ? 28.775 -14.079 8.767 1.00 61.12 558 MET A N 1
ATOM 4377 C CA . MET A 1 558 ? 30.164 -13.638 8.620 1.00 61.12 558 MET A CA 1
ATOM 4378 C C . MET A 1 558 ? 30.590 -12.802 9.817 1.00 61.12 558 MET A C 1
ATOM 4380 O O . MET A 1 558 ? 29.851 -11.922 10.240 1.00 61.12 558 MET A O 1
ATOM 4384 N N . VAL A 1 559 ? 31.796 -13.048 10.328 1.00 60.97 559 VAL A N 1
ATOM 4385 C CA . VAL A 1 559 ? 32.442 -12.217 11.350 1.00 60.97 559 VAL A CA 1
ATOM 4386 C C . VAL A 1 559 ? 33.607 -11.501 10.686 1.00 60.97 559 VAL A C 1
ATOM 4388 O O . VAL A 1 559 ? 34.414 -12.139 10.019 1.00 60.97 559 VAL A O 1
ATOM 4391 N N . ILE A 1 560 ? 33.682 -10.185 10.855 1.00 62.00 560 ILE A N 1
ATOM 4392 C CA . ILE A 1 560 ? 34.769 -9.366 10.312 1.00 62.00 560 ILE A CA 1
ATOM 4393 C C . ILE A 1 560 ? 35.688 -8.963 11.452 1.00 62.00 560 ILE A C 1
ATOM 4395 O O . ILE A 1 560 ? 35.210 -8.464 12.468 1.00 62.00 560 ILE A O 1
ATOM 4399 N N . GLU A 1 561 ? 36.995 -9.130 11.278 1.00 55.31 561 GLU A N 1
ATOM 4400 C CA . GLU A 1 561 ? 37.982 -8.772 12.304 1.00 55.31 561 GLU A CA 1
ATOM 4401 C C . GLU A 1 561 ? 38.525 -7.333 12.158 1.00 55.31 561 GLU A C 1
ATOM 4403 O O . GLU A 1 561 ? 39.045 -6.784 13.128 1.00 55.31 561 GLU A O 1
ATOM 4408 N N . TYR A 1 562 ? 38.342 -6.668 11.004 1.00 56.62 562 TYR A N 1
ATOM 4409 C CA . TYR A 1 562 ? 38.924 -5.345 10.702 1.00 56.62 562 TYR A CA 1
ATOM 4410 C C . TYR A 1 562 ? 38.015 -4.452 9.827 1.00 56.62 562 TYR A C 1
ATOM 4412 O O . TYR A 1 562 ? 37.136 -4.967 9.147 1.00 56.62 562 TYR A O 1
ATOM 4420 N N . PRO A 1 563 ? 38.181 -3.112 9.814 1.00 51.38 563 PRO A N 1
ATOM 4421 C CA . PRO A 1 563 ? 37.477 -2.238 8.869 1.00 51.38 563 PRO A CA 1
ATOM 4422 C C . PRO A 1 563 ? 37.827 -2.625 7.431 1.00 51.38 563 PRO A C 1
ATOM 4424 O O . PRO A 1 563 ? 39.005 -2.731 7.090 1.00 51.38 563 PRO A O 1
ATOM 4427 N N . LEU A 1 564 ? 36.811 -2.876 6.607 1.00 58.22 564 LEU A N 1
ATOM 4428 C CA . LEU A 1 564 ? 37.008 -3.625 5.375 1.00 58.22 564 LEU A CA 1
ATOM 4429 C C . LEU A 1 564 ? 35.987 -3.249 4.313 1.00 58.22 564 LEU A C 1
ATOM 4431 O O . LEU A 1 564 ? 34.831 -3.012 4.648 1.00 58.22 564 LEU A O 1
ATOM 4435 N N . THR A 1 565 ? 36.433 -3.226 3.058 1.00 52.62 565 THR A N 1
ATOM 4436 C CA . THR A 1 565 ? 35.601 -3.052 1.868 1.00 52.62 565 THR A CA 1
ATOM 4437 C C . THR A 1 565 ? 35.290 -4.419 1.273 1.00 52.62 565 THR A C 1
ATOM 4439 O O . THR A 1 565 ? 36.138 -5.033 0.626 1.00 52.62 565 THR A O 1
ATOM 4442 N N . ILE A 1 566 ? 34.069 -4.905 1.491 1.00 54.75 566 ILE A N 1
ATOM 4443 C CA . ILE A 1 566 ? 33.638 -6.214 0.987 1.00 54.75 566 ILE A CA 1
ATOM 4444 C C . ILE A 1 566 ? 33.155 -6.052 -0.445 1.00 54.75 566 ILE A C 1
ATOM 4446 O O . ILE A 1 566 ? 32.085 -5.498 -0.642 1.00 54.75 566 ILE A O 1
ATOM 4450 N N . LYS A 1 567 ? 33.884 -6.588 -1.428 1.00 56.66 567 LYS A N 1
ATOM 4451 C CA . LYS A 1 567 ? 33.340 -6.795 -2.782 1.00 56.66 567 LYS A CA 1
ATOM 4452 C C . LYS A 1 567 ? 32.701 -8.166 -2.857 1.00 56.66 567 LYS A C 1
ATOM 4454 O O . LYS A 1 567 ? 33.346 -9.128 -2.465 1.00 56.66 567 LYS A O 1
ATOM 4459 N N . ILE A 1 568 ? 31.487 -8.267 -3.386 1.00 56.12 568 ILE A N 1
ATOM 4460 C CA . ILE A 1 568 ? 30.758 -9.534 -3.494 1.00 56.12 568 ILE A CA 1
ATOM 4461 C C . ILE A 1 568 ? 30.732 -10.000 -4.954 1.00 56.12 568 ILE A C 1
ATOM 4463 O O . ILE A 1 568 ? 30.396 -9.228 -5.850 1.00 56.12 568 ILE A O 1
ATOM 4467 N N . ARG A 1 569 ? 31.062 -11.273 -5.196 1.00 61.97 569 ARG A N 1
ATOM 4468 C CA . ARG A 1 569 ? 30.781 -11.984 -6.451 1.00 61.97 569 ARG A CA 1
ATOM 4469 C C . ARG A 1 569 ? 29.863 -13.159 -6.170 1.00 61.97 569 ARG A C 1
ATOM 4471 O O . ARG A 1 569 ? 30.075 -13.885 -5.202 1.00 61.97 569 ARG A O 1
ATOM 4478 N N . ILE A 1 570 ? 28.879 -13.359 -7.035 1.00 60.94 570 ILE A N 1
ATOM 4479 C CA . ILE A 1 570 ? 27.995 -14.516 -6.979 1.00 60.94 570 ILE A CA 1
ATOM 4480 C C . ILE A 1 570 ? 28.212 -15.313 -8.252 1.00 60.94 570 ILE A C 1
ATOM 4482 O O . ILE A 1 570 ? 28.035 -14.804 -9.361 1.00 60.94 570 ILE A O 1
ATOM 4486 N N . TYR A 1 571 ? 28.616 -16.560 -8.060 1.00 63.50 571 TYR A N 1
ATOM 4487 C CA . TYR A 1 571 ? 28.717 -17.545 -9.121 1.00 63.50 571 TYR A CA 1
ATOM 4488 C C . TYR A 1 571 ? 27.584 -18.524 -8.969 1.00 63.50 571 TYR A C 1
ATOM 4490 O O . TYR A 1 571 ? 27.233 -18.907 -7.850 1.00 63.50 571 TYR A O 1
ATOM 4498 N N . ILE A 1 572 ? 27.036 -18.938 -10.095 1.00 60.38 572 ILE A N 1
ATOM 4499 C CA . ILE A 1 572 ? 25.887 -19.820 -10.104 1.00 60.38 572 ILE A CA 1
ATOM 4500 C C . ILE A 1 572 ? 26.210 -20.988 -10.992 1.00 60.38 572 ILE A C 1
ATOM 4502 O O . ILE A 1 572 ? 26.641 -20.805 -12.129 1.00 60.38 572 ILE A O 1
ATOM 4506 N N . ASN A 1 573 ? 26.018 -22.169 -10.427 1.00 62.00 573 ASN A N 1
ATOM 4507 C CA . ASN A 1 573 ? 26.154 -23.409 -11.154 1.00 62.00 573 ASN A CA 1
ATOM 4508 C C . ASN A 1 573 ? 24.773 -23.795 -11.678 1.00 62.00 573 ASN A C 1
ATOM 4510 O O . ASN A 1 573 ? 23.811 -23.887 -10.904 1.00 62.00 573 ASN A O 1
ATOM 4514 N N . ASP A 1 574 ? 24.669 -23.994 -12.985 1.00 61.88 574 ASP A N 1
ATOM 4515 C CA . ASP A 1 574 ? 23.483 -24.599 -13.581 1.00 61.88 574 ASP A CA 1
ATOM 4516 C C . ASP A 1 574 ? 23.469 -26.125 -13.348 1.00 61.88 574 ASP A C 1
ATOM 4518 O O . ASP A 1 574 ? 24.323 -26.694 -12.655 1.00 61.88 574 ASP A O 1
ATOM 4522 N N . SER A 1 575 ? 22.457 -26.810 -13.882 1.00 58.44 575 SER A N 1
ATOM 4523 C CA . SER A 1 575 ? 22.356 -28.272 -13.796 1.00 58.44 575 SER A CA 1
ATOM 4524 C C . SER A 1 575 ? 23.384 -29.026 -14.633 1.00 58.44 575 SER A C 1
ATOM 4526 O O . SER A 1 575 ? 23.545 -30.230 -14.436 1.00 58.44 575 SER A O 1
ATOM 4528 N N . GLU A 1 576 ? 24.062 -28.346 -15.550 1.00 64.69 576 GLU A N 1
ATOM 4529 C CA . GLU A 1 576 ? 25.102 -28.911 -16.408 1.00 64.69 576 GLU A CA 1
ATOM 4530 C C . GLU A 1 576 ? 26.505 -28.722 -15.806 1.00 64.69 576 GLU A C 1
ATOM 4532 O O . GLU A 1 576 ? 27.479 -29.286 -16.301 1.00 64.69 576 GLU A O 1
ATOM 4537 N N . GLY A 1 577 ? 26.605 -27.996 -14.687 1.00 65.25 577 GLY A N 1
ATOM 4538 C CA . GLY A 1 577 ? 27.857 -27.701 -14.001 1.00 65.25 577 GLY A CA 1
ATOM 4539 C C . GLY A 1 577 ? 28.587 -26.481 -14.562 1.00 65.25 577 GLY A C 1
ATOM 4540 O O . GLY A 1 577 ? 29.730 -26.243 -14.168 1.00 65.25 577 GLY A O 1
ATOM 4541 N N . ASN A 1 578 ? 27.959 -25.695 -15.443 1.00 64.94 578 ASN A N 1
ATOM 4542 C CA . ASN A 1 578 ? 28.541 -24.445 -15.911 1.00 64.94 578 ASN A CA 1
ATOM 4543 C C . ASN A 1 578 ? 28.425 -23.390 -14.814 1.00 64.94 578 ASN A C 1
ATOM 4545 O O . ASN A 1 578 ? 27.347 -23.129 -14.275 1.00 64.94 578 ASN A O 1
ATOM 4549 N N . THR A 1 579 ? 29.551 -22.756 -14.505 1.00 58.84 579 THR A N 1
ATOM 4550 C CA . THR A 1 579 ? 29.622 -21.673 -13.530 1.00 58.84 579 THR A CA 1
ATOM 4551 C C . THR A 1 579 ? 29.524 -20.330 -14.246 1.00 58.84 579 THR A C 1
ATOM 4553 O O . THR A 1 579 ? 30.464 -19.911 -14.921 1.00 58.84 579 THR A O 1
ATOM 4556 N N . THR A 1 580 ? 28.415 -19.618 -14.059 1.00 62.38 580 THR A N 1
ATOM 4557 C CA . THR A 1 580 ? 28.245 -18.256 -14.585 1.00 62.38 580 THR A CA 1
ATOM 4558 C C . THR A 1 580 ? 28.538 -17.235 -13.490 1.00 62.38 580 THR A C 1
ATOM 4560 O O . THR A 1 580 ? 27.916 -17.258 -12.427 1.00 62.38 580 THR A O 1
ATOM 4563 N N . LEU A 1 581 ? 29.494 -16.334 -13.742 1.00 54.38 581 LEU A N 1
ATOM 4564 C CA . LEU A 1 581 ? 29.709 -15.149 -12.911 1.00 54.38 581 LEU A CA 1
ATOM 4565 C C . LEU A 1 581 ? 28.625 -14.127 -13.250 1.00 54.38 581 LEU A C 1
ATOM 4567 O O . LEU A 1 581 ? 28.594 -13.620 -14.371 1.00 54.38 581 LEU A O 1
ATOM 4571 N N . ILE A 1 582 ? 27.776 -13.785 -12.283 1.00 58.28 582 ILE A N 1
ATOM 4572 C CA . ILE A 1 582 ? 26.876 -12.649 -12.463 1.00 58.28 582 ILE A CA 1
ATOM 4573 C C . ILE A 1 582 ? 27.706 -11.373 -12.289 1.00 58.28 582 ILE A C 1
ATOM 4575 O O . ILE A 1 582 ? 28.320 -11.203 -11.229 1.00 58.28 582 ILE A O 1
ATOM 4579 N N . PRO A 1 583 ? 27.750 -10.473 -13.292 1.00 45.47 583 PRO A N 1
ATOM 4580 C CA . PRO A 1 583 ? 28.375 -9.169 -13.138 1.00 45.47 583 PRO A CA 1
ATOM 4581 C C . PRO A 1 583 ? 27.567 -8.369 -12.113 1.00 45.47 583 PRO A C 1
ATOM 4583 O O . PRO A 1 583 ? 26.558 -7.744 -12.426 1.00 45.47 583 PRO A O 1
ATOM 4586 N N . LEU A 1 584 ? 27.983 -8.454 -10.855 1.00 49.81 584 LEU A N 1
ATOM 4587 C CA . LEU A 1 584 ? 27.426 -7.664 -9.773 1.00 49.81 584 LEU A CA 1
ATOM 4588 C C . LEU A 1 584 ? 27.906 -6.219 -9.889 1.00 49.81 584 LEU A C 1
ATOM 4590 O O . LEU A 1 584 ? 29.057 -5.950 -10.244 1.00 49.81 584 LEU A O 1
ATOM 4594 N N . MET A 1 585 ? 27.030 -5.295 -9.502 1.00 42.00 585 MET A N 1
ATOM 4595 C CA . MET A 1 585 ? 27.467 -4.009 -8.970 1.00 42.00 585 MET A CA 1
ATOM 4596 C C . MET A 1 585 ? 28.467 -4.267 -7.848 1.00 42.00 585 MET A C 1
ATOM 4598 O O . MET A 1 585 ? 28.238 -5.126 -6.996 1.00 42.00 585 MET A O 1
ATOM 4602 N N . ASN A 1 586 ? 29.573 -3.524 -7.839 1.00 39.59 586 ASN A N 1
ATOM 4603 C CA . ASN A 1 586 ? 30.453 -3.488 -6.680 1.00 39.59 586 ASN A CA 1
ATOM 4604 C C . ASN A 1 586 ? 29.633 -2.965 -5.498 1.00 39.59 586 ASN A C 1
ATOM 4606 O O . ASN A 1 586 ? 29.457 -1.761 -5.344 1.00 39.59 586 ASN A O 1
ATOM 4610 N N . ILE A 1 587 ? 29.114 -3.868 -4.674 1.00 44.38 587 ILE A N 1
ATOM 4611 C CA . ILE A 1 587 ? 28.645 -3.501 -3.348 1.00 44.38 587 ILE A CA 1
ATOM 4612 C C . ILE A 1 587 ? 29.915 -3.156 -2.592 1.00 44.38 587 ILE A C 1
ATOM 4614 O O . ILE A 1 587 ? 30.779 -4.009 -2.436 1.00 44.38 587 ILE A O 1
ATOM 4618 N N . GLU A 1 588 ? 30.073 -1.891 -2.231 1.00 39.50 588 GLU A N 1
ATOM 4619 C CA . GLU A 1 588 ? 31.227 -1.406 -1.489 1.00 39.50 588 GLU A CA 1
ATOM 4620 C C . GLU A 1 588 ? 30.759 -1.120 -0.063 1.00 39.50 588 GLU A C 1
ATOM 4622 O O . GLU A 1 588 ? 30.139 -0.097 0.224 1.00 39.50 588 GLU A O 1
ATOM 4627 N N . VAL A 1 589 ? 30.973 -2.077 0.838 1.00 45.81 589 VAL A N 1
ATOM 4628 C CA . VAL A 1 589 ? 30.562 -1.924 2.240 1.00 45.81 589 VAL A CA 1
ATOM 4629 C C . VAL A 1 589 ? 31.737 -1.351 2.999 1.00 45.81 589 VAL A C 1
ATOM 4631 O O . VAL A 1 589 ? 32.691 -2.070 3.245 1.00 45.81 589 VAL A O 1
ATOM 4634 N N . ASN A 1 590 ? 31.686 -0.067 3.346 1.00 40.69 590 ASN A N 1
ATOM 4635 C CA . ASN A 1 590 ? 32.734 0.589 4.125 1.00 40.69 590 ASN A CA 1
ATOM 4636 C C . ASN A 1 590 ? 32.420 0.487 5.621 1.00 40.69 590 ASN A C 1
ATOM 4638 O O . ASN A 1 590 ? 31.466 1.093 6.109 1.00 40.69 590 ASN A O 1
ATOM 4642 N N . ILE A 1 591 ? 33.234 -0.267 6.359 1.00 48.03 591 ILE A N 1
ATOM 4643 C CA . ILE A 1 591 ? 33.089 -0.436 7.809 1.00 48.03 591 ILE A CA 1
ATOM 4644 C C . ILE A 1 591 ? 34.077 0.492 8.507 1.00 48.03 591 ILE A C 1
ATOM 4646 O O . ILE A 1 591 ? 35.283 0.280 8.441 1.00 48.03 591 ILE A O 1
ATOM 4650 N N . SER A 1 592 ? 33.587 1.522 9.194 1.00 40.03 592 SER A N 1
ATOM 4651 C CA . SER A 1 592 ? 34.420 2.404 10.017 1.00 40.03 592 SER A CA 1
ATOM 4652 C C . SER A 1 592 ? 34.409 1.957 11.478 1.00 40.03 592 SER A C 1
ATOM 4654 O O . SER A 1 592 ? 33.343 1.861 12.091 1.00 40.03 592 SER A O 1
ATOM 4656 N N . VAL A 1 593 ? 35.586 1.742 12.071 1.00 40.03 593 VAL A N 1
ATOM 4657 C CA . VAL A 1 593 ? 35.716 1.549 13.522 1.00 40.03 593 VAL A CA 1
ATOM 4658 C C . VAL A 1 593 ? 35.476 2.894 14.206 1.00 40.03 593 VAL A C 1
ATOM 4660 O O . VAL A 1 593 ? 36.275 3.817 14.064 1.00 40.03 593 VAL A O 1
ATOM 4663 N N . LEU A 1 594 ? 34.394 3.011 14.979 1.00 40.66 594 LEU A N 1
ATOM 4664 C CA . LEU A 1 594 ? 34.287 4.060 15.991 1.00 40.66 594 LEU A CA 1
ATOM 4665 C C . LEU A 1 594 ? 35.325 3.739 17.067 1.00 40.66 594 LEU A C 1
ATOM 4667 O O . LEU A 1 594 ? 35.086 2.901 17.935 1.00 40.66 594 LEU A O 1
ATOM 4671 N N . SER A 1 595 ? 36.505 4.357 16.985 1.00 35.62 595 SER A N 1
ATOM 4672 C CA . SER A 1 595 ? 37.490 4.262 18.056 1.00 35.62 595 SER A CA 1
ATOM 4673 C C . SER A 1 595 ? 36.850 4.825 19.322 1.00 35.62 595 SER A C 1
ATOM 4675 O O . SER A 1 595 ? 36.621 6.032 19.418 1.00 35.62 595 SER A O 1
ATOM 4677 N N . SER A 1 596 ? 36.548 3.969 20.295 1.00 34.84 596 SER A N 1
ATOM 4678 C CA . SER A 1 596 ? 36.267 4.429 21.647 1.00 34.84 596 SER A CA 1
ATOM 4679 C C . SER A 1 596 ? 37.521 5.153 22.128 1.00 34.84 596 SER A C 1
ATOM 4681 O O . SER A 1 596 ? 38.550 4.520 22.371 1.00 34.84 596 SER A O 1
ATOM 4683 N N . THR A 1 597 ? 37.473 6.480 22.217 1.00 36.44 597 THR A N 1
ATOM 4684 C CA . THR A 1 597 ? 38.493 7.255 22.921 1.00 36.44 597 THR A CA 1
ATOM 4685 C C . THR A 1 597 ? 38.539 6.738 24.351 1.00 36.44 597 THR A C 1
ATOM 4687 O O . THR A 1 597 ? 37.621 6.981 25.133 1.00 36.44 597 THR A O 1
ATOM 4690 N N . GLY A 1 598 ? 39.572 5.956 24.659 1.00 33.47 598 GLY A N 1
ATOM 4691 C CA . GLY A 1 598 ? 39.811 5.435 25.992 1.00 33.47 598 GLY A CA 1
ATOM 4692 C C . GLY A 1 598 ? 39.969 6.590 26.970 1.00 33.47 598 GLY A C 1
ATOM 4693 O O . GLY A 1 598 ? 40.873 7.414 26.840 1.00 33.47 598 GLY A O 1
ATOM 4694 N N . THR A 1 599 ? 39.093 6.641 27.965 1.00 32.19 599 THR A N 1
ATOM 4695 C CA . THR A 1 599 ? 39.336 7.357 29.209 1.00 32.19 599 THR A CA 1
ATOM 4696 C C . THR A 1 599 ? 40.564 6.734 29.869 1.00 32.19 599 THR A C 1
ATOM 4698 O O . THR A 1 599 ? 40.505 5.637 30.422 1.00 32.19 599 THR A O 1
ATOM 4701 N N . GLN A 1 600 ? 41.704 7.422 29.783 1.00 30.31 600 GLN A N 1
ATOM 4702 C CA . GLN A 1 600 ? 42.858 7.113 30.619 1.00 30.31 600 GLN A CA 1
ATOM 4703 C C . GLN A 1 600 ? 42.465 7.296 32.090 1.00 30.31 600 GLN A C 1
ATOM 4705 O O . GLN A 1 600 ? 42.128 8.396 32.527 1.00 30.31 600 GLN A O 1
ATOM 4710 N N . LEU A 1 601 ? 42.517 6.203 32.850 1.00 29.94 601 LEU A N 1
ATOM 4711 C CA . LEU A 1 601 ? 42.556 6.225 34.309 1.00 29.94 601 LEU A CA 1
ATOM 4712 C C . LEU A 1 601 ? 43.870 6.888 34.765 1.00 29.94 601 LEU A C 1
ATOM 4714 O O . LEU A 1 601 ? 44.929 6.551 34.228 1.00 29.94 601 LEU A O 1
ATOM 4718 N N . PRO A 1 602 ? 43.843 7.806 35.747 1.00 33.38 602 PRO A N 1
ATOM 4719 C CA . PRO A 1 602 ? 45.049 8.464 36.224 1.00 33.38 602 PRO A CA 1
ATOM 4720 C C . PRO A 1 602 ? 45.900 7.497 37.054 1.00 33.38 602 PRO A C 1
ATOM 4722 O O . PRO A 1 602 ? 45.446 6.909 38.035 1.00 33.38 602 PRO A O 1
ATOM 4725 N N . SER A 1 603 ? 47.168 7.371 36.670 1.00 31.12 603 SER A N 1
ATOM 4726 C CA . SER A 1 603 ? 48.214 6.713 37.446 1.00 31.12 603 SER A CA 1
ATOM 4727 C C . SER A 1 603 ? 48.513 7.510 38.720 1.00 31.12 603 SER A C 1
ATOM 4729 O O . SER A 1 603 ? 49.005 8.637 38.651 1.00 31.12 603 SER A O 1
ATOM 4731 N N . THR A 1 604 ? 48.264 6.928 39.892 1.00 30.20 604 THR A N 1
ATOM 4732 C CA . THR A 1 604 ? 48.721 7.472 41.176 1.00 30.20 604 THR A CA 1
ATOM 4733 C C . THR A 1 604 ? 50.203 7.166 41.379 1.00 30.20 604 THR A C 1
ATOM 4735 O O . THR A 1 604 ? 50.577 6.039 41.702 1.00 30.20 604 THR A O 1
ATOM 4738 N N . SER A 1 605 ? 51.048 8.181 41.212 1.00 31.78 605 SER A N 1
ATOM 4739 C CA . SER A 1 605 ? 52.440 8.180 41.659 1.00 31.78 605 SER A CA 1
ATOM 4740 C C . SER A 1 605 ? 52.520 8.571 43.137 1.00 31.78 605 SER A C 1
ATOM 4742 O O . SER A 1 605 ? 52.194 9.697 43.512 1.00 31.78 605 SER A O 1
ATOM 4744 N N . THR A 1 606 ? 52.991 7.656 43.978 1.00 30.98 606 THR A N 1
ATOM 4745 C CA . THR A 1 606 ? 53.448 7.931 45.344 1.00 30.98 606 THR A CA 1
ATOM 4746 C C . THR A 1 606 ? 54.804 8.632 45.318 1.00 30.98 606 THR A C 1
ATOM 4748 O O . THR A 1 606 ? 55.804 8.011 44.959 1.00 30.98 606 THR A O 1
ATOM 4751 N N . GLN A 1 607 ? 54.869 9.884 45.774 1.00 30.52 607 GLN A N 1
ATOM 4752 C CA . GLN A 1 607 ? 56.094 10.442 46.343 1.00 30.52 607 GLN A CA 1
ATOM 4753 C C . GLN A 1 607 ? 55.800 11.243 47.611 1.00 30.52 607 GLN A C 1
ATOM 4755 O O . GLN A 1 607 ? 54.851 12.013 47.711 1.00 30.52 607 GLN A O 1
ATOM 4760 N N . SER A 1 608 ? 56.645 10.961 48.593 1.00 30.86 608 SER A N 1
ATOM 4761 C CA . SER A 1 608 ? 56.655 11.414 49.971 1.00 30.86 608 SER A CA 1
ATOM 4762 C C . SER A 1 608 ? 57.064 12.877 50.129 1.00 30.86 608 SER A C 1
ATOM 4764 O O . SER A 1 608 ? 58.104 13.275 49.605 1.00 30.86 608 SER A O 1
ATOM 4766 N N . SER A 1 609 ? 56.394 13.605 51.020 1.00 32.16 609 SER A N 1
ATOM 4767 C CA . SER A 1 609 ? 57.031 14.698 51.761 1.00 32.16 609 SER A CA 1
ATOM 4768 C C . SER A 1 609 ? 56.458 14.821 53.174 1.00 32.16 609 SER A C 1
ATOM 4770 O O . SER A 1 609 ? 55.248 14.861 53.382 1.00 32.16 609 SER A O 1
ATOM 4772 N N . ARG A 1 610 ? 57.388 14.833 54.133 1.00 28.98 610 ARG A N 1
ATOM 4773 C CA . ARG A 1 610 ? 57.233 15.022 55.580 1.00 28.98 610 ARG A CA 1
ATOM 4774 C C . ARG A 1 610 ? 56.700 16.415 55.952 1.00 28.98 610 ARG A C 1
ATOM 4776 O O . ARG A 1 610 ? 57.053 17.376 55.281 1.00 28.98 610 ARG A O 1
ATOM 4783 N N . SER A 1 611 ? 56.068 16.452 57.140 1.00 29.69 611 SER A N 1
ATOM 4784 C CA . SER A 1 611 ? 56.020 17.533 58.163 1.00 29.69 611 SER A CA 1
ATOM 4785 C C . SER A 1 611 ? 55.377 18.871 57.748 1.00 29.69 611 SER A C 1
ATOM 4787 O O . SER A 1 611 ? 55.678 19.381 56.686 1.00 29.69 611 SER A O 1
ATOM 4789 N N . THR A 1 612 ? 54.528 19.554 58.524 1.00 31.25 612 THR A N 1
ATOM 4790 C CA . THR A 1 612 ? 54.298 19.582 59.982 1.00 31.25 612 THR A CA 1
ATOM 4791 C C . THR A 1 612 ? 53.050 20.431 60.285 1.00 31.25 612 THR A C 1
ATOM 4793 O O . THR A 1 612 ? 52.782 21.386 59.568 1.00 31.25 612 THR A O 1
ATOM 4796 N N . GLN A 1 613 ? 52.420 20.116 61.422 1.00 30.02 613 GLN A N 1
ATOM 4797 C CA . GLN A 1 613 ? 51.685 20.983 62.363 1.00 30.02 613 GLN A CA 1
ATOM 4798 C C . GLN A 1 613 ? 50.278 21.553 62.072 1.00 30.02 613 GLN A C 1
ATOM 4800 O O . GLN A 1 613 ? 50.056 22.374 61.193 1.00 30.02 613 GLN A O 1
ATOM 4805 N N . ASP A 1 6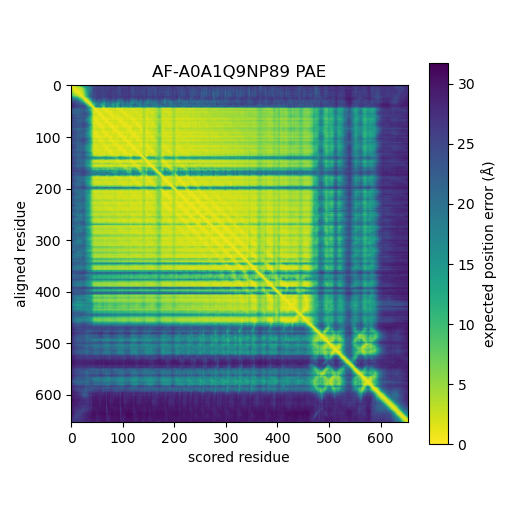14 ? 49.407 21.176 63.021 1.00 30.20 614 ASP A N 1
ATOM 4806 C CA . ASP A 1 614 ? 48.412 21.965 63.760 1.00 30.20 614 ASP A CA 1
ATOM 4807 C C . ASP A 1 614 ? 47.185 22.533 63.027 1.00 30.20 614 ASP A C 1
ATOM 4809 O O . ASP A 1 614 ? 47.198 23.621 62.467 1.00 30.20 614 ASP A O 1
ATOM 4813 N N . SER A 1 615 ? 46.010 21.927 63.240 1.00 32.12 615 SER A N 1
ATOM 4814 C CA . SER A 1 615 ? 45.167 22.221 64.418 1.00 32.12 615 SER A CA 1
ATOM 4815 C C . SER A 1 615 ? 43.727 21.680 64.287 1.00 32.12 615 SER A C 1
ATOM 4817 O O . SER A 1 615 ? 43.077 21.796 63.258 1.00 32.12 615 SER A O 1
ATOM 4819 N N . LYS A 1 616 ? 43.261 21.071 65.388 1.00 31.55 616 LYS A N 1
ATOM 4820 C CA . LYS A 1 616 ? 41.894 21.021 65.955 1.00 31.55 616 LYS A CA 1
ATOM 4821 C C . LYS A 1 616 ? 40.677 21.165 65.011 1.00 31.55 616 LYS A C 1
ATOM 4823 O O . LYS A 1 616 ? 40.353 22.272 64.612 1.00 31.55 616 LYS A O 1
ATOM 4828 N N . SER A 1 617 ? 39.833 20.128 64.947 1.00 32.69 617 SER A N 1
ATOM 4829 C CA . SER A 1 617 ? 38.500 20.159 65.591 1.00 32.69 617 SER A CA 1
ATOM 4830 C C . SER A 1 617 ? 37.774 18.811 65.501 1.00 32.69 617 SER A C 1
ATOM 4832 O O . SER A 1 617 ? 37.805 18.127 64.485 1.00 32.69 617 SER A O 1
ATOM 4834 N N . THR A 1 618 ? 37.116 18.475 66.601 1.00 30.22 618 THR A N 1
ATOM 4835 C CA . THR A 1 618 ? 36.243 17.335 66.903 1.00 30.22 618 THR A CA 1
ATOM 4836 C C . THR A 1 618 ? 34.926 17.329 66.115 1.00 30.22 618 THR A C 1
ATOM 4838 O O . THR A 1 618 ? 34.304 18.383 66.022 1.00 30.22 618 THR A O 1
ATOM 4841 N N . ASN A 1 619 ? 34.436 16.155 65.679 1.00 30.36 619 ASN A N 1
ATOM 4842 C CA . ASN A 1 619 ? 33.142 15.582 66.115 1.00 30.36 619 ASN A CA 1
ATOM 4843 C C . ASN A 1 619 ? 32.685 14.345 65.304 1.00 30.36 619 ASN A C 1
ATOM 4845 O O . ASN A 1 619 ? 32.559 14.397 64.089 1.00 30.36 619 ASN A O 1
ATOM 4849 N N . ASN A 1 620 ? 32.406 13.273 66.058 1.00 30.39 620 ASN A N 1
ATOM 4850 C CA . ASN A 1 620 ? 31.295 12.303 66.026 1.00 30.39 620 ASN A CA 1
ATOM 4851 C C . ASN A 1 620 ? 30.596 11.848 64.724 1.00 30.39 620 ASN A C 1
ATOM 4853 O O . ASN A 1 620 ? 30.034 12.647 63.985 1.00 30.39 620 ASN A O 1
ATOM 4857 N N . GLY A 1 621 ? 30.419 10.516 64.639 1.00 29.28 621 GLY A N 1
ATOM 4858 C CA . GLY A 1 621 ? 29.357 9.806 63.896 1.00 29.28 621 GLY A CA 1
ATOM 4859 C C . GLY A 1 621 ? 29.900 8.582 63.141 1.00 29.28 621 GLY A C 1
ATOM 4860 O O . GLY A 1 621 ? 30.500 8.759 62.094 1.00 29.28 621 GLY A O 1
ATOM 4861 N N . SER A 1 622 ? 29.948 7.361 63.702 1.00 28.27 622 SER A N 1
ATOM 4862 C CA . SER A 1 622 ? 28.891 6.314 63.677 1.00 28.27 622 SER A CA 1
ATOM 4863 C C . SER A 1 622 ? 28.348 6.030 62.259 1.00 28.27 622 SER A C 1
ATOM 4865 O O . SER A 1 622 ? 27.954 6.977 61.598 1.00 28.27 622 SER A O 1
ATOM 4867 N N . ILE A 1 623 ? 28.160 4.814 61.730 1.00 29.06 623 ILE A N 1
ATOM 4868 C CA . ILE A 1 623 ? 28.230 3.416 62.195 1.00 29.06 623 ILE A CA 1
ATOM 4869 C C . ILE A 1 623 ? 27.878 2.547 60.941 1.00 29.06 623 ILE A C 1
ATOM 4871 O O . ILE A 1 623 ? 27.131 3.015 60.087 1.00 29.06 623 ILE A O 1
ATOM 4875 N N . THR A 1 624 ? 28.389 1.303 60.868 1.00 27.30 624 THR A N 1
ATOM 4876 C CA . THR A 1 624 ? 27.904 0.095 60.114 1.00 27.30 624 THR A CA 1
ATOM 4877 C C . THR A 1 624 ? 27.789 0.077 58.574 1.00 27.30 624 THR A C 1
ATOM 4879 O O . THR A 1 624 ? 27.103 0.904 57.993 1.00 27.30 624 THR A O 1
ATOM 4882 N N . THR A 1 625 ? 28.565 -0.788 57.886 1.00 26.34 625 THR A N 1
ATOM 4883 C CA . THR A 1 625 ? 28.235 -2.137 57.302 1.00 26.34 625 THR A CA 1
ATOM 4884 C C . THR A 1 625 ? 27.228 -2.075 56.131 1.00 26.34 625 THR A C 1
ATOM 4886 O O . THR A 1 625 ? 26.283 -1.310 56.183 1.00 26.34 625 THR A O 1
ATOM 4889 N N . THR A 1 626 ? 27.325 -2.814 55.021 1.00 26.14 626 THR A N 1
ATOM 4890 C CA . THR A 1 626 ? 27.757 -4.207 54.844 1.00 26.14 626 THR A CA 1
ATOM 4891 C C . THR A 1 626 ? 28.043 -4.494 53.360 1.00 26.14 626 THR A C 1
ATOM 4893 O O . THR A 1 626 ? 27.446 -3.917 52.457 1.00 26.14 626 THR A O 1
ATOM 4896 N N . THR A 1 627 ? 28.951 -5.440 53.172 1.00 26.31 627 THR A N 1
ATOM 4897 C CA . THR A 1 627 ? 29.345 -6.235 52.005 1.00 26.31 627 THR A CA 1
ATOM 4898 C C . THR A 1 627 ? 28.195 -6.820 51.169 1.00 26.31 627 THR A C 1
ATOM 4900 O O . THR A 1 627 ? 27.242 -7.357 51.726 1.00 26.31 627 THR A O 1
ATOM 4903 N N . TYR A 1 628 ? 28.374 -6.865 49.842 1.00 24.61 628 TYR A N 1
ATOM 4904 C CA . TYR A 1 628 ? 27.826 -7.921 48.981 1.00 24.61 628 TYR A CA 1
ATOM 4905 C C . TYR A 1 628 ? 28.956 -8.511 48.132 1.00 24.61 628 TYR A C 1
ATOM 4907 O O . TYR A 1 628 ? 29.607 -7.806 47.364 1.00 24.61 628 TYR A O 1
ATOM 4915 N N . ASN A 1 629 ? 29.192 -9.807 48.334 1.00 26.64 629 ASN A N 1
ATOM 4916 C CA . ASN A 1 629 ? 30.108 -10.631 47.560 1.00 26.64 629 ASN A CA 1
ATOM 4917 C C . ASN A 1 629 ? 29.475 -10.982 46.211 1.00 26.64 629 ASN A C 1
ATOM 4919 O O . ASN A 1 629 ? 28.320 -11.397 46.140 1.00 26.64 629 ASN A O 1
ATOM 4923 N N . THR A 1 630 ? 30.273 -10.859 45.161 1.00 28.91 630 THR A N 1
ATOM 4924 C CA . THR A 1 630 ? 30.049 -11.440 43.840 1.00 28.91 630 THR A CA 1
ATOM 4925 C C . THR A 1 630 ? 30.647 -12.840 43.799 1.00 28.91 630 THR A C 1
ATOM 4927 O O . THR A 1 630 ? 31.849 -12.978 44.017 1.00 28.91 630 THR A O 1
ATOM 4930 N N . GLU A 1 631 ? 29.851 -13.848 43.446 1.00 25.81 631 GLU A N 1
ATOM 4931 C CA . GLU A 1 631 ? 30.376 -15.110 42.924 1.00 25.81 631 GLU A CA 1
ATOM 4932 C C . GLU A 1 631 ? 29.749 -15.456 41.570 1.00 25.81 631 GLU A C 1
ATOM 4934 O O . GLU A 1 631 ? 28.537 -15.540 41.384 1.00 25.81 631 GLU A O 1
ATOM 4939 N N . THR A 1 632 ? 30.665 -15.606 40.626 1.00 29.23 632 THR A N 1
ATOM 4940 C CA . THR A 1 632 ? 30.606 -16.147 39.271 1.00 29.23 632 THR A CA 1
ATOM 4941 C C . THR A 1 632 ? 30.541 -17.677 39.268 1.00 29.23 632 THR A C 1
ATOM 4943 O O . THR A 1 632 ? 31.203 -18.288 40.101 1.00 29.23 632 THR A O 1
ATOM 4946 N N . SER A 1 633 ? 29.866 -18.276 38.271 1.00 24.80 633 SER A N 1
ATOM 4947 C CA . SER A 1 633 ? 30.231 -19.488 37.471 1.00 24.80 633 SER A CA 1
ATOM 4948 C C . SER A 1 633 ? 29.003 -19.889 36.616 1.00 24.80 633 SER A C 1
ATOM 4950 O O . SER A 1 633 ? 27.908 -19.931 37.157 1.00 24.80 633 SER A O 1
ATOM 4952 N N . ILE A 1 634 ? 28.987 -20.002 35.277 1.00 23.89 634 ILE A N 1
ATOM 4953 C CA . ILE A 1 634 ? 29.747 -20.793 34.277 1.00 23.89 634 ILE A CA 1
ATOM 4954 C C . ILE A 1 634 ? 29.323 -22.288 34.183 1.00 23.89 634 ILE A C 1
ATOM 4956 O O . ILE A 1 634 ? 29.579 -23.069 35.089 1.00 23.89 634 ILE A O 1
ATOM 4960 N N . PHE A 1 635 ? 28.788 -22.628 32.988 1.00 24.91 635 PHE A N 1
ATOM 4961 C CA . PHE A 1 635 ? 28.714 -23.905 32.224 1.00 24.91 635 PHE A CA 1
ATOM 4962 C C . PHE A 1 635 ? 27.511 -24.893 32.287 1.00 24.91 635 PHE A C 1
ATOM 4964 O O . PHE A 1 635 ? 27.362 -25.679 33.211 1.00 24.91 635 PHE A O 1
ATOM 4971 N N . ALA A 1 636 ? 26.817 -24.950 31.130 1.00 23.81 636 ALA A N 1
ATOM 4972 C CA . ALA A 1 636 ? 26.674 -26.087 30.190 1.00 23.81 636 ALA A CA 1
ATOM 4973 C C . ALA A 1 636 ? 25.485 -27.082 30.218 1.00 23.81 636 ALA A C 1
ATOM 4975 O O . ALA A 1 636 ? 24.957 -27.491 31.243 1.00 23.81 636 ALA A O 1
ATOM 4976 N N . LEU A 1 637 ? 25.132 -27.453 28.973 1.00 22.14 637 LEU A N 1
ATOM 4977 C CA . LEU A 1 637 ? 24.081 -28.327 28.433 1.00 22.14 637 LEU A CA 1
ATOM 4978 C C . LEU A 1 637 ? 23.945 -29.726 29.064 1.00 22.14 637 LEU A C 1
ATOM 4980 O O . LEU A 1 637 ? 24.946 -30.398 29.283 1.00 22.14 637 LEU A O 1
ATOM 4984 N N . PHE A 1 638 ? 22.707 -30.246 29.052 1.00 22.78 638 PHE A N 1
ATOM 4985 C CA . PHE A 1 638 ? 22.398 -31.590 28.534 1.00 22.78 638 PHE A CA 1
ATOM 4986 C C . PHE A 1 638 ? 20.979 -31.660 27.933 1.00 22.78 638 PHE A C 1
ATOM 4988 O O . PHE A 1 638 ? 20.026 -31.085 28.454 1.00 22.78 638 PHE A O 1
ATOM 4995 N N . LEU A 1 639 ? 20.877 -32.380 26.816 1.00 22.00 639 LEU A N 1
ATOM 4996 C CA . LEU A 1 639 ? 19.673 -32.777 26.077 1.00 22.00 639 LEU A CA 1
ATOM 4997 C C . LEU A 1 639 ? 19.106 -34.085 26.675 1.00 22.00 639 LEU A C 1
ATOM 4999 O O . LEU A 1 639 ? 19.907 -34.902 27.119 1.00 22.00 639 LEU A O 1
ATOM 5003 N N . ILE A 1 640 ? 17.785 -34.327 26.611 1.00 22.42 640 ILE A N 1
ATOM 5004 C CA . ILE A 1 640 ? 17.133 -35.596 26.181 1.00 22.42 640 ILE A CA 1
ATOM 5005 C C . ILE A 1 640 ? 15.594 -35.503 26.300 1.00 22.42 640 ILE A C 1
ATOM 5007 O O . ILE A 1 640 ? 15.040 -34.938 27.238 1.00 22.42 640 ILE A O 1
ATOM 5011 N N . ALA A 1 641 ? 14.936 -36.086 25.295 1.00 23.28 641 ALA A N 1
ATOM 5012 C CA . ALA A 1 641 ? 13.501 -36.197 25.046 1.00 23.28 641 ALA A CA 1
ATOM 5013 C C . ALA A 1 641 ? 12.729 -37.144 25.995 1.00 23.28 641 ALA A C 1
ATOM 5015 O O . ALA A 1 641 ? 13.303 -38.050 26.592 1.00 23.28 641 ALA A O 1
ATOM 5016 N N . GLY A 1 642 ? 11.394 -37.015 26.025 1.00 24.11 642 GLY A N 1
ATOM 5017 C CA . GLY A 1 642 ? 10.504 -37.966 26.703 1.00 24.11 642 GLY A CA 1
ATOM 5018 C C . GLY A 1 642 ? 9.024 -37.817 26.331 1.00 24.11 642 GLY A C 1
ATOM 5019 O O . GLY A 1 642 ? 8.320 -36.962 26.850 1.00 24.11 642 GLY A O 1
ATOM 5020 N N . VAL A 1 643 ? 8.567 -38.690 25.433 1.00 23.58 643 VAL A N 1
ATOM 5021 C CA . VAL A 1 643 ? 7.173 -38.964 25.038 1.00 23.58 643 VAL A CA 1
ATOM 5022 C C . VAL A 1 643 ? 6.328 -39.426 26.229 1.00 23.58 643 VAL A C 1
ATOM 5024 O O . VAL A 1 643 ? 6.772 -40.321 26.934 1.00 23.58 643 VAL A O 1
ATOM 5027 N N . LEU A 1 644 ? 5.067 -38.979 26.350 1.00 23.19 644 LEU A N 1
ATOM 5028 C CA . LEU A 1 644 ? 3.980 -39.805 26.902 1.00 23.19 644 LEU A CA 1
ATOM 5029 C C . LEU A 1 644 ? 2.611 -39.427 26.307 1.00 23.19 644 LEU A C 1
ATOM 5031 O O . LEU A 1 644 ? 2.103 -38.323 26.478 1.00 23.19 644 LEU A O 1
ATOM 5035 N N . SER A 1 645 ? 2.013 -40.400 25.616 1.00 25.88 645 SER A N 1
ATOM 5036 C CA . SER A 1 645 ? 0.619 -40.418 25.167 1.00 25.88 645 SER A CA 1
ATOM 5037 C C . SER A 1 645 ? -0.198 -41.406 26.014 1.00 25.88 645 SER A C 1
ATOM 5039 O O . SER A 1 645 ? 0.366 -42.372 26.529 1.00 25.88 645 SER A O 1
ATOM 5041 N N . LYS A 1 646 ? -1.528 -41.202 26.015 1.00 28.50 646 LYS A N 1
ATOM 5042 C CA . LYS A 1 646 ? -2.660 -42.054 26.469 1.00 28.50 646 LYS A CA 1
ATOM 5043 C C . LYS A 1 646 ? -3.268 -41.764 27.846 1.00 28.50 646 LYS A C 1
ATOM 5045 O O . LYS A 1 646 ? -2.625 -41.963 28.862 1.00 28.50 646 LYS A O 1
ATOM 5050 N N . ILE A 1 647 ? -4.587 -41.512 27.821 1.00 26.27 647 ILE A N 1
ATOM 5051 C CA . ILE A 1 647 ? -5.704 -42.309 28.401 1.00 26.27 647 ILE A CA 1
ATOM 5052 C C . ILE A 1 647 ? -7.000 -41.831 27.673 1.00 26.27 647 ILE A C 1
ATOM 5054 O O . ILE A 1 647 ? -7.254 -40.636 27.633 1.00 26.27 647 ILE A O 1
ATOM 5058 N N . LYS A 1 648 ? -7.648 -42.625 26.785 1.00 28.72 648 LYS A N 1
ATOM 5059 C CA . LYS A 1 648 ? -8.863 -43.488 26.980 1.00 28.72 648 LYS A CA 1
ATOM 5060 C C . LYS A 1 648 ? -9.980 -42.799 27.798 1.00 28.72 648 LYS A C 1
ATOM 5062 O O . LYS A 1 648 ? -9.698 -42.344 28.885 1.00 28.72 648 LYS A O 1
ATOM 5067 N N . ASN A 1 649 ? -11.274 -42.736 27.463 1.00 28.72 649 ASN A N 1
ATOM 5068 C CA . ASN A 1 649 ? -12.245 -43.635 26.812 1.00 28.72 649 ASN A CA 1
ATOM 5069 C C . ASN A 1 649 ? -13.557 -42.804 26.616 1.00 28.72 649 ASN A C 1
ATOM 5071 O O . ASN A 1 649 ? -13.908 -42.049 27.511 1.00 28.72 649 ASN A O 1
ATOM 5075 N N . LYS A 1 650 ? -14.249 -42.822 25.463 1.00 32.91 650 LYS A N 1
ATOM 5076 C CA . LYS A 1 650 ? -15.343 -43.748 25.055 1.00 32.91 650 LYS A CA 1
ATOM 5077 C C . LYS A 1 650 ? -16.754 -43.351 25.560 1.00 32.91 650 LYS A C 1
ATOM 5079 O O . LYS A 1 650 ? -17.021 -43.531 26.742 1.00 32.91 650 LYS A O 1
ATOM 5084 N N . ARG A 1 651 ? -17.693 -43.020 24.645 1.00 33.34 651 ARG A N 1
ATOM 5085 C CA . ARG A 1 651 ? -18.961 -43.770 24.398 1.00 33.34 651 ARG A CA 1
ATOM 5086 C C . ARG A 1 651 ? -19.955 -43.091 23.420 1.00 33.34 651 ARG A C 1
ATOM 5088 O O . ARG A 1 651 ? -20.456 -42.024 23.735 1.00 33.34 651 ARG A O 1
ATOM 5095 N N . LYS A 1 652 ? -20.335 -43.907 22.413 1.00 39.09 652 LYS A N 1
ATOM 5096 C CA . LYS A 1 652 ? -21.668 -44.159 21.793 1.00 39.09 652 LYS A CA 1
ATOM 5097 C C . LYS A 1 652 ? -22.308 -43.023 20.971 1.00 39.09 652 LYS A C 1
ATOM 5099 O O . LYS A 1 652 ? -22.333 -41.901 21.437 1.00 39.09 652 LYS A O 1
ATOM 5104 N N . SER A 1 653 ? -22.889 -43.254 19.792 1.00 43.78 653 SER A N 1
ATOM 5105 C CA . SER A 1 653 ? -23.373 -44.471 19.103 1.00 43.78 653 SER A CA 1
ATOM 5106 C C . SER A 1 653 ? -22.870 -44.564 17.672 1.00 43.78 653 SER A C 1
ATOM 5108 O O . SER A 1 653 ? -22.828 -43.492 17.032 1.00 43.78 653 SER A O 1
#